Protein AF-A0A7C1DSM7-F1 (afdb_monomer_lite)

Foldseek 3Di:
DDDDDDPPDPDDPFDDPDDDPPVCVVVDDFPCRCQCVCPPNHPNDDDPVDDVVCVQAAGLQVQQPQKDFAWDQLEWEQLFFQPDPQQPDLLSRSTWTATPVRATDSVRNCPRVAPPVRGHGDMDGFDWFQDPNYIFRKSAYWYKAKFKDAPPDPDTHHDDSVLSSCLNVVCVVPCVRLVLCVVFADDPPSPTTDQDAQSSQQSSQVSVVVSCVVVVNPCVRMGMWMDTFQWTHRGSVDTDGDDDDRQHSHPVDGMTTDDPPGHDPCRTQQNVHDCCQPPCPHPHPNVPPCPDPVVVVVVVVVVVVCVVQVVDPVNVVVVDPPPCPVCPVVLVVLVVVLVVVVVVVVVVVVPDPDDDDPVVVVVVVVVVVVVVVSVVSVVVVVVSVVVVPDDD

Secondary structure (DSSP, 8-state):
--------------TTTS-S-GGGTTTSPPHHHHHHHTGGG------TTS-HHHHHHB-HHHHH-S-BSS----EEE-SS----TT-SSGGGGG-EEE-TTS-EE-HHHHHHHS-GGG-----BPPEEEEETTEEEEEEE-EEEEEEEEETT-SSEEPPPHHHHHHHHHGGGT-TTSSGGGGG-B-SSSSS--B--SHHHHHHHHHHHHHHHHHTT---TTEEEEEEETTEEESSSS-EEE----TT-S-TTS-EEE--SSPPPGGGSTTTT-THHHHSTT-SSS-TT----HHHHHHHHHHHHHHHHHTT-HHHHHHHSGGGTTSHHHHHHHHHHHHHHHHHHHHHHHHT------HHHHHHHHHHHHHHHHHHHHHHHHHHHHHTTSS--

Sequence (392 aa):
MSETEDDDYVDDVCHPGGRVRNDLDNTVLDCNYCHTNGHLGAHVAIHNWLSPLHLEKIACQTCHIPERLVKPAQFQASDVFNPGTKIPSKGKHLWVFYGPDMQYYNHYGNMSMMGFDDKPTDPFKPVLARYKDKIRPVNRVHSAWPGIEIEGKKGLIQPKMSNIYKMWEDPFNDLSNYPELSLIRDDNNDKIIEVNRPEEIDALISAVTSMLNNINYPMEGKRVVWAMNDRIYTSGTDYYTIEKEEWESSPFANVHTCNHDVYPANSALGINGCTECHSYSAEFFMASFWMNLLSVLFFMGLALMFILILPDKQLSNYMLPTRFQIDANQFGVGILVLFISVALLVARIKN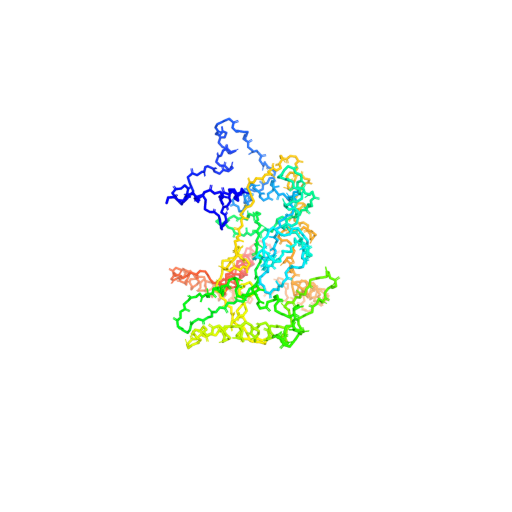SSERFSFSNGIKNCMNLYILISLIITGISGFMMLISNSWIF

pLDDT: mean 77.36, std 19.46, range [25.28, 98.5]

Radius of gyration: 30.51 Å; chains: 1; bounding box: 105×55×66 Å

Structure (mmCIF, N/CA/C/O backbone):
data_AF-A0A7C1DSM7-F1
#
_entry.id   AF-A0A7C1DSM7-F1
#
loop_
_atom_site.group_PDB
_atom_site.id
_atom_site.type_symbol
_atom_site.label_atom_id
_atom_site.label_alt_id
_atom_site.label_comp_id
_atom_site.label_asym_id
_atom_site.label_entity_id
_atom_site.label_seq_id
_atom_site.pdbx_PDB_ins_code
_atom_site.Cartn_x
_atom_site.Cartn_y
_atom_site.Cartn_z
_atom_site.occupancy
_atom_site.B_iso_or_equiv
_atom_site.auth_seq_id
_atom_site.auth_comp_id
_atom_site.auth_asym_id
_atom_site.auth_atom_id
_atom_site.pdbx_PDB_model_num
ATOM 1 N N . MET A 1 1 ? -38.592 -5.509 -6.482 1.00 29.86 1 MET A N 1
ATOM 2 C CA . MET A 1 1 ? -38.110 -5.173 -7.834 1.00 29.86 1 MET A CA 1
ATOM 3 C C . MET A 1 1 ? -37.529 -3.779 -7.707 1.00 29.86 1 MET A C 1
ATOM 5 O O . MET A 1 1 ? -38.258 -2.807 -7.823 1.00 29.86 1 MET A O 1
ATOM 9 N N . SER A 1 2 ? -36.296 -3.709 -7.216 1.00 25.28 2 SER A N 1
ATOM 10 C CA . SER A 1 2 ? -35.603 -2.469 -6.868 1.00 25.28 2 SER A CA 1
ATOM 11 C C . SER A 1 2 ? -34.264 -2.514 -7.574 1.00 25.28 2 SER A C 1
ATOM 13 O O . SER A 1 2 ? -33.489 -3.439 -7.337 1.00 25.28 2 SER A O 1
ATOM 15 N N . GLU A 1 3 ? -34.082 -1.562 -8.476 1.00 27.75 3 GLU A N 1
ATOM 16 C CA . GLU A 1 3 ? -32.875 -1.316 -9.250 1.00 27.75 3 GLU A CA 1
ATOM 17 C C . GLU A 1 3 ? -31.680 -1.153 -8.305 1.00 27.75 3 GLU A C 1
ATOM 19 O O . GLU A 1 3 ? -31.671 -0.300 -7.418 1.00 27.75 3 GLU A O 1
ATOM 24 N N . THR A 1 4 ? -30.697 -2.027 -8.480 1.00 32.22 4 THR A N 1
ATOM 25 C CA . THR A 1 4 ? -29.351 -1.925 -7.921 1.00 32.22 4 THR A CA 1
ATOM 26 C C . THR A 1 4 ? -28.409 -2.175 -9.083 1.00 32.22 4 THR A C 1
ATOM 28 O O . THR A 1 4 ? -28.183 -3.332 -9.415 1.00 32.22 4 THR A O 1
ATOM 31 N N . GLU A 1 5 ? -27.931 -1.123 -9.735 1.00 31.77 5 GLU A N 1
ATOM 32 C CA . GLU A 1 5 ? -26.841 -1.195 -10.713 1.00 31.77 5 GLU A CA 1
ATOM 33 C C . GLU A 1 5 ? -26.396 0.240 -11.011 1.00 31.77 5 GLU A C 1
ATOM 35 O O . GLU A 1 5 ? -26.956 0.887 -11.881 1.00 31.77 5 GLU A O 1
ATOM 40 N N . ASP A 1 6 ? -25.474 0.762 -10.196 1.00 29.41 6 ASP A N 1
ATOM 41 C CA . ASP A 1 6 ? -24.692 1.985 -10.472 1.00 29.41 6 ASP A CA 1
ATOM 42 C C . ASP A 1 6 ? -23.441 2.051 -9.553 1.00 29.41 6 ASP A C 1
ATOM 44 O O . ASP A 1 6 ? -23.030 3.116 -9.103 1.00 29.41 6 ASP A O 1
ATOM 48 N N . ASP A 1 7 ? -22.830 0.897 -9.240 1.00 31.33 7 ASP A N 1
ATOM 49 C CA . ASP A 1 7 ? -21.613 0.805 -8.398 1.00 31.33 7 ASP A CA 1
ATOM 50 C C . ASP A 1 7 ? -20.438 0.070 -9.090 1.00 31.33 7 ASP A C 1
ATOM 52 O O . ASP A 1 7 ? -19.437 -0.249 -8.450 1.00 31.33 7 ASP A O 1
ATOM 56 N N . ASP A 1 8 ? -20.507 -0.150 -10.407 1.00 29.78 8 ASP A N 1
ATOM 57 C CA . ASP A 1 8 ? -19.456 -0.825 -11.182 1.00 29.78 8 ASP A CA 1
ATOM 58 C C . ASP A 1 8 ? -18.784 0.143 -12.161 1.00 29.78 8 ASP A C 1
ATOM 60 O O . ASP A 1 8 ? -19.066 0.107 -13.350 1.00 29.78 8 ASP A O 1
ATOM 64 N N . TYR A 1 9 ? -17.884 1.013 -11.695 1.00 30.88 9 TYR A N 1
ATOM 65 C CA . TYR A 1 9 ? -16.887 1.636 -12.584 1.00 30.88 9 TYR A CA 1
ATOM 66 C C . TYR A 1 9 ? -15.638 2.062 -11.796 1.00 30.88 9 TYR A C 1
ATOM 68 O O . TYR A 1 9 ? -15.334 3.240 -11.605 1.00 30.88 9 TYR A O 1
ATOM 76 N N . VAL A 1 10 ? -14.896 1.064 -11.307 1.00 33.44 10 VAL A N 1
ATOM 77 C CA . VAL A 1 10 ? -13.465 1.222 -11.017 1.00 33.44 10 VAL A CA 1
ATOM 78 C C . VAL A 1 10 ? -12.727 0.896 -12.314 1.00 33.44 10 VAL A C 1
ATOM 80 O O . VAL A 1 10 ? -12.369 -0.251 -12.574 1.00 33.44 10 VAL A O 1
ATOM 83 N N . ASP A 1 11 ? -12.573 1.911 -13.162 1.00 35.12 11 ASP A N 1
ATOM 84 C CA . ASP A 1 11 ? -11.709 1.858 -14.339 1.00 35.12 11 ASP A CA 1
ATOM 85 C C . ASP A 1 11 ? -10.250 1.718 -13.895 1.00 35.12 11 ASP A C 1
ATOM 87 O O . ASP A 1 11 ? -9.659 2.673 -13.400 1.00 35.12 11 ASP A O 1
ATOM 91 N N . ASP A 1 12 ? -9.707 0.507 -14.029 1.00 39.19 12 ASP A N 1
ATOM 92 C CA . ASP A 1 12 ? -8.369 0.241 -14.571 1.00 39.19 12 ASP A CA 1
ATOM 93 C C . ASP A 1 12 ? -8.194 -1.283 -14.718 1.00 39.19 12 ASP A C 1
ATOM 95 O O . ASP A 1 12 ? -8.074 -2.038 -13.750 1.00 39.19 12 ASP A O 1
ATOM 99 N N . VAL A 1 13 ? -8.226 -1.761 -15.966 1.00 38.56 13 VAL A N 1
ATOM 100 C CA . VAL A 1 13 ? -8.110 -3.182 -16.340 1.00 38.56 13 VAL A CA 1
ATOM 101 C C . VAL A 1 13 ? -6.706 -3.701 -16.024 1.00 38.56 13 VAL A C 1
ATOM 103 O O . VAL A 1 13 ? -5.807 -3.671 -16.864 1.00 38.56 13 VAL A O 1
ATOM 106 N N . CYS A 1 14 ? -6.513 -4.181 -14.795 1.00 36.09 14 CYS A N 1
ATOM 107 C CA . CYS A 1 14 ? -5.208 -4.562 -14.266 1.00 36.09 14 CYS A CA 1
ATOM 108 C C . CYS A 1 14 ? -5.341 -5.637 -13.163 1.00 36.09 14 CYS A C 1
ATOM 110 O O . CYS A 1 14 ? -5.819 -5.346 -12.069 1.00 36.09 14 CYS A O 1
ATOM 112 N N . HIS A 1 15 ? -4.840 -6.859 -13.393 1.00 35.19 15 HIS A N 1
ATOM 113 C CA . HIS A 1 15 ? -4.517 -7.802 -12.304 1.00 35.19 15 HIS A CA 1
ATOM 114 C C . HIS A 1 15 ? -3.087 -7.516 -11.806 1.00 35.19 15 HIS A C 1
ATOM 116 O O . HIS A 1 15 ? -2.216 -7.292 -12.654 1.00 35.19 15 HIS A O 1
ATOM 122 N N . PRO A 1 16 ? -2.768 -7.542 -10.497 1.00 37.00 16 PRO A N 1
ATOM 123 C CA . PRO A 1 16 ? -3.498 -8.212 -9.412 1.00 37.00 16 PRO A CA 1
ATOM 124 C C . PRO A 1 16 ? -4.689 -7.399 -8.851 1.00 37.00 16 PRO A C 1
ATOM 126 O O . PRO A 1 16 ? -4.916 -6.265 -9.242 1.00 37.00 16 PRO A O 1
ATOM 129 N N . GLY A 1 17 ? -5.530 -8.000 -8.010 1.00 40.84 17 GLY A N 1
ATOM 130 C CA . GLY A 1 17 ? -6.594 -7.322 -7.244 1.00 40.84 17 GLY A CA 1
ATOM 131 C C . GLY A 1 17 ? -7.903 -6.894 -7.944 1.00 40.84 17 GLY A C 1
ATOM 132 O O . GLY A 1 17 ? -8.870 -6.632 -7.236 1.00 40.84 17 GLY A O 1
ATOM 133 N N . GLY A 1 18 ? -8.007 -6.856 -9.280 1.00 39.19 18 GLY A N 1
ATOM 134 C CA . GLY A 1 18 ? -9.231 -6.435 -9.995 1.00 39.19 18 GLY A CA 1
ATOM 135 C C . GLY A 1 18 ? -9.615 -7.383 -11.132 1.00 39.19 18 GLY A C 1
ATOM 136 O O . GLY A 1 18 ? -8.840 -7.577 -12.065 1.00 39.19 18 GLY A O 1
ATOM 137 N N . ARG A 1 19 ? -10.802 -7.996 -11.047 1.00 41.38 19 ARG A N 1
ATOM 138 C CA . ARG A 1 19 ? -11.240 -9.056 -11.964 1.00 41.38 19 ARG A CA 1
ATOM 139 C C . ARG A 1 19 ? -11.756 -8.473 -13.2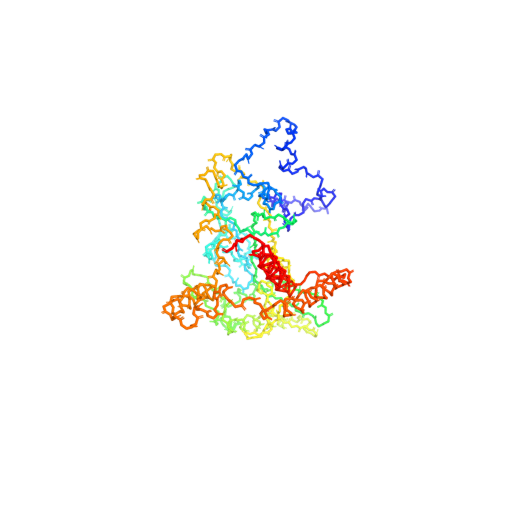80 1.00 41.38 19 ARG A C 1
ATOM 141 O O . ARG A 1 19 ? -12.901 -8.040 -13.358 1.00 41.38 19 ARG A O 1
ATOM 148 N N . VAL A 1 20 ? -10.982 -8.617 -14.356 1.00 48.44 20 VAL A N 1
ATOM 149 C CA . VAL A 1 20 ? -11.626 -9.034 -15.613 1.00 48.44 20 VAL A CA 1
ATOM 150 C C . VAL A 1 20 ? -12.318 -10.363 -15.306 1.00 48.44 20 VAL A C 1
ATOM 152 O O . VAL A 1 20 ? -11.814 -11.132 -14.488 1.00 48.44 20 VAL A O 1
ATOM 155 N N . ARG A 1 21 ? -13.481 -10.627 -15.910 1.00 53.09 21 ARG A N 1
ATOM 156 C CA . ARG A 1 21 ? -14.122 -11.950 -15.890 1.00 53.09 21 ARG A CA 1
ATOM 157 C C . ARG A 1 21 ? -13.060 -13.060 -15.853 1.00 53.09 21 ARG A C 1
ATOM 159 O O . ARG A 1 21 ? -12.248 -13.125 -16.769 1.00 53.09 21 ARG A O 1
ATOM 166 N N . ASN A 1 22 ? -13.063 -13.902 -14.814 1.00 53.94 22 ASN A N 1
ATOM 167 C CA . ASN A 1 22 ? -12.005 -14.902 -14.590 1.00 53.94 22 ASN A CA 1
ATOM 168 C C . ASN A 1 22 ? -11.771 -15.814 -15.814 1.00 53.94 22 ASN A C 1
ATOM 170 O O . ASN A 1 22 ? -10.683 -16.346 -15.996 1.00 53.94 22 ASN A O 1
ATOM 174 N N . ASP A 1 23 ? -12.782 -16.011 -16.669 1.00 60.03 23 ASP A N 1
ATOM 175 C CA . ASP A 1 23 ? -12.653 -16.783 -17.911 1.00 60.03 23 ASP A CA 1
ATOM 176 C C . ASP A 1 23 ? -11.827 -16.095 -19.014 1.00 60.03 23 ASP A C 1
ATOM 178 O O . ASP A 1 23 ? -11.455 -16.749 -19.985 1.00 60.03 23 ASP A O 1
ATOM 182 N N . LEU A 1 24 ? -11.510 -14.808 -18.859 1.00 60.47 24 LEU A N 1
ATOM 183 C CA . LEU A 1 24 ? -10.634 -14.036 -19.743 1.00 60.47 24 LEU A CA 1
ATOM 184 C C . LEU A 1 24 ? -9.206 -13.894 -19.191 1.00 60.47 24 LEU A C 1
ATOM 186 O O . LEU A 1 24 ? -8.353 -13.227 -19.790 1.00 60.47 24 LEU A O 1
ATOM 190 N N . ASP A 1 25 ? -8.906 -14.531 -18.057 1.00 56.25 25 ASP A N 1
ATOM 191 C CA . ASP A 1 25 ? -7.554 -14.537 -17.519 1.00 56.25 25 ASP A CA 1
ATOM 192 C C . ASP A 1 25 ? -6.593 -15.208 -18.507 1.00 56.25 25 ASP A C 1
ATOM 194 O O . ASP A 1 25 ? -6.716 -16.383 -18.850 1.00 56.25 25 ASP A O 1
ATOM 198 N N . ASN A 1 26 ? -5.577 -14.453 -18.931 1.00 55.97 26 ASN A N 1
ATOM 199 C CA . ASN A 1 26 ? -4.574 -14.861 -19.922 1.00 55.97 26 ASN A CA 1
ATOM 200 C C . ASN A 1 26 ? -5.120 -15.093 -21.346 1.00 55.97 26 ASN A C 1
ATOM 202 O O . ASN A 1 26 ? -4.392 -15.624 -22.184 1.00 55.97 26 ASN A O 1
ATOM 206 N N . THR A 1 27 ? -6.358 -14.684 -21.650 1.00 63.50 27 THR A N 1
ATOM 207 C CA . THR A 1 27 ? -6.886 -14.724 -23.028 1.00 63.50 27 THR A CA 1
ATOM 208 C C . THR A 1 27 ? -6.584 -13.446 -23.809 1.00 63.50 27 THR A C 1
ATOM 210 O O . THR A 1 27 ? -6.689 -13.433 -25.034 1.00 63.50 27 THR A O 1
ATOM 213 N N . VAL A 1 28 ? -6.225 -12.360 -23.118 1.00 72.44 28 VAL A N 1
ATOM 214 C CA . VAL A 1 28 ? -5.858 -11.081 -23.737 1.00 72.44 28 VAL A CA 1
ATOM 215 C C . VAL A 1 28 ? -4.390 -11.121 -24.156 1.00 72.44 28 VAL A C 1
ATOM 217 O O . VAL A 1 28 ? -3.519 -11.487 -23.366 1.00 72.44 28 VAL A O 1
ATOM 220 N N . LEU A 1 29 ? -4.122 -10.746 -25.409 1.00 78.75 29 LEU A N 1
ATOM 221 C CA . LEU A 1 29 ? -2.768 -10.663 -25.953 1.00 78.75 29 LEU A CA 1
ATOM 222 C C . LEU A 1 29 ? -1.951 -9.616 -25.189 1.00 78.75 29 LEU A C 1
ATOM 224 O O . LEU A 1 29 ? -2.436 -8.516 -24.924 1.00 78.75 29 LEU A O 1
ATOM 228 N N . ASP A 1 30 ? -0.707 -9.948 -24.848 1.00 78.44 30 ASP A N 1
ATOM 229 C CA . ASP A 1 30 ? 0.193 -9.010 -24.184 1.00 78.44 30 ASP A CA 1
ATOM 230 C C . ASP A 1 30 ? 0.935 -8.110 -25.188 1.00 78.44 30 ASP A C 1
ATOM 232 O O . ASP A 1 30 ? 0.966 -8.358 -26.399 1.00 78.44 30 ASP A O 1
ATOM 236 N N . CYS A 1 31 ? 1.549 -7.034 -24.680 1.00 84.06 31 CYS A N 1
ATOM 237 C CA . CYS A 1 31 ? 2.306 -6.089 -25.504 1.00 84.06 31 CYS A CA 1
ATOM 238 C C . CYS A 1 31 ? 3.376 -6.802 -26.342 1.00 84.06 31 CYS A C 1
ATOM 240 O O . CYS A 1 31 ? 3.582 -6.467 -27.506 1.00 84.06 31 CYS A O 1
ATOM 242 N N . ASN A 1 32 ? 4.041 -7.799 -25.755 1.00 85.50 32 ASN A N 1
ATOM 243 C CA . ASN A 1 32 ? 5.119 -8.533 -26.400 1.00 85.50 32 ASN A CA 1
ATOM 244 C C . ASN A 1 32 ? 4.609 -9.319 -27.613 1.00 85.50 32 ASN A C 1
ATOM 246 O O . ASN A 1 32 ? 5.198 -9.244 -28.687 1.00 85.50 32 ASN A O 1
ATOM 250 N N . TYR A 1 33 ? 3.478 -10.012 -27.487 1.00 86.06 33 TYR A N 1
ATOM 251 C CA . TYR A 1 33 ? 2.885 -10.744 -28.597 1.00 86.06 33 TYR A CA 1
ATOM 252 C C . TYR A 1 33 ? 2.604 -9.825 -29.789 1.00 86.06 33 TYR A C 1
ATOM 254 O O . TYR A 1 33 ? 3.012 -10.130 -30.913 1.00 86.06 33 TYR A O 1
ATOM 262 N N . CYS A 1 34 ? 1.959 -8.680 -29.553 1.00 87.19 34 CYS A N 1
ATOM 263 C CA . CYS A 1 34 ? 1.623 -7.762 -30.635 1.00 87.19 34 CYS A CA 1
ATOM 264 C C . CYS A 1 34 ? 2.866 -7.101 -31.245 1.00 87.19 34 CYS A C 1
ATOM 266 O O . CYS A 1 34 ? 3.035 -7.124 -32.465 1.00 87.19 34 CYS A O 1
ATOM 268 N N . HIS A 1 35 ? 3.764 -6.575 -30.410 1.00 87.50 35 HIS A N 1
ATOM 269 C CA . HIS A 1 35 ? 4.913 -5.781 -30.852 1.00 87.50 35 HIS A CA 1
ATOM 270 C C . HIS A 1 35 ? 6.135 -6.598 -31.286 1.00 87.50 35 HIS A C 1
ATOM 272 O O . HIS A 1 35 ? 7.046 -6.032 -31.881 1.00 87.50 35 HIS A O 1
ATOM 278 N N . THR A 1 36 ? 6.186 -7.910 -31.050 1.00 85.69 36 THR A N 1
ATOM 279 C CA . THR A 1 36 ? 7.218 -8.773 -31.653 1.00 85.69 36 THR A CA 1
ATOM 280 C C . THR A 1 36 ? 6.781 -9.309 -33.016 1.00 85.69 36 THR A C 1
ATOM 282 O O . THR A 1 36 ? 7.607 -9.432 -33.915 1.00 85.69 36 THR A O 1
ATOM 285 N N . ASN A 1 37 ? 5.488 -9.598 -33.195 1.00 87.38 37 ASN A N 1
ATOM 286 C CA . ASN A 1 37 ? 4.975 -10.240 -34.413 1.00 87.38 37 ASN A CA 1
ATOM 287 C C . ASN A 1 37 ? 4.352 -9.261 -35.419 1.00 87.38 37 ASN A C 1
ATOM 289 O O . ASN A 1 37 ? 3.937 -9.675 -36.499 1.00 87.38 37 ASN A O 1
ATOM 293 N N . GLY A 1 38 ? 4.225 -7.983 -35.057 1.00 87.50 38 GLY A N 1
ATOM 294 C CA . GLY A 1 38 ? 3.484 -7.001 -35.848 1.00 87.50 38 GLY A CA 1
ATOM 295 C C . GLY A 1 38 ? 1.995 -7.338 -35.969 1.00 87.50 38 GLY A C 1
ATOM 296 O O . GLY A 1 38 ? 1.360 -7.062 -36.989 1.00 87.50 38 GLY A O 1
ATOM 297 N N . HIS A 1 39 ? 1.439 -7.994 -34.945 1.00 90.38 39 HIS A N 1
ATOM 298 C CA . HIS A 1 39 ? 0.052 -8.449 -34.952 1.00 90.38 39 HIS A CA 1
ATOM 299 C C . HIS A 1 39 ? -0.899 -7.259 -35.112 1.00 90.38 39 HIS A C 1
ATOM 301 O O . HIS A 1 39 ? -0.692 -6.216 -34.496 1.00 90.38 39 HIS A O 1
ATOM 307 N N . LEU A 1 40 ? -1.930 -7.404 -35.951 1.00 88.44 40 LEU A N 1
ATOM 308 C CA . LEU A 1 40 ? -2.875 -6.329 -36.295 1.00 88.44 40 LEU A CA 1
ATOM 309 C C . LEU A 1 40 ? -2.197 -5.035 -36.795 1.00 88.44 40 LEU A C 1
ATOM 311 O O . LEU A 1 40 ? -2.746 -3.948 -36.647 1.00 88.44 40 LEU A O 1
ATOM 315 N N . GLY A 1 41 ? -1.004 -5.143 -37.391 1.00 87.69 41 GLY A N 1
ATOM 316 C CA . GLY A 1 41 ? -0.245 -3.986 -37.872 1.00 87.69 41 GLY A CA 1
ATOM 317 C C . GLY A 1 41 ? 0.482 -3.214 -36.769 1.00 87.69 41 GLY A C 1
ATOM 318 O O . GLY A 1 41 ? 0.931 -2.095 -37.014 1.00 87.69 41 GLY A O 1
ATOM 319 N N . ALA A 1 42 ? 0.614 -3.789 -35.568 1.00 87.12 42 ALA A N 1
ATOM 320 C CA . ALA A 1 42 ? 1.423 -3.208 -34.504 1.00 87.12 42 ALA A CA 1
ATOM 321 C C . ALA A 1 42 ? 2.861 -2.961 -34.987 1.00 87.12 42 ALA A C 1
ATOM 323 O O . ALA A 1 42 ? 3.453 -3.776 -35.697 1.00 87.12 42 ALA A O 1
ATOM 324 N N . HIS A 1 43 ? 3.446 -1.831 -34.591 1.00 84.94 43 HIS A N 1
ATOM 325 C CA . HIS A 1 43 ? 4.839 -1.550 -34.915 1.00 84.94 43 HIS A CA 1
ATOM 326 C C . HIS A 1 43 ? 5.753 -2.571 -34.228 1.00 84.94 43 HIS A C 1
ATOM 328 O O . HIS A 1 43 ? 5.640 -2.779 -33.015 1.00 84.94 43 HIS A O 1
ATOM 334 N N . VAL A 1 44 ? 6.656 -3.191 -34.995 1.00 87.62 44 VAL A N 1
ATOM 335 C CA . VAL A 1 44 ? 7.602 -4.170 -34.455 1.00 87.62 44 VAL A CA 1
ATOM 336 C C . VAL A 1 44 ? 8.668 -3.442 -33.642 1.00 87.62 44 VAL A C 1
ATOM 338 O O . VAL A 1 44 ? 9.439 -2.657 -34.190 1.00 87.62 44 VAL A O 1
ATOM 341 N N . ALA A 1 45 ? 8.707 -3.686 -32.333 1.00 84.19 45 ALA A N 1
ATOM 342 C CA . ALA A 1 45 ? 9.630 -3.012 -31.429 1.00 84.19 45 ALA A CA 1
ATOM 343 C C . ALA A 1 45 ? 11.039 -3.617 -31.534 1.00 84.19 45 ALA A C 1
ATOM 345 O O . ALA A 1 45 ? 11.244 -4.800 -31.259 1.00 84.19 45 ALA A O 1
ATOM 346 N N . ILE A 1 46 ? 12.024 -2.796 -31.908 1.00 84.31 46 ILE A N 1
ATOM 347 C CA . ILE A 1 46 ? 13.415 -3.221 -32.105 1.00 84.31 46 ILE A CA 1
ATOM 348 C C . ILE A 1 46 ? 14.287 -2.646 -30.985 1.00 84.31 46 ILE A C 1
ATOM 350 O O . ILE A 1 46 ? 14.488 -1.437 -30.899 1.00 84.31 46 ILE A O 1
ATOM 354 N N . HIS A 1 47 ? 14.858 -3.524 -30.159 1.00 87.94 47 HIS A N 1
ATOM 355 C CA . HIS A 1 47 ? 15.683 -3.162 -29.000 1.00 87.94 47 HIS A CA 1
ATOM 356 C C . HIS A 1 47 ? 17.133 -3.654 -29.145 1.00 87.94 47 HIS A C 1
ATOM 358 O O . HIS A 1 47 ? 17.672 -4.286 -28.243 1.00 87.94 47 HIS A O 1
ATOM 364 N N . ASN A 1 48 ? 17.778 -3.387 -30.286 1.00 85.75 48 ASN A N 1
ATOM 365 C CA . ASN A 1 48 ? 19.099 -3.951 -30.636 1.00 85.75 48 ASN A CA 1
ATOM 366 C C . ASN A 1 48 ? 20.218 -3.678 -29.613 1.00 85.75 48 ASN A C 1
ATOM 368 O O . ASN A 1 48 ? 21.210 -4.399 -29.578 1.00 85.75 48 ASN A O 1
ATOM 372 N N . TRP A 1 49 ? 20.084 -2.617 -28.822 1.00 84.38 49 TRP A N 1
ATOM 373 C CA . TRP A 1 49 ? 21.061 -2.201 -27.818 1.00 84.38 49 TRP A CA 1
ATOM 374 C C . TRP A 1 49 ? 20.804 -2.816 -26.430 1.00 84.38 49 TRP A C 1
ATOM 376 O O . TRP A 1 49 ? 21.675 -2.739 -25.565 1.00 84.38 49 TRP A O 1
ATOM 386 N N . LEU A 1 50 ? 19.640 -3.440 -26.208 1.00 85.62 50 LEU A N 1
ATOM 387 C CA . LEU A 1 50 ? 19.301 -4.117 -24.957 1.00 85.62 50 LEU A CA 1
ATOM 388 C C . LEU A 1 50 ? 19.673 -5.599 -25.019 1.00 85.62 50 LEU A C 1
ATOM 390 O O . LEU A 1 50 ? 19.431 -6.291 -26.005 1.00 85.62 50 LEU A O 1
ATOM 394 N N . SER A 1 51 ? 20.208 -6.116 -23.912 1.00 86.25 51 SER A N 1
ATOM 395 C CA . SER A 1 51 ? 20.398 -7.562 -23.756 1.00 86.25 51 SER A CA 1
ATOM 396 C C . SER A 1 51 ? 19.039 -8.284 -23.770 1.00 86.25 51 SER A C 1
ATOM 398 O O . SER A 1 51 ? 18.127 -7.813 -23.080 1.00 86.25 51 SER A O 1
ATOM 400 N N . PRO A 1 52 ? 18.904 -9.450 -24.442 1.00 86.38 52 PRO A N 1
ATOM 401 C CA . PRO A 1 52 ? 17.670 -10.247 -24.456 1.00 86.38 52 PRO A CA 1
ATOM 402 C C . PRO A 1 52 ? 17.113 -10.558 -23.061 1.00 86.38 52 PRO A C 1
ATOM 404 O O . PRO A 1 52 ? 15.898 -10.591 -22.873 1.00 86.38 52 PRO A O 1
ATOM 407 N N . LEU A 1 53 ? 17.995 -10.675 -22.058 1.00 87.12 53 LEU A N 1
ATOM 408 C CA . LEU A 1 53 ? 17.614 -10.883 -20.659 1.00 87.12 53 LEU A CA 1
ATOM 409 C C . LEU A 1 53 ? 16.663 -9.800 -20.127 1.00 87.12 53 LEU A C 1
ATOM 411 O O . LEU A 1 53 ? 15.832 -10.097 -19.270 1.00 87.12 53 LEU A O 1
ATOM 415 N N . HIS A 1 54 ? 16.751 -8.562 -20.631 1.00 88.94 54 HIS A N 1
ATOM 416 C CA . HIS A 1 54 ? 15.815 -7.502 -20.252 1.00 88.94 54 HIS A CA 1
ATOM 417 C C . HIS A 1 54 ? 14.402 -7.867 -20.692 1.00 88.94 54 HIS A C 1
ATOM 419 O O . HIS A 1 54 ? 13.498 -7.866 -19.874 1.00 88.94 54 HIS A O 1
ATOM 425 N N . LEU A 1 55 ? 14.203 -8.264 -21.947 1.00 87.75 55 LEU A N 1
ATOM 426 C CA . LEU A 1 55 ? 12.872 -8.587 -22.471 1.00 87.75 55 LEU A CA 1
ATOM 427 C C . LEU A 1 55 ? 12.302 -9.886 -21.866 1.00 87.75 55 LEU A C 1
ATOM 429 O O . LEU A 1 55 ? 11.081 -10.050 -21.746 1.00 87.75 55 LEU A O 1
ATOM 433 N N . GLU A 1 56 ? 13.180 -10.792 -21.430 1.00 88.81 56 GLU A N 1
ATOM 434 C CA . GLU A 1 56 ? 12.807 -12.003 -20.696 1.00 88.81 56 GLU A CA 1
ATOM 435 C C . GLU A 1 56 ? 12.353 -11.712 -19.258 1.00 88.81 56 GLU A C 1
ATOM 437 O O . GLU A 1 56 ? 11.390 -12.320 -18.788 1.00 88.81 56 GLU A O 1
ATOM 442 N N . LYS A 1 57 ? 13.032 -10.799 -18.547 1.00 91.00 57 LYS A N 1
ATOM 443 C CA . LYS A 1 57 ? 12.836 -10.571 -17.102 1.00 91.00 57 LYS A CA 1
ATOM 444 C C . LYS A 1 57 ? 12.106 -9.283 -16.745 1.00 91.00 57 LYS A C 1
ATOM 446 O O . LYS A 1 57 ? 11.653 -9.159 -15.612 1.00 91.00 57 LYS A O 1
ATOM 451 N N . ILE A 1 58 ? 11.973 -8.343 -17.666 1.00 91.69 58 ILE A N 1
ATOM 452 C CA . ILE A 1 58 ? 11.359 -7.030 -17.469 1.00 91.69 58 ILE A CA 1
ATOM 453 C C . ILE A 1 58 ? 10.170 -6.926 -18.427 1.00 91.69 58 ILE A C 1
ATOM 455 O O . ILE A 1 58 ? 10.264 -7.274 -19.605 1.00 91.69 58 ILE A O 1
ATOM 459 N N . ALA A 1 59 ? 9.011 -6.517 -17.914 1.00 91.62 59 ALA A N 1
ATOM 460 C CA . ALA A 1 59 ? 7.836 -6.294 -18.746 1.00 91.62 59 ALA A CA 1
ATOM 461 C C . ALA A 1 59 ? 7.985 -4.994 -19.550 1.00 91.62 59 ALA A C 1
ATOM 463 O O . ALA A 1 59 ? 8.609 -4.046 -19.080 1.00 91.62 59 ALA A O 1
ATOM 464 N N . CYS A 1 60 ? 7.367 -4.908 -20.734 1.00 91.00 60 CYS A N 1
ATOM 465 C CA . CYS A 1 60 ? 7.397 -3.691 -21.557 1.00 91.00 60 CYS A CA 1
ATOM 466 C C . CYS A 1 60 ? 6.928 -2.464 -20.757 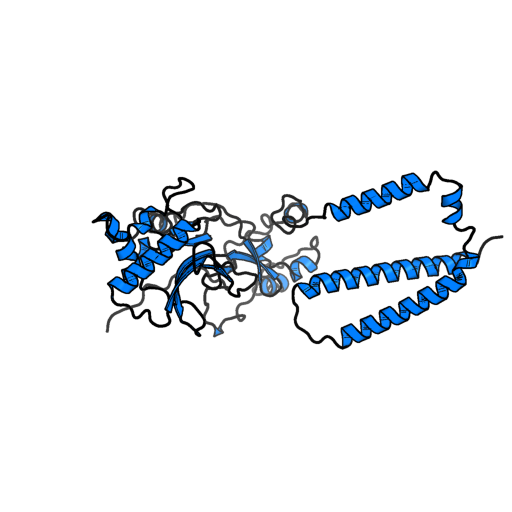1.00 91.00 60 CYS A C 1
ATOM 468 O O . CYS A 1 60 ? 7.562 -1.415 -20.785 1.00 91.00 60 CYS A O 1
ATOM 470 N N . GLN A 1 61 ? 5.872 -2.639 -19.962 1.00 92.12 61 GLN A N 1
ATOM 471 C CA . GLN A 1 61 ? 5.313 -1.627 -19.071 1.00 92.12 61 GLN A CA 1
ATOM 472 C C . GLN A 1 61 ? 6.351 -1.042 -18.110 1.00 92.12 61 GLN A C 1
ATOM 474 O O . GLN A 1 61 ? 6.264 0.123 -17.766 1.00 92.12 61 GLN A O 1
ATOM 479 N N . THR A 1 62 ? 7.353 -1.808 -17.680 1.00 92.31 62 THR A N 1
ATOM 480 C CA . THR A 1 62 ? 8.364 -1.314 -16.739 1.00 92.31 62 THR A CA 1
ATOM 481 C C . THR A 1 62 ? 9.229 -0.212 -17.329 1.00 92.31 62 THR A C 1
ATOM 483 O O . THR A 1 62 ? 9.550 0.741 -16.631 1.00 92.31 62 THR A O 1
ATOM 486 N N . CYS A 1 63 ? 9.600 -0.326 -18.604 1.00 91.38 63 CYS A N 1
ATOM 487 C CA . CYS A 1 63 ? 10.352 0.726 -19.285 1.00 91.38 63 CYS A CA 1
ATOM 488 C C . CYS A 1 63 ? 9.415 1.814 -19.815 1.00 91.38 63 CYS A C 1
ATOM 490 O O . CYS A 1 63 ? 9.774 2.985 -19.830 1.00 91.38 63 CYS A O 1
ATOM 492 N N . HIS A 1 64 ? 8.210 1.436 -20.237 1.00 93.00 64 HIS A N 1
ATOM 493 C CA . HIS A 1 64 ? 7.262 2.345 -20.874 1.00 93.00 64 HIS A CA 1
ATOM 494 C C . HIS A 1 64 ? 6.255 2.995 -19.912 1.00 93.00 64 HIS A C 1
ATOM 496 O O . HIS A 1 64 ? 5.387 3.729 -20.358 1.00 93.00 64 HIS A O 1
ATOM 502 N N . ILE A 1 65 ? 6.339 2.757 -18.607 1.00 92.81 65 ILE A N 1
ATOM 503 C CA . ILE A 1 65 ? 5.591 3.488 -17.574 1.00 92.81 65 ILE A CA 1
ATOM 504 C C . ILE A 1 65 ? 6.601 3.870 -16.482 1.00 92.81 65 ILE A C 1
ATOM 506 O O . ILE A 1 65 ? 6.569 3.309 -15.383 1.00 92.81 65 ILE A O 1
ATOM 510 N N . PRO A 1 66 ? 7.568 4.757 -16.798 1.00 89.44 66 PRO A N 1
ATOM 511 C CA . PRO A 1 66 ? 8.575 5.180 -15.827 1.00 89.44 66 PRO A CA 1
ATOM 512 C C . PRO A 1 66 ? 7.958 6.001 -14.688 1.00 89.44 66 PRO A C 1
ATOM 514 O O . PRO A 1 66 ? 8.458 5.991 -13.567 1.00 89.44 66 PRO A O 1
ATOM 517 N N . GLU A 1 67 ? 6.864 6.696 -14.982 1.00 90.25 67 GLU A N 1
ATOM 518 C CA . GLU A 1 67 ? 6.092 7.516 -14.062 1.00 90.25 67 GLU A CA 1
ATOM 519 C C . GLU A 1 67 ? 4.619 7.522 -14.497 1.00 90.25 67 GLU A C 1
ATOM 521 O O . GLU A 1 67 ? 4.250 7.041 -15.571 1.00 90.25 67 GLU A O 1
ATOM 526 N N . ARG A 1 68 ? 3.766 8.065 -13.641 1.00 87.94 68 ARG A N 1
ATOM 527 C CA . ARG A 1 68 ? 2.324 8.210 -13.821 1.00 87.94 68 ARG A CA 1
ATOM 528 C C . ARG A 1 68 ? 1.958 9.634 -13.443 1.00 87.94 68 ARG A C 1
ATOM 530 O O . ARG A 1 68 ? 2.427 10.115 -12.422 1.00 87.94 68 ARG A O 1
ATOM 537 N N . LEU A 1 69 ? 1.092 10.282 -14.218 1.00 85.56 69 LEU A N 1
ATOM 538 C CA . LEU A 1 69 ? 0.765 11.703 -14.029 1.00 85.56 69 LEU A CA 1
ATOM 539 C C . LEU A 1 69 ? -0.298 11.975 -12.958 1.00 85.56 69 LEU A C 1
ATOM 541 O O . LEU A 1 69 ? -0.459 13.115 -12.536 1.00 85.56 69 LEU A O 1
ATOM 545 N N . VAL A 1 70 ? -1.030 10.948 -12.533 1.00 81.88 70 VAL A N 1
ATOM 546 C CA . VAL A 1 70 ? -2.076 11.053 -11.512 1.00 81.88 70 VAL A CA 1
ATOM 547 C C . VAL A 1 70 ? -1.719 10.119 -10.370 1.00 81.88 70 VAL A C 1
ATOM 549 O O . VAL A 1 70 ? -1.639 8.905 -10.582 1.00 81.88 70 VAL A O 1
ATOM 552 N N . LYS A 1 71 ? -1.511 10.674 -9.172 1.00 80.31 71 LYS A N 1
ATOM 553 C CA . LYS A 1 71 ? -1.160 9.882 -7.991 1.00 80.31 71 LYS A CA 1
ATOM 554 C C . LYS A 1 71 ? -2.265 8.897 -7.588 1.00 80.31 71 LYS A C 1
ATOM 556 O O . LYS A 1 71 ? -3.449 9.226 -7.704 1.00 80.31 71 LYS A O 1
ATOM 561 N N . PRO A 1 72 ? -1.911 7.709 -7.070 1.00 82.69 72 PRO A N 1
ATOM 562 C CA . PRO A 1 72 ? -2.855 6.768 -6.508 1.00 82.69 72 PRO A CA 1
ATOM 563 C C . PRO A 1 72 ? -3.083 7.070 -5.021 1.00 82.69 72 PRO A C 1
ATOM 565 O O . PRO A 1 72 ? -2.290 7.750 -4.365 1.00 82.69 72 PRO A O 1
ATOM 568 N N . ALA A 1 73 ? -4.126 6.469 -4.456 1.00 84.94 73 ALA A N 1
ATOM 569 C CA . ALA A 1 73 ? -4.134 6.195 -3.026 1.00 84.94 73 ALA A CA 1
ATOM 570 C C . ALA A 1 73 ? -3.168 5.028 -2.753 1.00 84.94 73 ALA A C 1
ATOM 572 O O . ALA A 1 73 ? -3.473 3.880 -3.078 1.00 84.94 73 ALA A O 1
ATOM 573 N N . GLN A 1 74 ? -1.987 5.329 -2.211 1.00 88.31 74 GLN A N 1
ATOM 574 C CA . GLN A 1 74 ? -0.940 4.339 -1.941 1.00 88.31 74 GLN A CA 1
ATOM 575 C C . GLN A 1 74 ? -1.174 3.607 -0.616 1.00 88.31 74 GLN A C 1
ATOM 577 O O . GLN A 1 74 ? -0.817 2.436 -0.481 1.00 88.31 74 GLN A O 1
ATOM 582 N N . PHE A 1 75 ? -1.790 4.283 0.352 1.00 92.06 75 PHE A N 1
ATOM 583 C CA . PHE A 1 75 ? -2.179 3.716 1.637 1.00 92.06 75 PHE A CA 1
ATOM 584 C C . PHE A 1 75 ? -3.653 4.012 1.894 1.00 92.06 75 PHE A C 1
ATOM 586 O O . PHE A 1 75 ? -4.090 5.153 1.749 1.00 92.06 75 PHE A O 1
ATOM 593 N N . GLN A 1 76 ? -4.403 2.993 2.299 1.00 93.12 76 GLN A N 1
ATOM 594 C CA . GLN A 1 76 ? -5.805 3.084 2.682 1.00 93.12 76 GLN A CA 1
ATOM 595 C C . GLN A 1 76 ? -5.972 2.659 4.145 1.00 93.12 76 GLN A C 1
ATOM 597 O O . GLN A 1 76 ? -5.875 1.480 4.482 1.00 93.12 76 GLN A O 1
ATOM 602 N N . ALA A 1 77 ? -6.242 3.623 5.017 1.00 93.81 77 ALA A N 1
ATOM 603 C CA . ALA A 1 77 ? -6.447 3.407 6.442 1.00 93.81 77 ALA A CA 1
ATOM 604 C C . ALA A 1 77 ? -7.939 3.486 6.789 1.00 93.81 77 ALA A C 1
ATOM 606 O O . ALA A 1 77 ? -8.656 4.357 6.297 1.00 93.81 77 ALA A O 1
ATOM 607 N N . SER A 1 78 ? -8.407 2.563 7.625 1.00 94.25 78 SER A N 1
ATOM 608 C CA . SER A 1 78 ? -9.763 2.529 8.188 1.00 94.25 78 SER A CA 1
ATOM 609 C C . SER A 1 78 ? -9.755 2.399 9.712 1.00 94.25 78 SER A C 1
ATOM 611 O O . SER A 1 78 ? -10.721 1.948 10.333 1.00 94.25 78 SER A O 1
ATOM 613 N N . ASP A 1 79 ? -8.639 2.763 10.317 1.00 94.88 79 ASP A N 1
ATOM 614 C CA . ASP A 1 79 ? -8.381 2.760 11.746 1.00 94.88 79 ASP A CA 1
ATOM 615 C C . ASP A 1 79 ? -8.613 4.114 12.411 1.00 94.88 79 ASP A C 1
ATOM 617 O O . ASP A 1 79 ? -8.800 4.125 13.618 1.00 94.88 79 ASP A O 1
ATOM 621 N N . VAL A 1 80 ? -8.689 5.215 11.661 1.00 94.88 80 VAL A N 1
ATOM 622 C CA . VAL A 1 80 ? -8.939 6.566 12.190 1.00 94.88 80 VAL A CA 1
ATOM 623 C C . VAL A 1 80 ? -10.048 7.297 11.427 1.00 94.88 80 VAL A C 1
ATOM 625 O O . VAL A 1 80 ? -10.437 6.910 10.322 1.00 94.88 80 VAL A O 1
ATOM 628 N N . PHE A 1 81 ? -10.595 8.357 12.027 1.00 93.19 81 PHE A N 1
ATOM 629 C CA . PHE A 1 81 ? -11.644 9.170 11.410 1.00 93.19 81 PHE A CA 1
ATOM 630 C C . PHE A 1 81 ? -11.064 10.175 10.408 1.00 93.19 81 PHE A C 1
ATOM 632 O O . PHE A 1 81 ? -10.191 10.966 10.750 1.00 93.19 81 PHE A O 1
ATOM 639 N N . ASN A 1 82 ? -11.599 10.202 9.188 1.00 94.38 82 ASN A N 1
ATOM 640 C CA . ASN A 1 82 ? -11.233 11.162 8.152 1.00 94.38 82 ASN A CA 1
ATOM 641 C C . ASN A 1 82 ? -11.966 12.507 8.367 1.00 94.38 82 ASN A C 1
ATOM 643 O O . ASN A 1 82 ? -13.179 12.572 8.150 1.00 94.38 82 ASN A O 1
ATOM 647 N N . PRO A 1 83 ? -11.274 13.609 8.715 1.00 91.75 83 PRO A N 1
ATOM 648 C CA . PRO A 1 83 ? -11.888 14.923 8.910 1.00 91.75 83 PRO A CA 1
ATOM 649 C C . PRO A 1 83 ? -12.071 15.709 7.596 1.00 91.75 83 PRO A C 1
ATOM 651 O O . PRO A 1 83 ? -12.421 16.890 7.615 1.00 91.75 83 PRO A O 1
ATOM 654 N N . GLY A 1 84 ? -11.797 15.090 6.444 1.00 91.44 84 GLY A N 1
ATOM 655 C CA . GLY A 1 84 ? -11.867 15.704 5.126 1.00 91.44 84 GLY A CA 1
ATOM 656 C C . GLY A 1 84 ? -13.226 16.331 4.819 1.00 91.44 84 GLY A C 1
ATOM 657 O O . GLY A 1 84 ? -14.291 15.834 5.185 1.00 91.44 84 GLY A O 1
ATOM 658 N N . THR A 1 85 ? -13.192 17.448 4.096 1.00 91.19 85 THR A N 1
ATOM 659 C CA . THR A 1 85 ? -14.407 18.118 3.625 1.00 91.19 85 THR A CA 1
ATOM 660 C C . THR A 1 85 ? -14.908 17.483 2.326 1.00 91.19 85 THR A C 1
ATOM 662 O O . THR A 1 85 ? -14.134 16.892 1.571 1.00 91.19 85 THR A O 1
ATOM 665 N N . LYS A 1 86 ? -16.212 17.636 2.047 1.00 91.06 86 LYS A N 1
ATOM 666 C CA . LYS A 1 86 ? -16.882 17.154 0.819 1.00 91.06 86 LYS A CA 1
ATOM 667 C C . LYS A 1 86 ? -16.805 15.635 0.600 1.00 91.06 86 LYS A C 1
ATOM 669 O O . LYS A 1 86 ? -16.800 15.159 -0.536 1.00 91.06 86 LYS A O 1
ATOM 674 N N . ILE A 1 87 ? -16.790 14.879 1.694 1.00 90.62 87 ILE A N 1
ATOM 675 C CA . ILE A 1 87 ? -16.944 13.425 1.682 1.00 90.62 87 ILE A CA 1
ATOM 676 C C . ILE A 1 87 ? -18.444 13.104 1.514 1.00 90.62 87 ILE A C 1
ATOM 678 O O . ILE A 1 87 ? -19.260 13.585 2.299 1.00 90.62 87 ILE A O 1
ATOM 682 N N . PRO A 1 88 ? -18.852 12.320 0.496 1.00 85.19 88 PRO A N 1
ATOM 683 C CA . PRO A 1 88 ? -20.256 12.267 0.074 1.00 85.19 88 PRO A CA 1
ATOM 684 C C . PRO A 1 88 ? -21.169 11.414 0.969 1.00 85.19 88 PRO A C 1
ATOM 686 O O . PRO A 1 88 ? -22.385 11.448 0.809 1.00 85.19 88 PRO A O 1
ATOM 689 N N . SER A 1 89 ? -20.623 10.631 1.904 1.00 87.62 89 SER A N 1
ATOM 690 C CA . SER A 1 89 ? -21.433 9.818 2.821 1.00 87.62 89 SER A CA 1
ATOM 691 C C . SER A 1 89 ? -20.742 9.639 4.168 1.00 87.62 89 SER A C 1
ATOM 693 O O . SER A 1 89 ? -19.516 9.565 4.221 1.00 87.62 89 SER A O 1
ATOM 695 N N . LYS A 1 90 ? -21.531 9.479 5.237 1.00 87.56 90 LYS A N 1
ATOM 696 C CA . LYS A 1 90 ? -21.026 9.263 6.603 1.00 87.56 90 LYS A CA 1
ATOM 697 C C . LYS A 1 90 ? -20.005 8.125 6.678 1.00 87.56 90 LYS A C 1
ATOM 699 O O . LYS A 1 90 ? -18.889 8.326 7.131 1.00 87.56 90 LYS A O 1
ATOM 704 N N . GLY A 1 91 ? -20.337 6.955 6.130 1.00 86.50 91 GLY A N 1
ATOM 705 C CA . GLY A 1 91 ? -19.441 5.792 6.156 1.00 86.50 91 GLY A CA 1
ATOM 706 C C . GLY A 1 91 ? -18.107 6.004 5.431 1.00 86.50 91 GLY A C 1
ATOM 707 O O . GLY A 1 91 ? -17.126 5.358 5.781 1.00 86.50 91 GLY A O 1
ATOM 708 N N . LYS A 1 92 ? -18.035 6.936 4.470 1.00 91.06 92 LYS A N 1
ATOM 709 C CA . LYS A 1 92 ? -16.787 7.257 3.762 1.00 91.06 92 LYS A CA 1
ATOM 710 C C . LYS A 1 92 ? -15.779 8.026 4.622 1.00 91.06 92 LYS A C 1
ATOM 712 O O . LYS A 1 92 ? -14.605 8.039 4.277 1.00 91.06 92 LYS A O 1
ATOM 717 N N . HIS A 1 93 ? -16.196 8.583 5.761 1.00 93.56 93 HIS A N 1
ATOM 718 C CA . HIS A 1 93 ? -15.265 9.143 6.744 1.00 93.56 93 HIS A CA 1
ATOM 719 C C . HIS A 1 93 ? -14.403 8.078 7.436 1.00 93.56 93 HIS A C 1
ATOM 721 O O . HIS A 1 93 ? -13.448 8.424 8.113 1.00 93.56 93 HIS A O 1
ATOM 727 N N . LEU A 1 94 ? -14.705 6.789 7.267 1.00 94.06 94 LEU A N 1
ATOM 728 C CA . LEU A 1 94 ? -13.856 5.709 7.767 1.00 94.06 94 LEU A CA 1
ATOM 729 C C . LEU A 1 94 ? -12.715 5.342 6.824 1.00 94.06 94 LEU A C 1
ATOM 731 O O . LEU A 1 94 ? -12.033 4.368 7.088 1.00 94.06 94 LEU A O 1
ATOM 735 N N . TRP A 1 95 ? -12.522 6.054 5.716 1.00 92.88 95 TRP A N 1
ATOM 736 C CA . TRP A 1 95 ? -11.407 5.785 4.818 1.00 92.88 95 TRP A CA 1
ATOM 737 C C . TRP A 1 95 ? -10.528 7.016 4.713 1.00 92.88 95 TRP A C 1
ATOM 739 O O . TRP A 1 95 ? -10.934 8.046 4.170 1.00 92.88 95 TRP A O 1
ATOM 749 N N . VAL A 1 96 ? -9.319 6.892 5.238 1.00 94.12 96 VAL A N 1
ATOM 750 C CA . VAL A 1 96 ? -8.237 7.863 5.125 1.00 94.12 96 VAL A CA 1
ATOM 751 C C . VAL A 1 96 ? -7.269 7.351 4.070 1.00 94.12 96 VAL A C 1
ATOM 753 O O . VAL A 1 96 ? -6.920 6.172 4.053 1.00 94.12 96 VAL A O 1
ATOM 756 N N . PHE A 1 97 ? -6.859 8.229 3.162 1.00 92.75 97 PHE A N 1
ATOM 757 C CA . PHE A 1 97 ? -5.961 7.869 2.073 1.00 92.75 97 PHE A CA 1
ATOM 758 C C . PHE A 1 97 ? -4.678 8.672 2.172 1.00 92.75 97 PHE A C 1
ATOM 760 O O . PHE A 1 97 ? -4.722 9.867 2.466 1.00 92.75 97 PHE A O 1
ATOM 767 N N . TYR A 1 98 ? -3.561 8.026 1.855 1.00 91.12 98 TYR A N 1
ATOM 768 C CA . TYR A 1 98 ? -2.268 8.683 1.720 1.00 91.12 98 TYR A CA 1
ATOM 769 C C . TYR A 1 98 ? -1.719 8.471 0.314 1.00 91.12 98 TYR A C 1
ATOM 771 O O . TYR A 1 98 ? -1.930 7.417 -0.302 1.00 91.12 98 TYR A O 1
ATOM 779 N N . GLY A 1 99 ? -1.044 9.494 -0.202 1.00 89.12 99 GLY A N 1
ATOM 780 C CA . GLY A 1 99 ? -0.353 9.429 -1.484 1.00 89.12 99 GLY A CA 1
ATOM 781 C C . GLY A 1 99 ? 0.952 8.621 -1.416 1.00 89.12 99 GLY A C 1
ATOM 782 O O . GLY A 1 99 ? 1.330 8.122 -0.355 1.00 89.12 99 GLY A O 1
ATOM 783 N N . PRO A 1 100 ? 1.676 8.496 -2.542 1.00 86.75 100 PRO A N 1
ATOM 784 C CA . PRO A 1 100 ? 3.008 7.879 -2.586 1.00 86.75 100 PRO A CA 1
ATOM 785 C C . PRO A 1 100 ? 4.059 8.596 -1.727 1.00 86.75 100 PRO A C 1
ATOM 787 O O . PRO A 1 100 ? 5.053 7.997 -1.332 1.00 86.75 100 PRO A O 1
ATOM 790 N N . ASP A 1 101 ? 3.827 9.873 -1.431 1.00 87.44 101 ASP A N 1
ATOM 791 C CA . ASP A 1 101 ? 4.585 10.715 -0.503 1.00 87.44 101 ASP A CA 1
ATOM 792 C C . ASP A 1 101 ? 4.243 10.456 0.976 1.00 87.44 101 ASP A C 1
ATOM 794 O O . ASP A 1 101 ? 4.803 11.102 1.864 1.00 87.44 101 ASP A O 1
ATOM 798 N N . MET A 1 102 ? 3.329 9.516 1.245 1.00 87.56 102 MET A N 1
ATOM 799 C CA . MET A 1 102 ? 2.797 9.199 2.570 1.00 87.56 102 MET A CA 1
ATOM 800 C C . MET A 1 102 ? 2.149 10.399 3.271 1.00 87.56 102 MET A C 1
ATOM 802 O O . MET A 1 102 ? 2.064 10.424 4.493 1.00 87.56 102 MET A O 1
ATOM 806 N N . GLN A 1 103 ? 1.678 11.384 2.503 1.00 89.38 103 GLN A N 1
ATOM 807 C CA . GLN A 1 103 ? 0.932 12.527 3.023 1.00 89.38 103 GLN A CA 1
ATOM 808 C C . GLN A 1 103 ? -0.567 12.294 2.878 1.00 89.38 103 GLN A C 1
ATOM 810 O O . GLN A 1 103 ? -1.015 11.679 1.899 1.00 89.38 103 GLN A O 1
ATOM 815 N N . TYR A 1 104 ? -1.349 12.814 3.827 1.00 91.75 104 TYR A N 1
ATOM 816 C CA . TYR A 1 104 ? -2.800 12.762 3.745 1.00 91.75 104 TYR A CA 1
ATOM 817 C C . TYR A 1 104 ? -3.331 13.327 2.420 1.00 91.75 104 TYR A C 1
ATOM 819 O O . TYR A 1 104 ? -2.986 14.418 1.958 1.00 91.75 104 TYR A O 1
ATOM 827 N N . TYR A 1 105 ? -4.246 12.574 1.820 1.00 87.19 105 TYR A N 1
ATOM 828 C CA . TYR A 1 105 ? -4.889 12.889 0.562 1.00 87.19 105 TYR A CA 1
ATOM 829 C C . TYR A 1 105 ? -6.407 12.786 0.726 1.00 87.19 105 TYR A C 1
ATOM 831 O O . TYR A 1 105 ? -6.964 11.697 0.875 1.00 87.19 105 TYR A O 1
ATOM 839 N N . ASN A 1 106 ? -7.109 13.925 0.639 1.00 89.06 106 ASN A N 1
ATOM 840 C CA . ASN A 1 106 ? -8.577 13.961 0.634 1.00 89.06 106 ASN A CA 1
ATOM 841 C C . ASN A 1 106 ? -9.137 13.448 -0.707 1.00 89.06 106 ASN A C 1
ATOM 843 O O . ASN A 1 106 ? -9.698 14.204 -1.503 1.00 89.06 106 ASN A O 1
ATOM 847 N N . HIS A 1 107 ? -8.951 12.154 -0.966 1.00 87.56 107 HIS A N 1
ATOM 848 C CA . HIS A 1 107 ? -9.320 11.487 -2.207 1.00 87.56 107 HIS A CA 1
ATOM 849 C C . HIS A 1 107 ? -10.795 11.708 -2.554 1.00 87.56 107 HIS A C 1
ATOM 851 O O . HIS A 1 107 ? -11.107 12.172 -3.648 1.00 87.56 107 HIS A O 1
ATOM 857 N N . TYR A 1 108 ? -11.703 11.474 -1.601 1.00 87.50 108 TYR A N 1
ATOM 858 C CA . TYR A 1 108 ? -13.138 11.655 -1.827 1.00 87.50 108 TYR A CA 1
ATOM 859 C C . TYR A 1 108 ? -13.538 13.106 -2.075 1.00 87.50 108 TYR A C 1
ATOM 861 O O . TYR A 1 108 ? -14.383 13.351 -2.933 1.00 87.50 108 TYR A O 1
ATOM 869 N N . GLY A 1 109 ? -12.948 14.062 -1.353 1.00 87.12 109 GLY A N 1
ATOM 870 C CA . GLY A 1 109 ? -13.191 15.479 -1.608 1.00 87.12 109 GLY A CA 1
ATOM 871 C C . GLY A 1 109 ? -12.710 15.894 -2.997 1.00 87.12 109 GLY A C 1
ATOM 872 O O . GLY A 1 109 ? -13.401 16.628 -3.694 1.00 87.12 109 GLY A O 1
ATOM 873 N N . ASN A 1 110 ? -11.555 15.391 -3.433 1.00 83.25 110 ASN A N 1
ATOM 874 C CA . ASN A 1 110 ? -11.046 15.670 -4.773 1.00 83.25 110 ASN A CA 1
ATOM 875 C C . ASN A 1 110 ? -11.927 15.038 -5.849 1.00 83.25 110 ASN A C 1
ATOM 877 O O . ASN A 1 110 ? -12.312 15.745 -6.765 1.00 83.25 110 ASN A O 1
ATOM 881 N N . MET A 1 111 ? -12.340 13.776 -5.707 1.00 80.25 111 MET A N 1
ATOM 882 C CA . MET A 1 111 ? -13.263 13.134 -6.655 1.00 80.25 111 MET A CA 1
ATOM 883 C C . MET A 1 111 ? -14.637 13.810 -6.727 1.00 80.25 111 MET A C 1
ATOM 885 O O . MET A 1 111 ? -15.285 13.775 -7.766 1.00 80.25 111 MET A O 1
ATOM 889 N N . SER A 1 112 ? -15.122 14.384 -5.621 1.00 81.25 112 SER A N 1
ATOM 890 C CA . SER A 1 112 ? -16.417 15.073 -5.616 1.00 81.25 112 SER A CA 1
ATOM 891 C C . SER A 1 112 ? -16.342 16.479 -6.213 1.00 81.25 112 SER A C 1
ATOM 893 O O . SER A 1 112 ? -17.351 16.995 -6.689 1.00 81.25 112 SER A O 1
ATOM 895 N N . MET A 1 113 ? -15.166 17.113 -6.177 1.00 81.44 113 MET A N 1
ATOM 896 C CA . MET A 1 113 ? -14.937 18.459 -6.713 1.00 81.44 113 MET A CA 1
ATOM 897 C C . MET A 1 113 ? -14.402 18.473 -8.142 1.00 81.44 113 MET A C 1
ATOM 899 O O . MET A 1 113 ? -14.702 19.400 -8.887 1.00 81.44 113 MET A O 1
ATOM 903 N N . MET A 1 114 ? -13.559 17.504 -8.476 1.00 75.12 114 MET A N 1
ATOM 904 C CA . MET A 1 114 ? -12.834 17.393 -9.731 1.00 75.12 114 MET A CA 1
ATOM 905 C C . MET A 1 114 ? -13.452 16.220 -10.486 1.00 75.12 114 MET A C 1
ATOM 907 O O . MET A 1 114 ? -13.477 15.098 -9.978 1.00 75.12 114 MET A O 1
ATOM 911 N N . GLY A 1 115 ? -14.016 16.494 -11.664 1.00 64.50 115 GLY A N 1
ATOM 912 C CA . GLY A 1 115 ? -14.567 15.451 -12.523 1.00 64.50 115 GLY A CA 1
ATOM 913 C C . GLY A 1 115 ? -13.484 14.479 -12.995 1.00 64.50 115 GLY A C 1
ATOM 914 O O . GLY A 1 115 ? -12.292 14.684 -12.766 1.00 64.50 115 GLY A O 1
ATOM 915 N N . PHE A 1 116 ? -13.892 13.418 -13.693 1.00 62.41 116 PHE A N 1
ATOM 916 C CA . PHE A 1 116 ? -12.953 12.428 -14.232 1.00 62.41 116 PHE A CA 1
ATOM 917 C C . PHE A 1 116 ? -11.876 13.058 -15.134 1.00 62.41 116 PHE A C 1
ATOM 919 O O . PHE A 1 116 ? -10.720 12.638 -15.078 1.00 62.41 116 PHE A O 1
ATOM 926 N N . ASP A 1 117 ? -12.250 14.085 -15.898 1.00 70.19 117 ASP A N 1
ATOM 927 C CA . ASP A 1 117 ? -11.369 14.787 -16.838 1.00 70.19 117 ASP A CA 1
ATOM 928 C C . ASP A 1 117 ? -10.457 15.829 -16.163 1.00 70.19 117 ASP A C 1
ATOM 930 O O . ASP A 1 117 ? -9.449 16.229 -16.741 1.00 70.19 117 ASP A O 1
ATOM 934 N N . ASP A 1 118 ? -10.760 16.228 -14.922 1.00 73.44 118 ASP A N 1
ATOM 935 C CA . ASP A 1 118 ? -10.085 17.320 -14.204 1.00 73.44 118 ASP A CA 1
ATOM 936 C C . ASP A 1 118 ? -9.191 16.811 -13.061 1.00 73.44 118 ASP A C 1
ATOM 938 O O . ASP A 1 118 ? -8.950 17.510 -12.070 1.00 73.44 118 ASP A O 1
ATOM 942 N N . LYS A 1 119 ? -8.708 15.565 -13.160 1.00 72.12 119 LYS A N 1
ATOM 943 C CA . LYS A 1 119 ? -7.840 14.972 -12.134 1.00 72.12 119 LYS A CA 1
ATOM 944 C C . LYS A 1 119 ? -6.575 15.824 -11.960 1.00 72.12 119 LYS A C 1
ATOM 946 O O . LYS A 1 119 ? -5.941 16.190 -12.951 1.00 72.12 119 LYS A O 1
ATOM 951 N N . PRO A 1 120 ? -6.166 16.115 -10.714 1.00 74.62 120 PRO A N 1
ATOM 952 C CA . PRO A 1 120 ? -4.978 16.911 -10.473 1.00 74.62 120 PRO A CA 1
ATOM 953 C C . PRO A 1 120 ? -3.748 16.130 -10.933 1.00 74.62 120 PRO A C 1
ATOM 955 O O . PRO A 1 120 ? -3.576 14.959 -10.584 1.00 74.62 120 PRO A O 1
ATOM 958 N N . THR A 1 121 ? -2.889 16.795 -11.702 1.00 81.12 121 THR A N 1
ATOM 959 C CA . THR A 1 121 ? -1.593 16.241 -12.086 1.00 81.12 121 THR A CA 1
ATOM 960 C C . THR A 1 121 ? -0.685 16.223 -10.864 1.00 81.12 121 THR A C 1
ATOM 962 O O . THR A 1 121 ? -0.285 17.273 -10.363 1.00 81.12 121 THR A O 1
ATOM 965 N N . ASP A 1 122 ? -0.363 15.025 -10.401 1.00 82.44 122 ASP A N 1
ATOM 966 C CA . ASP A 1 122 ? 0.546 14.773 -9.289 1.00 82.44 122 ASP A CA 1
ATOM 967 C C . ASP A 1 122 ? 1.405 13.557 -9.660 1.00 82.44 122 ASP A C 1
ATOM 969 O O . ASP A 1 122 ? 0.968 12.410 -9.487 1.00 82.44 122 ASP A O 1
ATOM 973 N N . PRO A 1 123 ? 2.560 13.793 -10.311 1.00 86.69 123 PRO A N 1
ATOM 974 C CA . PRO A 1 123 ? 3.359 12.720 -10.865 1.00 86.69 123 PRO A CA 1
ATOM 975 C C . PRO A 1 123 ? 3.967 11.828 -9.786 1.00 86.69 123 PRO A C 1
ATOM 977 O O . PRO A 1 123 ? 4.548 12.309 -8.815 1.00 86.69 123 PRO A O 1
ATOM 980 N N . PHE A 1 124 ? 3.916 10.517 -9.995 1.00 87.75 124 PHE A N 1
ATOM 981 C CA . PHE A 1 124 ? 4.569 9.546 -9.123 1.00 87.75 124 PHE A CA 1
ATOM 982 C C . PHE A 1 124 ? 5.203 8.413 -9.923 1.00 87.75 124 PHE A C 1
ATOM 984 O O . PHE A 1 124 ? 4.827 8.141 -11.065 1.00 87.75 124 PHE A O 1
ATOM 991 N N . LYS A 1 125 ? 6.149 7.710 -9.304 1.00 88.62 125 LYS A N 1
ATOM 992 C CA . LYS A 1 125 ? 6.780 6.532 -9.897 1.00 88.62 125 LYS A CA 1
ATOM 993 C C . LYS A 1 125 ? 6.148 5.258 -9.342 1.00 88.62 125 LYS A C 1
ATOM 995 O O . LYS A 1 125 ? 6.099 5.098 -8.121 1.00 88.62 125 LYS A O 1
ATOM 1000 N N . PRO A 1 126 ? 5.653 4.350 -10.201 1.00 89.19 126 PRO A N 1
ATOM 1001 C CA . PRO A 1 126 ? 5.127 3.072 -9.750 1.00 89.19 126 PRO A CA 1
ATOM 1002 C C . PRO A 1 126 ? 6.173 2.250 -9.009 1.00 89.19 126 PRO A C 1
ATOM 1004 O O . PRO A 1 126 ? 7.353 2.240 -9.362 1.00 89.19 126 PRO A O 1
ATOM 1007 N N . VAL A 1 127 ? 5.720 1.463 -8.038 1.00 87.94 127 VAL A N 1
ATOM 1008 C CA . VAL A 1 127 ? 6.609 0.523 -7.365 1.00 87.94 127 VAL A CA 1
ATOM 1009 C C . VAL A 1 127 ? 6.895 -0.642 -8.305 1.00 87.94 127 VAL A C 1
ATOM 1011 O O . VAL A 1 127 ? 5.999 -1.158 -8.966 1.00 87.94 127 VAL A O 1
ATOM 1014 N N . LEU A 1 128 ? 8.137 -1.109 -8.351 1.00 89.38 128 LEU A N 1
ATOM 1015 C CA . LEU A 1 128 ? 8.487 -2.293 -9.129 1.00 89.38 128 LEU A CA 1
ATOM 1016 C C . LEU A 1 128 ? 8.316 -3.554 -8.283 1.00 89.38 128 LEU A C 1
ATOM 1018 O O . LEU A 1 128 ? 8.782 -3.626 -7.145 1.00 89.38 128 LEU A O 1
ATOM 1022 N N . ALA A 1 129 ? 7.642 -4.556 -8.838 1.00 89.06 129 ALA A N 1
ATOM 1023 C CA . ALA A 1 129 ? 7.475 -5.864 -8.214 1.00 89.06 129 ALA A CA 1
ATOM 1024 C C . ALA A 1 129 ? 7.685 -6.985 -9.232 1.00 89.06 129 ALA A C 1
ATOM 1026 O O . ALA A 1 129 ? 7.423 -6.822 -10.427 1.00 89.06 129 ALA A O 1
ATOM 1027 N N . ARG A 1 130 ? 8.151 -8.144 -8.759 1.00 88.44 130 ARG A N 1
ATOM 1028 C CA . ARG A 1 130 ? 8.179 -9.364 -9.565 1.00 88.44 130 ARG A CA 1
ATOM 1029 C C . ARG A 1 130 ? 6.776 -9.964 -9.588 1.00 88.44 130 ARG A C 1
ATOM 1031 O O . ARG A 1 130 ? 6.229 -10.284 -8.545 1.00 88.44 130 ARG A O 1
ATOM 1038 N N . TYR A 1 131 ? 6.205 -10.129 -10.775 1.00 85.44 131 TYR A N 1
ATOM 1039 C CA . TYR A 1 131 ? 4.900 -10.750 -10.979 1.00 85.44 131 TYR A CA 1
ATOM 1040 C C . TYR A 1 131 ? 4.890 -11.527 -12.299 1.00 85.44 131 TYR A C 1
ATOM 1042 O O . TYR A 1 131 ? 5.227 -10.981 -13.355 1.00 85.44 131 TYR A O 1
ATOM 1050 N N . LYS A 1 132 ? 4.510 -12.812 -12.237 1.00 83.06 132 LYS A N 1
ATOM 1051 C CA . LYS A 1 132 ? 4.587 -13.766 -13.364 1.00 83.06 132 LYS A CA 1
ATOM 1052 C C . LYS A 1 132 ? 5.975 -13.765 -14.027 1.00 83.06 132 LYS A C 1
ATOM 1054 O O . LYS A 1 132 ? 6.107 -13.489 -15.217 1.00 83.06 132 LYS A O 1
ATOM 1059 N N . ASP A 1 133 ? 7.013 -13.982 -13.217 1.00 86.75 133 ASP A N 1
ATOM 1060 C CA . ASP A 1 133 ? 8.437 -14.043 -13.599 1.00 86.75 133 ASP A CA 1
ATOM 1061 C C . ASP A 1 133 ? 9.057 -12.783 -14.224 1.00 86.75 133 ASP A C 1
ATOM 1063 O O . ASP A 1 133 ? 10.277 -12.737 -14.420 1.00 86.75 133 ASP A O 1
ATOM 1067 N N . LYS A 1 134 ? 8.262 -11.735 -14.455 1.00 89.62 134 LYS A N 1
ATOM 1068 C CA . LYS A 1 134 ? 8.726 -10.439 -14.943 1.00 89.62 134 LYS A CA 1
ATOM 1069 C C . LYS A 1 134 ? 8.642 -9.372 -13.867 1.00 89.62 134 LYS A C 1
ATOM 1071 O O . LYS A 1 134 ? 7.799 -9.412 -12.978 1.00 89.62 134 LYS A O 1
ATOM 1076 N N . ILE A 1 135 ? 9.518 -8.392 -13.968 1.00 91.19 135 ILE A N 1
ATOM 1077 C CA . ILE A 1 135 ? 9.443 -7.156 -13.200 1.00 91.19 135 ILE A CA 1
ATOM 1078 C C . ILE A 1 135 ? 8.377 -6.299 -13.864 1.00 91.19 135 ILE A C 1
ATOM 1080 O O . ILE A 1 135 ? 8.377 -6.184 -15.089 1.00 91.19 135 ILE A O 1
ATOM 1084 N N . ARG A 1 136 ? 7.454 -5.757 -13.074 1.00 90.81 136 ARG A N 1
ATOM 1085 C CA . ARG A 1 136 ? 6.329 -4.944 -13.536 1.00 90.81 136 ARG A CA 1
ATOM 1086 C C . ARG A 1 136 ? 6.171 -3.710 -12.652 1.00 90.81 136 ARG A C 1
ATOM 1088 O O . ARG A 1 136 ? 6.427 -3.811 -11.450 1.00 90.81 136 ARG A O 1
ATOM 1095 N N . PRO A 1 137 ? 5.735 -2.575 -13.221 1.00 90.19 137 PRO A N 1
ATOM 1096 C CA . PRO A 1 137 ? 5.234 -1.470 -12.425 1.00 90.19 137 PRO A CA 1
ATOM 1097 C C . PRO A 1 137 ? 3.898 -1.889 -11.809 1.00 90.19 137 PRO A C 1
ATOM 1099 O O . PRO A 1 137 ? 3.028 -2.434 -12.496 1.00 90.19 137 PRO A O 1
ATOM 1102 N N . VAL A 1 138 ? 3.753 -1.672 -10.509 1.00 87.06 138 VAL A N 1
ATOM 1103 C CA . VAL A 1 138 ? 2.540 -1.968 -9.755 1.00 87.06 138 VAL A CA 1
ATOM 1104 C C . VAL A 1 138 ? 2.162 -0.789 -8.863 1.00 87.06 138 VAL A C 1
ATOM 1106 O O . VAL A 1 138 ? 3.017 -0.144 -8.254 1.00 87.06 138 VAL A O 1
ATOM 1109 N N . ASN A 1 139 ? 0.863 -0.545 -8.743 1.00 85.44 139 ASN A N 1
ATOM 1110 C CA . ASN A 1 139 ? 0.292 0.199 -7.638 1.00 85.44 139 ASN A CA 1
ATOM 1111 C C . ASN A 1 139 ? 0.029 -0.774 -6.483 1.00 85.44 139 ASN A C 1
ATOM 1113 O O . ASN A 1 139 ? -0.887 -1.594 -6.546 1.00 85.44 139 ASN A O 1
ATOM 1117 N N . ARG A 1 140 ? 0.874 -0.719 -5.454 1.00 86.31 140 ARG A N 1
ATOM 1118 C CA . ARG A 1 140 ? 0.864 -1.655 -4.327 1.00 86.31 140 ARG A CA 1
ATOM 1119 C C . ARG A 1 140 ? 0.215 -1.033 -3.090 1.00 86.31 140 ARG A C 1
ATOM 1121 O O . ARG A 1 140 ? 0.899 -0.371 -2.312 1.00 86.31 140 ARG A O 1
ATOM 1128 N N . VAL A 1 141 ? -1.085 -1.239 -2.901 1.00 89.38 141 VAL A N 1
ATOM 1129 C CA . VAL A 1 141 ? -1.821 -0.561 -1.826 1.00 89.38 141 VAL A CA 1
ATOM 1130 C C . VAL A 1 141 ? -1.436 -1.135 -0.462 1.00 89.38 141 VAL A C 1
ATOM 1132 O O . VAL A 1 141 ? -1.413 -2.348 -0.256 1.00 89.38 141 VAL A O 1
ATOM 1135 N N . HIS A 1 142 ? -1.117 -0.246 0.471 1.00 93.50 142 HIS A N 1
ATOM 1136 C CA . HIS A 1 142 ? -0.960 -0.548 1.889 1.00 93.50 142 HIS A CA 1
ATOM 1137 C C . HIS A 1 142 ? -2.294 -0.367 2.608 1.00 93.50 142 HIS A C 1
ATOM 1139 O O . HIS A 1 142 ? -3.098 0.476 2.209 1.00 93.50 142 HIS A O 1
ATOM 1145 N N . SER A 1 143 ? -2.530 -1.119 3.680 1.00 94.00 143 SER A N 1
ATOM 1146 C CA . SER A 1 143 ? -3.780 -0.997 4.433 1.00 94.00 143 SER A CA 1
ATOM 1147 C C . SER A 1 143 ? -3.590 -1.104 5.933 1.00 94.00 143 SER A C 1
ATOM 1149 O O . SER A 1 143 ? -2.799 -1.936 6.385 1.00 94.00 143 SER A O 1
ATOM 1151 N N . ALA A 1 144 ? -4.391 -0.347 6.682 1.00 96.75 144 ALA A N 1
ATOM 1152 C CA . ALA A 1 144 ? -4.531 -0.499 8.125 1.00 96.75 144 ALA A CA 1
ATOM 1153 C C . ALA A 1 144 ? -6.001 -0.447 8.554 1.00 96.75 144 ALA A C 1
ATOM 1155 O O . ALA A 1 144 ? -6.759 0.372 8.036 1.00 96.75 144 ALA A O 1
ATOM 1156 N N . TRP A 1 145 ? -6.438 -1.349 9.433 1.00 96.88 145 TRP A N 1
ATOM 1157 C CA . TRP A 1 145 ? -7.839 -1.436 9.857 1.00 96.88 145 TRP A CA 1
ATOM 1158 C C . TRP A 1 145 ? -8.028 -2.322 11.104 1.00 96.88 145 TRP A C 1
ATOM 1160 O O . TRP A 1 145 ? -7.265 -3.268 11.318 1.00 96.88 145 TRP A O 1
ATOM 1170 N N . PRO A 1 146 ? -9.060 -2.067 11.932 1.00 97.19 146 PRO A N 1
ATOM 1171 C CA . PRO A 1 146 ? -9.400 -2.935 13.055 1.00 97.19 146 PRO A CA 1
ATOM 1172 C C . PRO A 1 146 ? -10.145 -4.187 12.575 1.00 97.19 146 PRO A C 1
ATOM 1174 O O . PRO A 1 146 ? -11.176 -4.090 11.911 1.00 97.19 146 PRO A O 1
ATOM 1177 N N . GLY A 1 147 ? -9.659 -5.367 12.950 1.00 97.00 147 GLY A N 1
ATOM 1178 C CA . GLY A 1 147 ? -10.251 -6.662 12.622 1.00 97.00 147 GLY A CA 1
ATOM 1179 C C . GLY A 1 147 ? -10.734 -7.428 13.852 1.00 97.00 147 GLY A C 1
ATOM 1180 O O . GLY A 1 147 ? -10.366 -7.131 14.985 1.00 97.00 147 GLY A O 1
ATOM 1181 N N . ILE A 1 148 ? -11.561 -8.446 13.625 1.00 98.06 148 ILE A N 1
ATOM 1182 C CA . ILE A 1 148 ? -11.975 -9.417 14.640 1.00 98.06 148 ILE A CA 1
ATOM 1183 C C . ILE A 1 148 ? -11.407 -10.774 14.242 1.00 98.06 148 ILE A C 1
ATOM 1185 O O . ILE A 1 148 ? -11.781 -11.346 13.215 1.00 98.06 148 ILE A O 1
ATOM 1189 N N . GLU A 1 149 ? -10.521 -11.301 15.072 1.00 97.12 149 GLU A N 1
ATOM 1190 C CA . GLU A 1 149 ? -10.003 -12.654 14.936 1.00 97.12 149 GLU A CA 1
ATOM 1191 C C . GLU A 1 149 ? -10.936 -13.641 15.651 1.00 97.12 149 GLU A C 1
ATOM 1193 O O . GLU A 1 149 ? -11.460 -13.346 16.728 1.00 97.12 149 GLU A O 1
ATOM 1198 N N . ILE A 1 150 ? -11.150 -14.818 15.054 1.00 97.19 150 ILE A N 1
ATOM 1199 C CA . ILE A 1 150 ? -11.872 -15.931 15.680 1.00 97.19 150 ILE A CA 1
ATOM 1200 C C . ILE A 1 150 ? -10.893 -17.073 15.930 1.00 97.19 150 ILE A C 1
ATOM 1202 O O . ILE A 1 150 ? -10.217 -17.526 15.004 1.00 97.19 150 ILE A O 1
ATOM 1206 N N . GLU A 1 151 ? -10.892 -17.597 17.153 1.00 94.25 151 GLU A N 1
ATOM 1207 C CA . GLU A 1 151 ? -10.068 -18.740 17.530 1.00 94.25 151 GLU A CA 1
ATOM 1208 C C . GLU A 1 151 ? -10.286 -19.932 16.580 1.00 94.25 151 GLU A C 1
ATOM 1210 O O . GLU A 1 151 ? -11.412 -20.340 16.277 1.00 94.25 151 GLU A O 1
ATOM 1215 N N . GLY A 1 152 ? -9.184 -20.474 16.058 1.00 92.12 152 GLY A N 1
ATOM 1216 C CA . GLY A 1 152 ? -9.195 -21.630 15.160 1.00 92.12 152 GLY A CA 1
ATOM 1217 C C . GLY A 1 152 ? -9.703 -21.366 13.736 1.00 92.12 152 GLY A C 1
ATOM 1218 O O . GLY A 1 152 ? -9.741 -22.306 12.940 1.00 92.12 152 GLY A O 1
ATOM 1219 N N . LYS A 1 153 ? -10.072 -20.128 13.369 1.00 93.12 153 LYS A N 1
ATOM 1220 C CA . LYS A 1 153 ? -10.464 -19.778 11.993 1.00 93.12 153 LYS A CA 1
ATOM 1221 C C . LYS A 1 153 ? -9.393 -18.950 11.295 1.00 93.12 153 LYS A C 1
ATOM 1223 O O . LYS A 1 153 ? -8.728 -18.119 11.898 1.00 93.12 153 LYS A O 1
ATOM 1228 N N . LYS A 1 154 ? -9.251 -19.178 9.989 1.00 89.31 154 LYS A N 1
ATOM 1229 C CA . LYS A 1 154 ? -8.382 -18.370 9.129 1.00 89.31 154 LYS A CA 1
ATOM 1230 C C . LYS A 1 154 ? -9.091 -17.081 8.717 1.00 89.31 154 LYS A C 1
ATOM 1232 O O . LYS A 1 154 ? -10.277 -17.117 8.389 1.00 89.31 154 LYS A O 1
ATOM 1237 N N . GLY A 1 155 ? -8.325 -15.997 8.642 1.00 88.69 155 GLY A N 1
ATOM 1238 C CA . GLY A 1 155 ? -8.800 -14.685 8.213 1.00 88.69 155 GLY A CA 1
ATOM 1239 C C . GLY A 1 155 ? -9.360 -13.839 9.354 1.00 88.69 155 GLY A C 1
ATOM 1240 O O . GLY A 1 155 ? -9.532 -14.303 10.479 1.00 88.69 155 GLY A O 1
ATOM 1241 N N . LEU A 1 156 ? -9.635 -12.579 9.033 1.00 94.44 156 LEU A N 1
ATOM 1242 C CA . LEU A 1 156 ? -10.153 -11.580 9.958 1.00 94.44 156 LEU A CA 1
ATOM 1243 C C . LEU A 1 156 ? -11.544 -11.140 9.507 1.00 94.44 156 LEU A C 1
ATOM 1245 O O . LEU A 1 156 ? -11.802 -10.980 8.314 1.00 94.44 156 LEU A O 1
ATOM 1249 N N . ILE A 1 157 ? -12.445 -10.939 10.463 1.00 94.69 157 ILE A N 1
ATOM 1250 C CA . ILE A 1 157 ? -13.759 -10.354 10.205 1.00 94.69 157 ILE A CA 1
ATOM 1251 C C . ILE A 1 157 ? -13.649 -8.840 10.322 1.00 94.69 157 ILE A C 1
ATOM 1253 O O . ILE A 1 157 ? -13.108 -8.325 11.297 1.00 94.69 157 ILE A O 1
ATOM 1257 N N . GLN A 1 158 ? -14.223 -8.128 9.359 1.00 92.44 158 GLN A N 1
ATOM 1258 C CA . GLN A 1 158 ? -14.379 -6.684 9.449 1.00 92.44 158 GLN A CA 1
ATOM 1259 C C . GLN A 1 158 ? -15.535 -6.339 10.407 1.00 92.44 158 GLN A C 1
ATOM 1261 O O . GLN A 1 158 ? -16.656 -6.827 10.208 1.00 92.44 158 GLN A O 1
ATOM 1266 N N . PRO A 1 159 ? -15.316 -5.499 11.436 1.00 94.25 159 PRO A N 1
ATOM 1267 C CA . PRO A 1 159 ? -16.403 -4.918 12.209 1.00 94.25 159 PRO A CA 1
ATOM 1268 C C . PRO A 1 159 ? -17.383 -4.176 11.295 1.00 94.25 159 PRO A C 1
ATOM 1270 O O . PRO A 1 159 ? -17.007 -3.608 10.270 1.00 94.25 159 PRO A O 1
ATOM 1273 N N . LYS A 1 160 ? -18.663 -4.128 11.672 1.00 94.06 160 LYS A N 1
ATOM 1274 C CA . LYS A 1 160 ? -19.658 -3.407 10.873 1.00 94.06 160 LYS A CA 1
ATOM 1275 C C . LYS A 1 160 ? -19.290 -1.920 10.801 1.00 94.06 160 LYS A C 1
ATOM 1277 O O . LYS A 1 160 ? -19.297 -1.236 11.824 1.00 94.06 160 LYS A O 1
ATOM 1282 N N . MET A 1 161 ? -19.074 -1.410 9.588 1.00 92.06 161 MET A N 1
ATOM 1283 C CA . MET A 1 161 ? -18.644 -0.024 9.345 1.00 92.06 161 MET A CA 1
ATOM 1284 C C . MET A 1 161 ? -19.552 1.016 10.010 1.00 92.06 161 MET A C 1
ATOM 1286 O O . MET A 1 161 ? -19.073 1.991 10.574 1.00 92.06 161 MET A O 1
ATOM 1290 N N . SER A 1 162 ? -20.870 0.787 10.043 1.00 93.75 162 SER A N 1
ATOM 1291 C CA . SER A 1 162 ? -21.798 1.702 10.725 1.00 93.75 162 SER A CA 1
ATOM 1292 C C . SER A 1 162 ? -21.526 1.855 12.223 1.00 93.75 162 SER A C 1
ATOM 1294 O O . SER A 1 162 ? -21.873 2.882 12.793 1.00 93.75 162 SER A O 1
ATOM 1296 N N . ASN A 1 163 ? -20.969 0.830 12.871 1.00 95.25 163 ASN A N 1
ATOM 1297 C CA . ASN A 1 163 ? -20.695 0.848 14.305 1.00 95.25 163 ASN A CA 1
ATOM 1298 C C . ASN A 1 163 ? -19.340 1.500 14.593 1.00 95.25 163 ASN A C 1
ATOM 1300 O O . ASN A 1 163 ? -19.250 2.298 15.516 1.00 95.25 163 ASN A O 1
ATOM 1304 N N . ILE A 1 164 ? -18.330 1.234 13.757 1.00 95.94 164 ILE A N 1
ATOM 1305 C CA . ILE A 1 164 ? -17.031 1.923 13.823 1.00 95.94 164 ILE A CA 1
ATOM 1306 C C . ILE A 1 164 ? -17.210 3.427 13.586 1.00 95.94 164 ILE A C 1
ATOM 1308 O O . ILE A 1 164 ? -16.652 4.233 14.318 1.00 95.94 164 ILE A O 1
ATOM 1312 N N . TYR A 1 165 ? -18.050 3.821 12.623 1.00 95.00 165 TYR A N 1
ATOM 1313 C CA . TYR A 1 165 ? -18.351 5.234 12.379 1.00 95.00 165 TYR A CA 1
ATOM 1314 C C . TYR A 1 165 ? -18.976 5.897 13.609 1.00 95.00 165 TYR A C 1
ATOM 1316 O O . TYR A 1 165 ? -18.543 6.972 14.000 1.00 95.00 165 TYR A O 1
ATOM 1324 N N . LYS A 1 166 ? -19.954 5.242 14.249 1.00 94.62 166 LYS A N 1
ATOM 1325 C CA . LYS A 1 166 ? -20.574 5.758 15.479 1.00 94.62 166 LYS A CA 1
ATOM 1326 C C . LYS A 1 166 ? -19.574 5.869 16.628 1.00 94.62 166 LYS A C 1
ATOM 1328 O O . LYS A 1 166 ? -19.551 6.894 17.282 1.00 94.62 166 LYS A O 1
ATOM 1333 N N . MET A 1 167 ? -18.709 4.870 16.814 1.00 95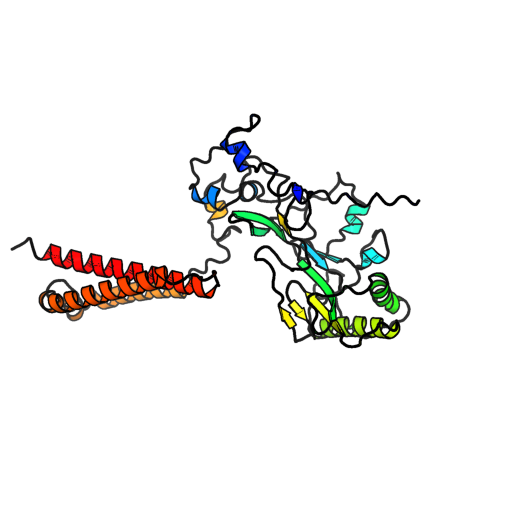.88 167 MET A N 1
ATOM 1334 C CA . MET A 1 167 ? -17.641 4.912 17.822 1.00 95.88 167 MET A CA 1
ATOM 1335 C C . MET A 1 167 ? -16.748 6.147 17.666 1.00 95.88 167 MET A C 1
ATOM 1337 O O . MET A 1 167 ? -16.412 6.782 18.657 1.00 95.88 167 MET A O 1
ATOM 1341 N N . TRP A 1 168 ? -16.397 6.502 16.429 1.00 95.38 168 TRP A N 1
ATOM 1342 C CA . TRP A 1 168 ? -15.623 7.709 16.135 1.00 95.38 168 TRP A CA 1
ATOM 1343 C C . TRP A 1 168 ? -16.442 9.010 16.220 1.00 95.38 168 TRP A C 1
ATOM 1345 O O . TRP A 1 168 ? -15.874 10.057 16.512 1.00 95.38 168 TRP A O 1
ATOM 1355 N N . GLU A 1 169 ? -17.756 8.969 15.968 1.00 93.88 169 GLU A N 1
ATOM 1356 C CA . GLU A 1 169 ? -18.660 10.132 16.036 1.00 93.88 169 GLU A CA 1
ATOM 1357 C C . GLU A 1 169 ? -19.078 10.471 17.485 1.00 93.88 169 GLU A C 1
ATOM 1359 O O . GLU A 1 169 ? -19.283 11.641 17.808 1.00 93.88 169 GLU A O 1
ATOM 1364 N N . ASP A 1 170 ? -19.184 9.475 18.371 1.00 92.88 170 ASP A N 1
ATOM 1365 C CA . ASP A 1 170 ? -19.687 9.620 19.746 1.00 92.88 170 ASP A CA 1
ATOM 1366 C C . ASP A 1 170 ? -18.883 10.628 20.606 1.00 92.88 170 ASP A C 1
ATOM 1368 O O . ASP A 1 170 ? -19.522 11.472 21.252 1.00 92.88 170 ASP A O 1
ATOM 1372 N N . PRO A 1 171 ? -17.529 10.644 20.588 1.00 91.88 171 PRO A N 1
ATOM 1373 C CA . PRO A 1 171 ? -16.730 11.621 21.334 1.00 91.88 171 PRO A CA 1
ATOM 1374 C C . PRO A 1 171 ? -16.987 13.082 20.945 1.00 91.88 171 PRO A C 1
ATOM 1376 O O . PRO A 1 171 ? -16.752 13.978 21.755 1.00 91.88 171 PRO A O 1
ATOM 1379 N N . PHE A 1 172 ? -17.491 13.355 19.732 1.00 88.12 172 PHE A N 1
ATOM 1380 C CA . PHE A 1 172 ? -17.854 14.720 19.329 1.00 88.12 172 PHE A CA 1
ATOM 1381 C C . PHE A 1 172 ? -19.074 15.256 20.086 1.00 88.12 172 PHE A C 1
ATOM 1383 O O . PHE A 1 172 ? -19.249 16.471 20.177 1.00 88.12 172 PHE A O 1
ATOM 1390 N N . ASN A 1 173 ? -19.911 14.367 20.626 1.00 90.38 173 ASN A N 1
ATOM 1391 C CA . ASN A 1 173 ? -21.063 14.733 21.446 1.00 90.38 173 ASN A CA 1
ATOM 1392 C C . ASN A 1 173 ? -20.726 14.701 22.942 1.00 90.38 173 ASN A C 1
ATOM 1394 O O . ASN A 1 173 ? -21.153 15.584 23.683 1.00 90.38 173 ASN A O 1
ATOM 1398 N N . ASP A 1 174 ? -19.969 13.694 23.383 1.00 90.81 174 ASP A N 1
ATOM 1399 C CA . ASP A 1 174 ? -19.555 13.530 24.776 1.00 90.81 174 ASP A CA 1
ATOM 1400 C C . ASP A 1 174 ? -18.189 12.836 24.851 1.00 90.81 174 ASP A C 1
ATOM 1402 O O . ASP A 1 174 ? -18.059 11.650 24.545 1.00 90.81 174 ASP A O 1
ATOM 1406 N N . LEU A 1 175 ? -17.182 13.587 25.305 1.00 87.25 175 LEU A N 1
ATOM 1407 C CA . LEU A 1 175 ? -15.785 13.156 25.424 1.00 87.25 175 LEU A CA 1
ATOM 1408 C C . LEU A 1 175 ? -15.571 12.006 26.423 1.00 87.25 175 LEU A C 1
ATOM 1410 O O . LEU A 1 175 ? -14.483 11.437 26.464 1.00 87.25 175 LEU A O 1
ATOM 1414 N N . SER A 1 176 ? -16.567 11.681 27.254 1.00 90.75 176 SER A N 1
ATOM 1415 C CA . SER A 1 176 ? -16.506 10.523 28.150 1.00 90.75 176 SER A CA 1
ATOM 1416 C C . SER A 1 176 ? -16.768 9.190 27.439 1.00 90.75 176 SER A C 1
ATOM 1418 O O . SER A 1 176 ? -16.449 8.139 27.997 1.00 90.75 176 SER A O 1
ATOM 1420 N N . ASN A 1 177 ? -17.298 9.215 26.211 1.00 91.25 177 ASN A N 1
ATOM 1421 C CA . ASN A 1 177 ? -17.441 8.025 25.377 1.00 91.25 177 ASN A CA 1
ATOM 1422 C C . ASN A 1 177 ? -16.110 7.702 24.690 1.00 91.25 177 ASN A C 1
ATOM 1424 O O . ASN A 1 177 ? -15.538 8.558 24.022 1.00 91.25 177 ASN A O 1
ATOM 1428 N N . TYR A 1 178 ? -15.646 6.457 24.831 1.00 94.81 178 TYR A N 1
ATOM 1429 C CA . TYR A 1 178 ? -14.375 5.967 24.272 1.00 94.81 178 TYR A CA 1
ATOM 1430 C C . TYR A 1 178 ? -13.166 6.880 24.587 1.00 94.81 178 TYR A C 1
ATOM 1432 O O . TYR A 1 178 ? -12.465 7.313 23.667 1.00 94.81 178 TYR A O 1
ATOM 1440 N N . PRO A 1 179 ? -12.900 7.198 25.873 1.00 94.56 179 PRO A N 1
ATOM 1441 C CA . PRO A 1 179 ? -11.836 8.123 26.273 1.00 94.56 179 PRO A CA 1
ATOM 1442 C C . PRO A 1 179 ? -10.443 7.684 25.797 1.00 94.56 179 PRO A C 1
ATOM 1444 O O . PRO A 1 179 ? -9.568 8.529 25.602 1.00 94.56 179 PRO A O 1
ATOM 1447 N N . GLU A 1 180 ? -10.235 6.386 25.570 1.00 94.06 180 GLU A N 1
ATOM 1448 C CA . GLU A 1 180 ? -9.011 5.825 25.002 1.00 94.06 180 GLU A CA 1
ATOM 1449 C C . GLU A 1 180 ? -8.653 6.437 23.639 1.00 94.06 180 GLU A C 1
ATOM 1451 O O . GLU A 1 180 ? -7.473 6.646 23.368 1.00 94.06 180 GLU A O 1
ATOM 1456 N N . LEU A 1 181 ? -9.635 6.843 22.823 1.00 95.31 181 LEU A N 1
ATOM 1457 C CA . LEU A 1 181 ? -9.381 7.458 21.514 1.00 95.31 181 LEU A CA 1
ATOM 1458 C C . LEU A 1 181 ? -8.619 8.790 21.614 1.00 95.31 181 LEU A C 1
ATOM 1460 O O . LEU A 1 181 ? -7.968 9.189 20.654 1.00 95.31 181 LEU A O 1
ATOM 1464 N N . SER A 1 182 ? -8.632 9.459 22.775 1.00 93.75 182 SER A N 1
ATOM 1465 C CA . SER A 1 182 ? -7.853 10.687 23.013 1.00 93.75 182 SER A CA 1
ATOM 1466 C C . SER A 1 182 ? -6.330 10.472 23.065 1.00 93.75 182 SER A C 1
ATOM 1468 O O . SER A 1 182 ? -5.561 11.441 23.053 1.00 93.75 182 SER A O 1
ATOM 1470 N N . LEU A 1 183 ? -5.881 9.212 23.144 1.00 95.50 183 LEU A N 1
ATOM 1471 C CA . LEU A 1 183 ? -4.465 8.843 23.102 1.00 95.50 183 LEU A CA 1
ATOM 1472 C C . LEU A 1 183 ? -3.893 8.871 21.681 1.00 95.50 183 LEU A C 1
ATOM 1474 O O . LEU A 1 183 ? -2.687 9.055 21.540 1.00 95.50 183 LEU A O 1
ATOM 1478 N N . ILE A 1 184 ? -4.748 8.731 20.666 1.00 96.44 184 ILE A N 1
ATOM 1479 C CA . ILE A 1 184 ? -4.381 8.719 19.248 1.00 96.44 184 ILE A CA 1
ATOM 1480 C C . ILE A 1 184 ? -4.204 10.165 18.790 1.00 96.44 184 ILE A C 1
ATOM 1482 O O . ILE A 1 184 ? -5.123 10.980 18.921 1.00 96.44 184 ILE A O 1
ATOM 1486 N N . ARG A 1 185 ? -3.008 10.512 18.306 1.00 94.88 185 ARG A N 1
ATOM 1487 C CA . ARG A 1 185 ? -2.655 11.899 17.974 1.00 94.88 185 ARG A CA 1
ATOM 1488 C C . ARG A 1 185 ? -2.091 12.011 16.570 1.00 94.88 185 ARG A C 1
ATOM 1490 O O . ARG A 1 185 ? -1.691 11.030 15.966 1.00 94.88 185 ARG A O 1
ATOM 1497 N N . ASP A 1 186 ? -2.116 13.240 16.079 1.00 93.69 186 ASP A N 1
ATOM 1498 C CA . ASP A 1 186 ? -1.434 13.642 14.856 1.00 93.69 186 ASP A CA 1
ATOM 1499 C C . ASP A 1 186 ? 0.054 13.837 15.170 1.00 93.69 186 ASP A C 1
ATOM 1501 O O . ASP A 1 186 ? 0.425 14.733 15.939 1.00 93.69 186 ASP A O 1
ATOM 1505 N N . ASP A 1 187 ? 0.887 12.958 14.621 1.00 90.31 187 ASP A N 1
ATOM 1506 C CA . ASP A 1 187 ? 2.314 12.884 14.937 1.00 90.31 187 ASP A CA 1
ATOM 1507 C C . ASP A 1 187 ? 3.205 13.628 13.944 1.00 90.31 187 ASP A C 1
ATOM 1509 O O . ASP A 1 187 ? 4.330 14.014 14.281 1.00 90.31 187 ASP A O 1
ATOM 1513 N N . ASN A 1 188 ? 2.723 13.828 12.719 1.00 89.31 188 ASN A N 1
ATOM 1514 C CA . ASN A 1 188 ? 3.449 14.512 11.646 1.00 89.31 188 ASN A CA 1
ATOM 1515 C C . ASN A 1 188 ? 2.900 15.926 11.367 1.00 89.31 188 ASN A C 1
ATOM 1517 O O . ASN A 1 188 ? 3.470 16.670 10.565 1.00 89.31 188 ASN A O 1
ATOM 1521 N N . ASN A 1 189 ? 1.858 16.316 12.099 1.00 88.69 189 ASN A N 1
ATOM 1522 C CA . ASN A 1 189 ? 1.189 17.601 12.070 1.00 88.69 189 ASN A CA 1
ATOM 1523 C C . ASN A 1 189 ? 0.471 17.897 10.730 1.00 88.69 189 ASN A C 1
ATOM 1525 O O . ASN A 1 189 ? 0.328 19.073 10.359 1.00 88.69 189 ASN A O 1
ATOM 1529 N N . ASP A 1 190 ? 0.023 16.853 10.012 1.00 87.25 190 ASP A N 1
ATOM 1530 C CA . ASP A 1 190 ? -0.710 16.917 8.734 1.00 87.25 190 ASP A CA 1
ATOM 1531 C C . ASP A 1 190 ? -2.239 17.071 8.889 1.00 87.25 190 ASP A C 1
ATOM 1533 O O . ASP A 1 190 ? -2.960 17.247 7.897 1.00 87.25 190 ASP A O 1
ATOM 1537 N N . LYS A 1 191 ? -2.707 17.161 10.144 1.00 89.19 191 LYS A N 1
ATOM 1538 C CA . LYS A 1 191 ? -4.100 17.286 10.609 1.00 89.19 191 LYS A CA 1
ATOM 1539 C C . LYS A 1 191 ? -4.881 15.977 10.637 1.00 89.19 191 LYS A C 1
ATOM 1541 O O . LYS A 1 191 ? -6.098 16.024 10.854 1.00 89.19 191 LYS A O 1
ATOM 1546 N N . ILE A 1 192 ? -4.227 14.843 10.430 1.00 93.44 192 ILE A N 1
ATOM 1547 C CA . ILE A 1 192 ? -4.804 13.514 10.587 1.00 93.44 192 ILE A CA 1
ATOM 1548 C C . ILE A 1 192 ? -4.165 12.855 11.800 1.00 93.44 192 ILE A C 1
ATOM 1550 O O . ILE A 1 192 ? -2.975 12.964 12.024 1.00 93.44 192 ILE A O 1
ATOM 1554 N N . ILE A 1 193 ? -4.977 12.201 12.625 1.00 94.69 193 ILE A N 1
ATOM 1555 C CA . ILE A 1 193 ? -4.451 11.388 13.724 1.00 94.69 193 ILE A CA 1
ATOM 1556 C C . ILE A 1 193 ? -3.963 10.048 13.174 1.00 94.69 193 ILE A C 1
ATOM 1558 O O . ILE A 1 193 ? -4.581 9.513 12.253 1.00 94.69 193 ILE A O 1
ATOM 1562 N N . GLU A 1 194 ? -2.926 9.460 13.760 1.00 93.94 194 GLU A N 1
ATOM 1563 C CA . GLU A 1 194 ? -2.410 8.164 13.324 1.00 93.94 194 GLU A CA 1
ATOM 1564 C C . GLU A 1 194 ? -2.361 7.142 14.451 1.00 93.94 194 GLU A C 1
ATOM 1566 O O . GLU A 1 194 ? -2.132 7.461 15.610 1.00 93.94 194 GLU A O 1
ATOM 1571 N N . VAL A 1 195 ? -2.539 5.874 14.087 1.00 96.06 195 VAL A N 1
ATOM 1572 C CA . VAL A 1 195 ? -2.278 4.743 14.977 1.00 96.06 195 VAL A CA 1
ATOM 1573 C C . VAL A 1 195 ? -0.914 4.184 14.600 1.00 96.06 195 VAL A C 1
ATOM 1575 O O . VAL A 1 195 ? -0.785 3.458 13.614 1.00 96.06 195 VAL A O 1
ATOM 1578 N N . ASN A 1 196 ? 0.129 4.571 15.337 1.00 94.06 196 ASN A N 1
ATOM 1579 C CA . ASN A 1 196 ? 1.495 4.139 15.026 1.00 94.06 196 ASN A CA 1
ATOM 1580 C C . ASN A 1 196 ? 2.352 3.814 16.267 1.00 94.06 196 ASN A C 1
ATOM 1582 O O . ASN A 1 196 ? 3.358 3.106 16.140 1.00 94.06 196 ASN A O 1
ATOM 1586 N N . ARG A 1 197 ? 1.945 4.266 17.461 1.00 96.38 197 ARG A N 1
ATOM 1587 C CA . ARG A 1 197 ? 2.585 3.933 18.740 1.00 96.38 197 ARG A CA 1
ATOM 1588 C C . ARG A 1 197 ? 1.903 2.761 19.448 1.00 96.38 197 ARG A C 1
ATOM 1590 O O . ARG A 1 197 ? 0.699 2.568 19.278 1.00 96.38 197 ARG A O 1
ATOM 1597 N N . PRO A 1 198 ? 2.623 2.030 20.321 1.00 97.69 198 PRO A N 1
ATOM 1598 C CA . PRO A 1 198 ? 2.029 0.967 21.128 1.00 97.69 198 PRO A CA 1
ATOM 1599 C C . PRO A 1 198 ? 0.765 1.404 21.881 1.00 97.69 198 PRO A C 1
ATOM 1601 O O . PRO A 1 198 ? -0.257 0.728 21.816 1.00 97.69 198 PRO A O 1
ATOM 1604 N N . GLU A 1 199 ? 0.794 2.573 22.521 1.00 97.62 199 GLU A N 1
ATOM 1605 C CA . GLU A 1 199 ? -0.327 3.062 23.329 1.00 97.62 199 GLU A CA 1
ATOM 1606 C C . GLU A 1 199 ? -1.562 3.405 22.478 1.00 97.62 199 GLU A C 1
ATOM 1608 O O . GLU A 1 199 ? -2.692 3.285 22.946 1.00 97.62 199 GLU A O 1
ATOM 1613 N N . GLU A 1 200 ? -1.362 3.807 21.223 1.00 97.94 200 GLU A N 1
ATOM 1614 C CA . GLU A 1 200 ? -2.434 4.142 20.277 1.00 97.94 200 GLU A CA 1
ATOM 1615 C C . GLU A 1 200 ? -3.071 2.898 19.674 1.00 97.94 200 GLU A C 1
ATOM 1617 O O . GLU A 1 200 ? -4.284 2.846 19.471 1.00 97.94 200 GLU A O 1
ATOM 1622 N N . ILE A 1 201 ? -2.253 1.878 19.414 1.00 98.44 201 ILE A N 1
ATOM 1623 C CA . ILE A 1 201 ? -2.721 0.568 18.967 1.00 98.44 201 ILE A CA 1
ATOM 1624 C C . ILE A 1 201 ? -3.588 -0.056 20.064 1.00 98.44 201 ILE A C 1
ATOM 1626 O O . ILE A 1 201 ? -4.706 -0.495 19.786 1.00 98.44 201 ILE A O 1
ATOM 1630 N N . ASP A 1 202 ? -3.116 -0.043 21.316 1.00 98.50 202 ASP A N 1
ATOM 1631 C CA . ASP A 1 202 ? -3.900 -0.513 22.461 1.00 98.50 202 ASP A CA 1
ATOM 1632 C C . ASP A 1 202 ? -5.186 0.307 22.636 1.00 98.50 202 ASP A C 1
ATOM 1634 O O . ASP A 1 202 ? -6.255 -0.263 22.868 1.00 98.50 202 ASP A O 1
ATOM 1638 N N . ALA A 1 203 ? -5.115 1.630 22.458 1.00 98.12 203 ALA A N 1
ATOM 1639 C CA . ALA A 1 203 ? -6.284 2.501 22.502 1.00 98.12 203 ALA A CA 1
ATOM 1640 C C . ALA A 1 203 ? -7.328 2.140 21.435 1.00 98.12 203 ALA A C 1
ATOM 1642 O O . ALA A 1 203 ? -8.509 2.008 21.755 1.00 98.12 203 ALA A O 1
ATOM 1643 N N . LEU A 1 204 ? -6.917 1.925 20.183 1.00 98.31 204 LEU A N 1
ATOM 1644 C CA . LEU A 1 204 ? -7.830 1.535 19.110 1.00 98.31 204 LEU A CA 1
ATOM 1645 C C . LEU A 1 204 ? -8.466 0.164 19.379 1.00 98.31 204 LEU A C 1
ATOM 1647 O O . LEU A 1 204 ? -9.683 0.007 19.251 1.00 98.31 204 LEU A O 1
ATOM 1651 N N . ILE A 1 205 ? -7.656 -0.831 19.757 1.00 98.50 205 ILE A N 1
ATOM 1652 C CA . ILE A 1 205 ? -8.136 -2.184 20.073 1.00 98.50 205 ILE A CA 1
ATOM 1653 C C . ILE A 1 205 ? -9.133 -2.131 21.239 1.00 98.50 205 ILE A C 1
ATOM 1655 O O . ILE A 1 205 ? -10.193 -2.765 21.168 1.00 98.50 205 ILE A O 1
ATOM 1659 N N . SER A 1 206 ? -8.833 -1.346 22.279 1.00 98.19 206 SER A N 1
ATOM 1660 C CA . SER A 1 206 ? -9.726 -1.116 23.418 1.00 98.19 206 SER A CA 1
ATOM 1661 C C . SER A 1 206 ? -11.039 -0.476 22.974 1.00 98.19 206 SER A C 1
ATOM 1663 O O . SER A 1 206 ? -12.099 -1.031 23.260 1.00 98.19 206 SER A O 1
ATOM 1665 N N . ALA A 1 207 ? -10.991 0.613 22.201 1.00 98.00 207 ALA A N 1
ATOM 1666 C CA . ALA A 1 207 ? -12.182 1.337 21.757 1.00 98.00 207 ALA A CA 1
ATOM 1667 C C . ALA A 1 207 ? -13.128 0.444 20.953 1.00 98.00 207 ALA A C 1
ATOM 1669 O O . ALA A 1 207 ? -14.332 0.380 21.221 1.00 98.00 207 ALA A O 1
ATOM 1670 N N . VAL A 1 208 ? -12.579 -0.313 20.000 1.00 98.19 208 VAL A N 1
ATOM 1671 C CA . VAL A 1 208 ? -13.364 -1.231 19.172 1.00 98.19 208 VAL A CA 1
ATOM 1672 C C . VAL A 1 208 ? -13.926 -2.377 20.017 1.00 98.19 208 VAL A C 1
ATOM 1674 O O . VAL A 1 208 ? -15.079 -2.764 19.823 1.00 98.19 208 VAL A O 1
ATOM 1677 N N . THR A 1 209 ? -13.170 -2.886 20.994 1.00 98.19 209 THR A N 1
ATOM 1678 C CA . THR A 1 209 ? -13.657 -3.908 21.937 1.00 98.19 209 THR A CA 1
ATOM 1679 C C . THR A 1 209 ? -14.812 -3.375 22.788 1.00 98.19 209 THR A C 1
ATOM 1681 O O . THR A 1 209 ? -15.859 -4.020 22.875 1.00 98.19 209 THR A O 1
ATOM 1684 N N . SER A 1 210 ? -14.661 -2.179 23.362 1.00 97.31 210 SER A N 1
ATOM 1685 C CA . SER A 1 210 ? -15.698 -1.475 24.123 1.00 97.31 210 SER A CA 1
ATOM 1686 C C . SER A 1 210 ? -16.959 -1.281 23.283 1.00 97.31 210 SER A C 1
ATOM 1688 O O . SER A 1 210 ? -18.059 -1.601 23.732 1.00 97.31 210 SER A O 1
ATOM 1690 N N . MET A 1 211 ? -16.813 -0.848 22.027 1.00 97.38 211 MET A N 1
ATOM 1691 C CA . MET A 1 211 ? -17.935 -0.665 21.107 1.00 97.38 211 MET A CA 1
ATOM 1692 C C . MET A 1 211 ? -18.669 -1.982 20.838 1.00 97.38 211 MET A C 1
ATOM 1694 O O . MET A 1 211 ? -19.899 -2.021 20.912 1.00 97.38 211 MET A O 1
ATOM 1698 N N . LEU A 1 212 ? -17.938 -3.070 20.563 1.00 98.00 212 LEU A N 1
ATOM 1699 C CA . LEU A 1 212 ? -18.531 -4.388 20.316 1.00 98.00 212 LEU A CA 1
ATOM 1700 C C . LEU A 1 212 ? -19.288 -4.907 21.547 1.00 98.00 212 LEU A C 1
ATOM 1702 O O . LEU A 1 212 ? -20.391 -5.441 21.406 1.00 98.00 212 LEU A O 1
ATOM 1706 N N . ASN A 1 213 ? -18.749 -4.691 22.748 1.00 97.12 213 ASN A N 1
ATOM 1707 C CA . ASN A 1 213 ? -19.424 -5.036 23.999 1.00 97.12 213 ASN A CA 1
ATOM 1708 C C . ASN A 1 213 ? -20.700 -4.203 24.207 1.00 97.12 213 ASN A C 1
ATOM 1710 O O . ASN A 1 213 ? -21.748 -4.764 24.526 1.00 97.12 213 ASN A O 1
ATOM 1714 N N . ASN A 1 214 ? -20.652 -2.892 23.947 1.00 96.06 214 ASN A N 1
ATOM 1715 C CA . ASN A 1 214 ? -21.794 -1.982 24.103 1.00 96.06 214 ASN A CA 1
ATOM 1716 C C . ASN A 1 214 ? -22.983 -2.354 23.204 1.00 96.06 214 ASN A C 1
ATOM 1718 O O . ASN A 1 214 ? -24.140 -2.186 23.591 1.00 96.06 214 ASN A O 1
ATOM 1722 N N . ILE A 1 215 ? -22.721 -2.896 22.011 1.00 96.75 215 ILE A N 1
ATOM 1723 C CA . ILE A 1 215 ? -23.769 -3.378 21.097 1.00 96.75 215 ILE A CA 1
ATOM 1724 C C . ILE A 1 215 ? -24.161 -4.846 21.335 1.00 96.75 215 ILE A C 1
ATOM 1726 O O . ILE A 1 215 ? -24.921 -5.402 20.542 1.00 96.75 215 ILE A O 1
ATOM 1730 N N . ASN A 1 216 ? -23.658 -5.477 22.402 1.00 96.88 216 ASN A N 1
ATOM 1731 C CA . ASN A 1 216 ? -23.859 -6.893 22.725 1.00 96.88 216 ASN A CA 1
ATOM 1732 C C . ASN A 1 216 ? -23.427 -7.848 21.594 1.00 96.88 216 ASN A C 1
ATOM 1734 O O . ASN A 1 216 ? -24.083 -8.859 21.329 1.00 96.88 216 ASN A O 1
ATOM 1738 N N . TYR A 1 217 ? -22.334 -7.533 20.895 1.00 96.75 217 TYR A N 1
ATOM 1739 C CA . TYR A 1 217 ? -21.760 -8.436 19.901 1.00 96.75 217 TYR A CA 1
ATOM 1740 C C . TYR A 1 217 ? -21.152 -9.673 20.596 1.00 96.75 217 TYR A C 1
ATOM 1742 O O . TYR A 1 217 ? -20.469 -9.531 21.610 1.00 96.75 217 TYR A O 1
ATOM 1750 N N . PRO A 1 218 ? -21.362 -10.903 20.085 1.00 95.94 218 PRO A N 1
ATOM 1751 C CA . PRO A 1 218 ? -20.901 -12.117 20.755 1.00 95.94 218 PRO A CA 1
ATOM 1752 C C . PRO A 1 218 ? -19.377 -12.277 20.651 1.00 95.94 218 PRO A C 1
ATOM 1754 O O . PRO A 1 218 ? -18.868 -12.800 19.653 1.00 95.94 218 PRO A O 1
ATOM 1757 N N . MET A 1 219 ? -18.659 -11.877 21.701 1.00 96.19 219 MET A N 1
ATOM 1758 C CA . MET A 1 219 ? -17.190 -11.911 21.772 1.00 96.19 219 MET A CA 1
ATOM 1759 C C . MET A 1 219 ? -16.591 -13.262 22.197 1.00 96.19 219 MET A C 1
ATOM 1761 O O . MET A 1 219 ? -15.381 -13.428 22.116 1.00 96.19 219 MET A O 1
ATOM 1765 N N . GLU A 1 220 ? -17.402 -14.255 22.578 1.00 96.38 220 GLU A N 1
ATOM 1766 C CA . GLU A 1 220 ? -16.896 -15.587 22.953 1.00 96.38 220 GLU A CA 1
ATOM 1767 C C . GLU A 1 220 ? -16.057 -16.208 21.818 1.00 96.38 220 GLU A C 1
ATOM 1769 O O . GLU A 1 220 ? -16.517 -16.287 20.664 1.00 96.38 220 GLU A O 1
ATOM 1774 N N . GLY A 1 221 ? -14.823 -16.611 22.148 1.00 96.38 221 GLY A N 1
ATOM 1775 C CA . GLY A 1 221 ? -13.826 -17.139 21.207 1.00 96.38 221 GLY A CA 1
ATOM 1776 C C . GLY A 1 221 ? -13.326 -16.128 20.164 1.00 96.38 221 GLY A C 1
ATOM 1777 O O . GLY A 1 221 ? -12.860 -16.535 19.097 1.00 96.38 221 GLY A O 1
ATOM 1778 N N . LYS A 1 222 ? -13.487 -14.819 20.408 1.00 97.88 222 LYS A N 1
ATOM 1779 C CA . LYS A 1 222 ? -13.079 -13.742 19.493 1.00 97.88 222 LYS A CA 1
ATOM 1780 C C . LYS A 1 222 ? -12.279 -12.678 20.219 1.00 97.88 222 LYS A C 1
ATOM 1782 O O . LYS A 1 222 ? -12.519 -12.394 21.388 1.00 97.88 222 LYS A O 1
ATOM 1787 N N . ARG A 1 223 ? -11.385 -12.023 19.487 1.00 97.50 223 ARG A N 1
ATOM 1788 C CA . ARG A 1 223 ? -10.676 -10.835 19.967 1.00 97.50 223 ARG A CA 1
ATOM 1789 C C . ARG A 1 223 ? -10.562 -9.791 18.872 1.00 97.50 223 ARG A C 1
ATOM 1791 O O . ARG A 1 223 ? -10.526 -10.126 17.688 1.00 97.50 223 ARG A O 1
ATOM 1798 N N . VAL A 1 224 ? -10.513 -8.532 19.282 1.00 98.38 224 VAL A N 1
ATOM 1799 C CA . VAL A 1 224 ? -10.180 -7.426 18.387 1.00 98.38 224 VAL A CA 1
ATOM 1800 C C . VAL A 1 224 ? -8.670 -7.410 18.173 1.00 98.38 224 VAL A C 1
ATOM 1802 O O . VAL A 1 224 ? -7.903 -7.655 19.101 1.00 98.38 224 VAL A O 1
ATOM 1805 N N . VAL A 1 225 ? -8.264 -7.140 16.941 1.00 98.25 225 VAL A N 1
ATOM 1806 C CA . VAL A 1 225 ? -6.875 -6.972 16.515 1.00 98.25 225 VAL A CA 1
ATOM 1807 C C . VAL A 1 225 ? -6.777 -5.747 15.613 1.00 98.25 225 VAL A C 1
ATOM 1809 O O . VAL A 1 225 ? -7.777 -5.317 15.037 1.00 98.25 225 VAL A O 1
ATOM 1812 N N . TRP A 1 226 ? -5.578 -5.206 15.437 1.00 98.31 226 TRP A N 1
ATOM 1813 C CA . TRP A 1 226 ? -5.316 -4.188 14.420 1.00 98.31 226 TRP A CA 1
ATOM 1814 C C . TRP A 1 226 ? -4.434 -4.778 13.323 1.00 98.31 226 TRP A C 1
ATOM 1816 O O . TRP A 1 226 ? -3.342 -5.280 13.581 1.00 98.31 226 TRP A O 1
ATOM 1826 N N . ALA A 1 227 ? -4.936 -4.781 12.092 1.00 97.19 227 ALA A N 1
ATOM 1827 C CA . ALA A 1 227 ? -4.192 -5.243 10.934 1.00 97.19 227 ALA A CA 1
ATOM 1828 C C . ALA A 1 227 ? -3.488 -4.045 10.300 1.00 97.19 227 ALA A C 1
ATOM 1830 O O . ALA A 1 227 ? -4.162 -3.113 9.877 1.00 97.19 227 ALA A O 1
ATOM 1831 N N . MET A 1 228 ? -2.162 -4.091 10.185 1.00 96.88 228 MET A N 1
ATOM 1832 C CA . MET A 1 228 ? -1.362 -3.132 9.425 1.00 96.88 228 MET A CA 1
ATOM 1833 C C . MET A 1 228 ? -0.475 -3.906 8.453 1.00 96.88 228 MET A C 1
ATOM 1835 O O . MET A 1 228 ? 0.470 -4.588 8.852 1.00 96.88 228 MET A O 1
ATOM 1839 N N . ASN A 1 229 ? -0.769 -3.796 7.159 1.00 95.56 229 ASN A N 1
ATOM 1840 C CA . ASN A 1 229 ? -0.135 -4.592 6.110 1.00 95.56 229 ASN A CA 1
ATOM 1841 C C . ASN A 1 229 ? -0.258 -6.106 6.367 1.00 95.56 229 ASN A C 1
ATOM 1843 O O . ASN A 1 229 ? -1.368 -6.636 6.333 1.00 95.56 229 ASN A O 1
ATOM 1847 N N . ASP A 1 230 ? 0.858 -6.801 6.578 1.00 95.12 230 ASP A N 1
ATOM 1848 C CA . ASP A 1 230 ? 0.951 -8.223 6.923 1.00 95.12 230 ASP A CA 1
ATOM 1849 C C . ASP A 1 230 ? 1.044 -8.482 8.429 1.00 95.12 230 ASP A C 1
ATOM 1851 O O . ASP A 1 230 ? 1.125 -9.636 8.843 1.00 95.12 230 ASP A O 1
ATOM 1855 N N . ARG A 1 231 ? 1.049 -7.437 9.259 1.00 97.12 231 ARG A N 1
ATOM 1856 C CA . ARG A 1 231 ? 1.147 -7.553 10.714 1.00 97.12 231 ARG A CA 1
ATOM 1857 C C . ARG A 1 231 ? -0.229 -7.467 11.348 1.00 97.12 231 ARG A C 1
ATOM 1859 O O . ARG A 1 231 ? -0.983 -6.533 11.087 1.00 97.12 231 ARG A O 1
ATOM 1866 N N . ILE A 1 232 ? -0.525 -8.428 12.212 1.00 97.50 232 ILE A N 1
ATOM 1867 C CA . ILE A 1 232 ? -1.739 -8.470 13.016 1.00 97.50 232 ILE A CA 1
ATOM 1868 C C . ILE A 1 232 ? -1.357 -8.232 14.468 1.00 97.50 232 ILE A C 1
ATOM 1870 O O . ILE A 1 232 ? -0.806 -9.114 15.127 1.00 97.50 232 ILE A O 1
ATOM 1874 N N . TYR A 1 233 ? -1.635 -7.026 14.943 1.00 98.38 233 TYR A N 1
ATOM 1875 C CA . TYR A 1 233 ? -1.361 -6.586 16.299 1.00 98.38 233 TYR A CA 1
ATOM 1876 C C . TYR A 1 233 ? -2.458 -7.077 17.237 1.00 98.38 233 TYR A C 1
ATOM 1878 O O . TYR A 1 233 ? -3.643 -6.795 17.043 1.00 98.38 233 TYR A O 1
ATOM 1886 N N . THR A 1 234 ? -2.048 -7.832 18.250 1.00 97.69 234 THR A N 1
ATOM 1887 C CA . THR A 1 234 ? -2.913 -8.294 19.345 1.00 97.69 234 THR A CA 1
ATOM 1888 C C . THR A 1 234 ? -2.842 -7.369 20.557 1.00 97.69 234 THR A C 1
ATOM 1890 O O . THR A 1 234 ? -3.708 -7.433 21.423 1.00 97.69 234 THR A O 1
ATOM 1893 N N . SER A 1 235 ? -1.802 -6.540 20.606 1.00 97.75 235 SER A N 1
ATOM 1894 C CA . SER A 1 235 ? -1.566 -5.444 21.544 1.00 97.75 235 SER A CA 1
ATOM 1895 C C . SER A 1 235 ? -0.654 -4.419 20.858 1.00 97.75 235 SER A C 1
ATOM 1897 O O . SER A 1 235 ? -0.156 -4.661 19.753 1.00 97.75 235 SER A O 1
ATOM 1899 N N . GLY A 1 236 ? -0.377 -3.302 21.520 1.00 96.44 236 GLY A N 1
ATOM 1900 C CA . GLY A 1 236 ? 0.581 -2.306 21.058 1.00 96.44 236 GLY A CA 1
ATOM 1901 C C . GLY A 1 236 ? 2.008 -2.821 20.890 1.00 96.44 236 GLY A C 1
ATOM 1902 O O . GLY A 1 236 ? 2.784 -2.247 20.125 1.00 96.44 236 GLY A O 1
ATOM 1903 N N . THR A 1 237 ? 2.363 -3.916 21.563 1.00 97.25 237 THR A N 1
ATOM 1904 C CA . THR A 1 237 ? 3.719 -4.484 21.542 1.00 97.25 237 THR A CA 1
ATOM 1905 C C . THR A 1 237 ? 3.816 -5.830 20.837 1.00 97.25 237 THR A C 1
ATOM 1907 O O . THR A 1 237 ? 4.896 -6.184 20.363 1.00 97.25 237 THR A O 1
ATOM 1910 N N . ASP A 1 238 ? 2.713 -6.574 20.744 1.00 98.06 238 ASP A N 1
ATOM 1911 C CA . ASP A 1 238 ? 2.694 -7.936 20.222 1.00 98.06 238 ASP A CA 1
ATOM 1912 C C . ASP A 1 238 ? 1.924 -8.013 18.909 1.00 98.06 238 ASP A C 1
ATOM 1914 O O . ASP A 1 238 ? 0.759 -7.620 18.807 1.00 98.06 238 ASP A O 1
ATOM 1918 N N . TYR A 1 239 ? 2.568 -8.602 17.906 1.00 97.75 239 TYR A N 1
ATOM 1919 C CA . TYR A 1 239 ? 1.949 -8.923 16.631 1.00 97.75 239 TYR A CA 1
ATOM 1920 C C . TYR A 1 239 ? 2.449 -10.264 16.109 1.00 97.75 239 TYR A C 1
ATOM 1922 O O . TYR A 1 239 ? 3.530 -10.740 16.462 1.00 97.75 239 TYR A O 1
ATOM 1930 N N . TYR A 1 240 ? 1.672 -10.852 15.209 1.00 96.31 240 TYR A N 1
ATOM 1931 C CA . TYR A 1 240 ? 2.128 -11.936 14.350 1.00 96.31 240 TYR A CA 1
ATOM 1932 C C . TYR A 1 240 ? 1.998 -11.516 12.888 1.00 96.31 240 TYR A C 1
ATOM 1934 O O . TYR A 1 240 ? 1.260 -10.587 12.561 1.00 96.31 240 TYR A O 1
ATOM 1942 N N . THR A 1 241 ? 2.738 -12.173 12.000 1.00 95.88 241 THR A N 1
ATOM 1943 C CA . THR A 1 241 ? 2.646 -11.914 10.564 1.00 95.88 241 THR A CA 1
ATOM 1944 C C . THR A 1 241 ? 1.804 -12.967 9.867 1.00 95.88 241 THR A C 1
ATOM 1946 O O . THR A 1 241 ? 1.794 -14.140 10.247 1.00 95.88 241 THR A O 1
ATOM 1949 N N . ILE A 1 242 ? 1.103 -12.540 8.827 1.00 93.25 242 ILE A N 1
ATOM 1950 C CA . ILE A 1 242 ? 0.371 -13.414 7.916 1.00 93.25 242 ILE A CA 1
ATOM 1951 C C . ILE A 1 242 ? 1.081 -13.483 6.568 1.00 93.25 242 ILE A C 1
ATOM 1953 O O . ILE A 1 242 ? 1.758 -12.548 6.147 1.00 93.25 242 ILE A O 1
ATOM 1957 N N . GLU A 1 243 ? 0.952 -14.630 5.908 1.00 91.81 243 GLU A N 1
ATOM 1958 C CA . GLU A 1 243 ? 1.538 -14.841 4.589 1.00 91.81 243 GLU A CA 1
ATOM 1959 C C . GLU A 1 243 ? 0.888 -13.908 3.561 1.00 91.81 243 GLU A C 1
ATOM 1961 O O . GLU A 1 243 ? -0.328 -13.701 3.568 1.00 91.81 243 GLU A O 1
ATOM 1966 N N . LYS A 1 244 ? 1.723 -13.354 2.685 1.00 89.56 244 LYS A N 1
ATOM 1967 C CA . LYS A 1 244 ? 1.332 -12.544 1.534 1.00 89.56 244 LYS A CA 1
ATOM 1968 C C . LYS A 1 244 ? 2.289 -12.806 0.383 1.00 89.56 244 LYS A C 1
ATOM 1970 O O . LYS A 1 244 ? 3.418 -13.254 0.602 1.00 89.56 244 LYS A O 1
ATOM 1975 N N . GLU A 1 245 ? 1.864 -12.468 -0.821 1.00 88.94 245 GLU A N 1
ATOM 1976 C CA . GLU A 1 245 ? 2.703 -12.603 -2.004 1.00 88.94 245 GLU A CA 1
ATOM 1977 C C . GLU A 1 245 ? 3.819 -11.540 -2.044 1.00 88.94 245 GLU A C 1
ATOM 1979 O O . GLU A 1 245 ? 3.752 -10.488 -1.397 1.00 88.94 245 GLU A O 1
ATOM 1984 N N . GLU A 1 246 ? 4.873 -11.786 -2.831 1.00 85.94 246 GLU A N 1
ATOM 1985 C CA . GLU A 1 246 ? 6.020 -10.863 -2.964 1.00 85.94 246 GLU A CA 1
ATOM 1986 C C . GLU A 1 246 ? 5.593 -9.478 -3.483 1.00 85.94 246 GLU A C 1
ATOM 1988 O O . GLU A 1 246 ? 6.148 -8.450 -3.089 1.00 85.94 246 GLU A O 1
ATOM 1993 N N . TRP A 1 247 ? 4.588 -9.446 -4.360 1.00 86.00 247 TRP A N 1
ATOM 1994 C CA . TRP A 1 247 ? 4.055 -8.217 -4.943 1.00 86.00 247 TRP A CA 1
ATOM 1995 C C . TRP A 1 247 ? 3.046 -7.497 -4.043 1.00 86.00 247 TRP A C 1
ATOM 1997 O O . TRP A 1 247 ? 2.642 -6.391 -4.387 1.00 86.00 247 TRP A O 1
ATOM 2007 N N . GLU A 1 248 ? 2.655 -8.078 -2.906 1.00 89.38 248 GLU A N 1
ATOM 2008 C CA . GLU A 1 248 ? 1.672 -7.515 -1.977 1.00 89.38 248 GLU A CA 1
ATOM 2009 C C . GLU A 1 248 ? 2.324 -6.704 -0.858 1.00 89.38 248 GLU A C 1
ATOM 2011 O O . GLU A 1 248 ? 3.390 -7.047 -0.339 1.00 89.38 248 GLU A O 1
ATOM 2016 N N . SER A 1 249 ? 1.662 -5.617 -0.457 1.00 90.25 249 SER A N 1
ATOM 2017 C CA . SER A 1 249 ? 1.955 -4.933 0.810 1.00 90.25 249 SER A CA 1
ATOM 2018 C C . SER A 1 249 ? 1.130 -5.517 1.948 1.00 90.25 249 SER A C 1
ATOM 2020 O O . SER A 1 249 ? 1.666 -5.737 3.028 1.00 90.25 249 SER A O 1
ATOM 2022 N N . SER A 1 250 ? -0.138 -5.835 1.691 1.00 90.94 250 SER A N 1
ATOM 2023 C CA . SER A 1 250 ? -1.045 -6.508 2.618 1.00 90.94 250 SER A CA 1
ATOM 2024 C C . SER A 1 250 ? -1.779 -7.626 1.883 1.00 90.94 250 SER A C 1
ATOM 2026 O O . SER A 1 250 ? -2.182 -7.399 0.744 1.00 90.94 250 SER A O 1
ATOM 2028 N N . PRO A 1 251 ? -2.052 -8.774 2.522 1.00 88.75 251 PRO A N 1
ATOM 2029 C CA . PRO A 1 251 ? -2.953 -9.779 1.955 1.00 88.75 251 PRO A CA 1
ATOM 2030 C C . PRO A 1 251 ? -4.431 -9.343 1.991 1.00 88.75 251 PRO A C 1
ATOM 2032 O O . PRO A 1 251 ? -5.298 -10.059 1.495 1.00 88.75 251 PRO A O 1
ATOM 2035 N N . PHE A 1 252 ? -4.738 -8.186 2.591 1.00 87.88 252 PHE A N 1
ATOM 2036 C CA . PHE A 1 252 ? -6.077 -7.590 2.612 1.00 87.88 252 PHE A CA 1
ATOM 2037 C C . PHE A 1 252 ? -6.230 -6.392 1.667 1.00 87.88 252 PHE A C 1
ATOM 2039 O O . PHE A 1 252 ? -7.321 -5.831 1.584 1.00 87.88 252 PHE A O 1
ATOM 2046 N N . ALA A 1 253 ? -5.162 -5.987 0.975 1.00 84.31 253 ALA A N 1
ATOM 2047 C CA . ALA A 1 253 ? -5.165 -4.847 0.067 1.00 84.31 253 ALA A CA 1
ATOM 2048 C C . ALA A 1 253 ? -4.884 -5.289 -1.369 1.00 84.31 253 ALA A C 1
ATOM 2050 O O . ALA A 1 253 ? -4.138 -6.236 -1.618 1.00 84.31 253 ALA A O 1
ATOM 2051 N N . ASN A 1 254 ? -5.462 -4.566 -2.325 1.00 77.00 254 ASN A N 1
ATOM 2052 C CA . ASN A 1 254 ? -5.245 -4.848 -3.735 1.00 77.00 254 ASN A CA 1
ATOM 2053 C C . ASN A 1 254 ? -3.869 -4.362 -4.209 1.00 77.00 254 ASN A C 1
ATOM 2055 O O . ASN A 1 254 ? -3.304 -3.381 -3.725 1.00 77.00 254 ASN A O 1
ATOM 2059 N N . VAL A 1 255 ? -3.346 -5.031 -5.229 1.00 78.94 255 VAL A N 1
ATOM 2060 C CA . VAL A 1 255 ? -2.131 -4.625 -5.940 1.00 78.94 255 VAL A CA 1
ATOM 2061 C C . VAL A 1 255 ? -2.472 -4.613 -7.402 1.00 78.94 255 VAL A C 1
ATOM 2063 O O . VAL A 1 255 ? -2.799 -5.673 -7.881 1.00 78.94 255 VAL A O 1
ATOM 2066 N N . HIS A 1 256 ? -2.333 -3.516 -8.133 1.00 75.88 256 HIS A N 1
ATOM 2067 C CA . HIS A 1 256 ? -2.666 -3.479 -9.561 1.00 75.88 256 HIS A CA 1
ATOM 2068 C C . HIS A 1 256 ? -1.400 -3.315 -10.400 1.00 75.88 256 HIS A C 1
ATOM 2070 O O . HIS A 1 256 ? -0.571 -2.469 -10.085 1.00 75.88 256 HIS A O 1
ATOM 2076 N N . THR A 1 257 ? -1.213 -4.092 -11.473 1.00 77.62 257 THR A N 1
ATOM 2077 C CA . THR A 1 257 ? -0.144 -3.776 -12.442 1.00 77.62 257 THR A CA 1
ATOM 2078 C C . THR A 1 257 ? -0.509 -2.516 -13.206 1.00 77.62 257 THR A C 1
ATOM 2080 O O . THR A 1 257 ? -1.672 -2.314 -13.499 1.00 77.62 257 THR A O 1
ATOM 2083 N N . CYS A 1 258 ? 0.445 -1.661 -13.552 1.00 82.06 258 CYS A N 1
ATOM 2084 C CA . CYS A 1 258 ? 0.152 -0.530 -14.431 1.00 82.06 258 CYS A CA 1
ATOM 2085 C C . CYS A 1 258 ? 0.212 -1.004 -15.890 1.00 82.06 258 CYS A C 1
ATOM 2087 O O . CYS A 1 258 ? 1.234 -1.554 -16.304 1.00 82.06 258 CYS A O 1
ATOM 2089 N N . ASN A 1 259 ? -0.864 -0.809 -16.661 1.00 79.06 259 ASN A N 1
ATOM 2090 C CA . ASN A 1 259 ? -0.946 -1.253 -18.066 1.00 79.06 259 ASN A CA 1
ATOM 2091 C C . ASN A 1 259 ? -1.462 -0.191 -19.053 1.00 79.06 259 ASN A C 1
ATOM 2093 O O . ASN A 1 259 ? -1.471 -0.439 -20.255 1.00 79.06 259 ASN A O 1
ATOM 2097 N N . HIS A 1 260 ? -1.867 0.976 -18.564 1.00 77.69 260 HIS A N 1
ATOM 2098 C CA . HIS A 1 260 ? -2.329 2.125 -19.346 1.00 77.69 260 HIS A CA 1
ATOM 2099 C C . HIS A 1 260 ? -1.413 3.327 -19.084 1.00 77.69 260 HIS A C 1
ATOM 2101 O O . HIS A 1 260 ? -0.525 3.272 -18.228 1.00 77.69 260 HIS A O 1
ATOM 2107 N N . ASP A 1 261 ? -1.617 4.399 -19.850 1.00 82.00 261 ASP A N 1
ATOM 2108 C CA . ASP A 1 261 ? -0.726 5.566 -19.915 1.00 82.00 261 ASP A CA 1
ATOM 2109 C C . ASP A 1 261 ? 0.723 5.155 -20.222 1.00 82.00 261 ASP A C 1
ATOM 2111 O O . ASP A 1 261 ? 1.682 5.533 -19.552 1.00 82.00 261 ASP A O 1
ATOM 2115 N N . VAL A 1 262 ? 0.851 4.307 -21.247 1.00 88.69 262 VAL A N 1
ATOM 2116 C CA . VAL A 1 262 ? 2.119 3.779 -21.753 1.00 88.69 262 VAL A CA 1
ATOM 2117 C C . VAL A 1 262 ? 2.818 4.856 -22.582 1.00 88.69 262 VAL A C 1
ATOM 2119 O O . VAL A 1 262 ? 2.302 5.314 -23.601 1.00 88.69 262 VAL A O 1
ATOM 2122 N N . TYR A 1 263 ? 4.015 5.237 -22.156 1.00 90.88 263 TYR A N 1
ATOM 2123 C CA . TYR A 1 263 ? 4.851 6.243 -22.791 1.00 90.88 263 TYR A CA 1
ATOM 2124 C C . TYR A 1 263 ? 5.406 5.737 -24.134 1.00 90.88 263 TYR A C 1
ATOM 2126 O O . TYR A 1 263 ? 5.758 4.554 -24.278 1.00 90.88 263 TYR A O 1
ATOM 2134 N N . PRO A 1 264 ? 5.543 6.630 -25.133 1.00 90.81 264 PRO A N 1
ATOM 2135 C CA . PRO A 1 264 ? 6.160 6.286 -26.408 1.00 90.81 264 PRO A CA 1
ATOM 2136 C C . PRO A 1 264 ? 7.640 5.925 -26.223 1.00 90.81 264 PRO A C 1
ATOM 2138 O O . PRO A 1 264 ? 8.271 6.291 -25.234 1.00 90.81 264 PRO A O 1
ATOM 2141 N N . ALA A 1 265 ? 8.226 5.248 -27.214 1.00 88.00 265 ALA A N 1
ATOM 2142 C CA . ALA A 1 265 ? 9.612 4.768 -27.152 1.00 88.00 265 ALA A CA 1
ATOM 2143 C C . ALA A 1 265 ? 10.641 5.863 -26.808 1.00 88.00 265 ALA A C 1
ATOM 2145 O O . ALA A 1 265 ? 11.573 5.610 -26.052 1.00 88.00 265 ALA A O 1
ATOM 2146 N N . ASN A 1 266 ? 10.439 7.093 -27.293 1.00 90.56 266 ASN A N 1
ATOM 2147 C CA . ASN A 1 266 ? 11.340 8.225 -27.036 1.00 90.56 266 ASN A CA 1
ATOM 2148 C C . ASN A 1 266 ? 11.237 8.801 -25.611 1.00 90.56 266 ASN A C 1
ATOM 2150 O O . ASN A 1 266 ? 11.947 9.747 -25.282 1.00 90.56 266 ASN A O 1
ATOM 2154 N N . SER A 1 267 ? 10.346 8.263 -24.781 1.00 92.00 267 SER A N 1
ATOM 2155 C CA . SER A 1 267 ? 10.156 8.660 -23.383 1.00 92.00 267 SER A CA 1
ATOM 2156 C C . SER A 1 267 ? 10.196 7.458 -22.435 1.00 92.00 267 SER A C 1
ATOM 2158 O O . SER A 1 267 ? 9.852 7.585 -21.264 1.00 92.00 267 SER A O 1
ATOM 2160 N N . ALA A 1 268 ? 10.593 6.288 -22.942 1.00 91.31 268 ALA A N 1
ATOM 2161 C CA . ALA A 1 268 ? 10.769 5.092 -22.138 1.00 91.31 268 ALA A CA 1
ATOM 2162 C C . ALA A 1 268 ? 12.068 5.164 -21.324 1.00 91.31 268 ALA A C 1
ATOM 2164 O O . ALA A 1 268 ? 13.074 5.720 -21.769 1.00 91.31 268 ALA A O 1
ATOM 2165 N N . LEU A 1 269 ? 12.063 4.539 -20.150 1.00 90.94 269 LEU A N 1
ATOM 2166 C CA . LEU A 1 269 ? 13.250 4.370 -19.322 1.00 90.94 269 LEU A CA 1
ATOM 2167 C C . LEU A 1 269 ? 14.337 3.599 -20.088 1.00 90.94 269 LEU A C 1
ATOM 2169 O O . LEU A 1 269 ? 14.076 2.547 -20.676 1.00 90.94 269 LEU A O 1
ATOM 2173 N N . GLY A 1 270 ? 15.564 4.108 -20.043 1.00 88.88 270 GLY A N 1
ATOM 2174 C CA . GLY A 1 270 ? 16.727 3.580 -20.746 1.00 88.88 270 GLY A CA 1
ATOM 2175 C C . GLY A 1 270 ? 16.995 4.245 -22.098 1.00 88.88 270 GLY A C 1
ATOM 2176 O O . GLY A 1 270 ? 18.033 3.957 -22.693 1.00 88.88 270 GLY A O 1
ATOM 2177 N N . ILE A 1 271 ? 16.127 5.143 -22.586 1.00 90.00 271 ILE A N 1
ATOM 2178 C CA . ILE A 1 271 ? 16.313 5.814 -23.886 1.00 90.00 271 ILE A CA 1
ATOM 2179 C C . ILE A 1 271 ? 17.607 6.637 -23.944 1.00 90.00 271 ILE A C 1
ATOM 2181 O O . ILE A 1 271 ? 18.256 6.689 -24.988 1.00 90.00 271 ILE A O 1
ATOM 2185 N N . ASN A 1 272 ? 18.031 7.216 -22.815 1.00 88.88 272 ASN A N 1
ATOM 2186 C CA . ASN A 1 272 ? 19.287 7.967 -22.719 1.00 88.88 272 ASN A CA 1
ATOM 2187 C C . ASN A 1 272 ? 20.493 7.081 -22.349 1.00 88.88 272 ASN A C 1
ATOM 2189 O O . ASN A 1 272 ? 21.596 7.585 -22.132 1.00 88.88 272 ASN A O 1
ATOM 2193 N N . GLY A 1 273 ? 20.303 5.761 -22.291 1.00 88.31 273 GLY A N 1
ATOM 2194 C CA . GLY A 1 273 ? 21.341 4.770 -22.034 1.00 88.31 273 GLY A CA 1
ATOM 2195 C C . GLY A 1 273 ? 21.171 4.005 -20.721 1.00 88.31 273 GLY A C 1
ATOM 2196 O O . GLY A 1 273 ? 20.297 4.270 -19.896 1.00 88.31 273 GLY A O 1
ATOM 2197 N N . CYS A 1 274 ? 22.057 3.029 -20.508 1.00 87.81 274 CYS A N 1
ATOM 2198 C CA . CYS A 1 274 ? 21.942 2.050 -19.423 1.00 87.81 274 CYS A CA 1
ATOM 2199 C C . CYS A 1 274 ? 21.963 2.665 -18.011 1.00 87.81 274 CYS A C 1
ATOM 2201 O O . CYS A 1 274 ? 21.463 2.061 -17.065 1.00 87.81 274 CYS A O 1
ATOM 2203 N N . THR A 1 275 ? 22.541 3.855 -17.834 1.00 87.31 275 THR A N 1
ATOM 2204 C CA . THR A 1 275 ? 22.701 4.493 -16.518 1.00 87.31 275 THR A CA 1
ATOM 2205 C C . THR A 1 275 ? 21.386 4.930 -15.878 1.00 87.31 275 THR A C 1
ATOM 2207 O O . THR A 1 275 ? 21.337 5.049 -14.656 1.00 87.31 275 THR A O 1
ATOM 2210 N N . GLU A 1 276 ? 20.316 5.115 -16.655 1.00 87.00 276 GLU A N 1
ATOM 2211 C CA . GLU A 1 276 ? 18.989 5.432 -16.100 1.00 87.00 276 GLU A CA 1
ATOM 2212 C C . GLU A 1 276 ? 18.457 4.307 -15.202 1.00 87.00 276 GLU A C 1
ATOM 2214 O O . GLU A 1 276 ? 17.796 4.571 -14.202 1.00 87.00 276 GLU A O 1
ATOM 2219 N N . CYS A 1 277 ? 18.824 3.061 -15.514 1.00 86.62 277 CYS A N 1
ATOM 2220 C CA . CYS A 1 277 ? 18.433 1.868 -14.766 1.00 86.62 277 CYS A CA 1
ATOM 2221 C C . CYS A 1 277 ? 19.556 1.285 -13.895 1.00 86.62 277 CYS A C 1
ATOM 2223 O O . CYS A 1 277 ? 19.290 0.493 -13.000 1.00 86.62 277 CYS A O 1
ATOM 2225 N N . HIS A 1 278 ? 20.818 1.607 -14.185 1.00 86.31 278 HIS A N 1
ATOM 2226 C CA . HIS A 1 278 ? 21.978 0.974 -13.543 1.00 86.31 278 HIS A CA 1
ATOM 2227 C C . HIS A 1 278 ? 22.838 1.930 -12.705 1.00 86.31 278 HIS A C 1
ATOM 2229 O O . HIS A 1 278 ? 23.875 1.514 -12.189 1.00 86.31 278 HIS A O 1
ATOM 2235 N N . SER A 1 279 ? 22.460 3.204 -12.569 1.00 84.62 279 SER A N 1
ATOM 2236 C CA . SER A 1 279 ? 23.161 4.120 -11.662 1.00 84.62 279 SER A CA 1
ATOM 2237 C C . SER A 1 279 ? 22.823 3.838 -10.194 1.00 84.62 279 SER A C 1
ATOM 2239 O O . SER A 1 279 ? 21.779 3.279 -9.876 1.00 84.62 279 SER A O 1
ATOM 2241 N N . TYR A 1 280 ? 2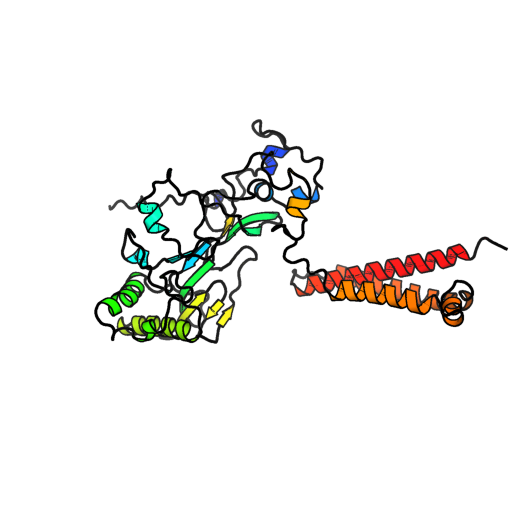3.693 4.264 -9.275 1.00 77.44 280 TYR A N 1
ATOM 2242 C CA . TYR A 1 280 ? 23.447 4.144 -7.829 1.00 77.44 280 TYR A CA 1
ATOM 2243 C C . TYR A 1 280 ? 22.246 4.962 -7.343 1.00 77.44 280 TYR A C 1
ATOM 2245 O O . TYR A 1 280 ? 21.659 4.647 -6.315 1.00 77.44 280 TYR A O 1
ATOM 2253 N N . SER A 1 281 ? 21.896 6.017 -8.077 1.00 78.06 281 SER A N 1
ATOM 2254 C CA . SER A 1 281 ? 20.711 6.838 -7.842 1.00 78.06 281 SER A CA 1
ATOM 2255 C C . SER A 1 281 ? 19.478 6.331 -8.593 1.00 78.06 281 SER A C 1
ATOM 2257 O O . SER A 1 281 ? 18.422 6.949 -8.487 1.00 78.06 281 SER A O 1
ATOM 2259 N N . ALA A 1 282 ? 19.597 5.261 -9.387 1.00 81.50 282 ALA A N 1
ATOM 2260 C CA . ALA A 1 282 ? 18.451 4.688 -10.069 1.00 81.50 282 ALA A CA 1
ATOM 2261 C C . ALA A 1 282 ? 17.553 3.987 -9.049 1.00 81.50 282 ALA A C 1
ATOM 2263 O O . ALA A 1 282 ? 17.994 3.160 -8.251 1.00 81.50 282 ALA A O 1
ATOM 2264 N N . GLU A 1 283 ? 16.258 4.255 -9.146 1.00 74.44 283 GLU A N 1
ATOM 2265 C CA . GLU A 1 283 ? 15.232 3.522 -8.397 1.00 74.44 283 GLU A CA 1
ATOM 2266 C C . GLU A 1 283 ? 15.073 2.076 -8.914 1.00 74.44 283 GLU A C 1
ATOM 2268 O O . GLU A 1 283 ? 14.420 1.236 -8.297 1.00 74.44 283 GLU A O 1
ATOM 2273 N N . PHE A 1 284 ? 15.723 1.763 -10.039 1.00 75.62 284 PHE A N 1
ATOM 2274 C CA . PHE A 1 284 ? 15.785 0.451 -10.664 1.00 75.62 284 PHE A CA 1
ATOM 2275 C C . PHE A 1 284 ? 16.971 -0.360 -10.101 1.00 75.62 284 PHE A C 1
ATOM 2277 O O . PHE A 1 284 ? 18.123 0.019 -10.269 1.00 75.62 284 PHE A O 1
ATOM 2284 N N . PHE A 1 285 ? 16.699 -1.487 -9.429 1.00 61.16 285 PHE A N 1
ATOM 2285 C CA . PHE A 1 285 ? 17.638 -2.542 -8.972 1.00 61.16 285 PHE A CA 1
ATOM 2286 C C . PHE A 1 285 ? 18.867 -2.186 -8.109 1.00 61.16 285 PHE A C 1
ATOM 2288 O O . PHE A 1 285 ? 19.409 -3.097 -7.484 1.00 61.16 285 PHE A O 1
ATOM 2295 N N . MET A 1 286 ? 19.310 -0.932 -8.003 1.00 49.50 286 MET A N 1
ATOM 2296 C CA . MET A 1 286 ? 20.551 -0.574 -7.296 1.00 49.50 286 MET A CA 1
ATOM 2297 C C . MET A 1 286 ? 20.351 0.021 -5.896 1.00 49.50 286 MET A C 1
ATOM 2299 O O . MET A 1 286 ? 21.327 0.150 -5.161 1.00 49.50 286 MET A O 1
ATOM 2303 N N . ALA A 1 287 ? 19.112 0.255 -5.448 1.00 44.31 287 ALA A N 1
ATOM 2304 C CA . ALA A 1 287 ? 18.844 0.710 -4.077 1.00 44.31 287 ALA A CA 1
ATOM 2305 C C . ALA A 1 287 ? 19.176 -0.337 -2.984 1.00 44.31 287 ALA A C 1
ATOM 2307 O O . ALA A 1 287 ? 19.243 0.006 -1.806 1.00 44.31 287 ALA A O 1
ATOM 2308 N N . SER A 1 288 ? 19.428 -1.605 -3.340 1.00 43.88 288 SER A N 1
ATOM 2309 C CA . SER A 1 288 ? 19.818 -2.644 -2.372 1.00 43.88 288 SER A CA 1
ATOM 2310 C C . SER A 1 288 ? 21.059 -3.442 -2.771 1.00 43.88 288 SER A C 1
ATOM 2312 O O . SER A 1 288 ? 21.257 -4.552 -2.273 1.00 43.88 288 SER A O 1
ATOM 2314 N N . PHE A 1 289 ? 21.916 -2.917 -3.650 1.00 40.28 289 PHE A N 1
ATOM 2315 C CA . PHE A 1 289 ? 23.223 -3.527 -3.878 1.00 40.28 289 PHE A CA 1
ATOM 2316 C C . PHE A 1 289 ? 24.231 -2.898 -2.918 1.00 40.28 289 PHE A C 1
ATOM 2318 O O . PHE A 1 289 ? 25.118 -2.134 -3.291 1.00 40.28 289 PHE A O 1
ATOM 2325 N N . TRP A 1 290 ? 24.084 -3.251 -1.638 1.00 42.91 290 TRP A N 1
ATOM 2326 C CA . TRP A 1 290 ? 25.219 -3.286 -0.730 1.00 42.91 290 TRP A CA 1
ATOM 2327 C C . TRP A 1 290 ? 26.244 -4.241 -1.355 1.00 42.91 290 TRP A C 1
ATOM 2329 O O . TRP A 1 290 ? 26.262 -5.439 -1.072 1.00 42.91 290 TRP A O 1
ATOM 2339 N N . MET A 1 291 ? 27.123 -3.717 -2.210 1.00 47.09 291 MET A N 1
ATOM 2340 C CA . MET A 1 291 ? 28.478 -4.241 -2.311 1.00 47.09 291 MET A CA 1
ATOM 2341 C C . MET A 1 291 ? 29.062 -4.054 -0.923 1.00 47.09 291 MET A C 1
ATOM 2343 O O . MET A 1 291 ? 29.573 -2.991 -0.579 1.00 47.09 291 MET A O 1
ATOM 2347 N N . ASN A 1 292 ? 28.829 -5.076 -0.098 1.00 53.94 292 ASN A N 1
ATOM 2348 C CA . ASN A 1 292 ? 29.081 -5.088 1.323 1.00 53.94 292 ASN A CA 1
ATOM 2349 C C . ASN A 1 292 ? 30.451 -4.480 1.578 1.00 53.94 292 ASN A C 1
ATOM 2351 O O . ASN A 1 292 ? 31.423 -4.852 0.915 1.00 53.94 292 ASN A O 1
ATOM 2355 N N . LEU A 1 293 ? 30.529 -3.598 2.567 1.00 54.16 293 LEU A N 1
ATOM 2356 C CA . LEU A 1 293 ? 31.780 -3.132 3.152 1.00 54.16 293 LEU A CA 1
ATOM 2357 C C . LEU A 1 293 ? 32.776 -4.297 3.315 1.00 54.16 293 LEU A C 1
ATOM 2359 O O . LEU A 1 293 ? 33.949 -4.137 3.027 1.00 54.16 293 LEU A O 1
ATOM 2363 N N . LEU A 1 294 ? 32.290 -5.500 3.645 1.00 55.34 294 LEU A N 1
ATOM 2364 C CA . LEU A 1 294 ? 33.048 -6.756 3.656 1.00 55.34 294 LEU A CA 1
ATOM 2365 C C . LEU A 1 294 ? 33.742 -7.116 2.335 1.00 55.34 294 LEU A C 1
ATOM 2367 O O . LEU A 1 294 ? 34.899 -7.505 2.363 1.00 55.34 294 LEU A O 1
ATOM 2371 N N . SER A 1 295 ? 33.080 -6.986 1.188 1.00 57.53 295 SER A N 1
ATOM 2372 C CA . SER A 1 295 ? 33.676 -7.228 -0.135 1.00 57.53 295 SER A CA 1
ATOM 2373 C C . SER A 1 295 ? 34.773 -6.205 -0.439 1.00 57.53 295 SER A C 1
ATOM 2375 O O . SER A 1 295 ? 35.851 -6.577 -0.894 1.00 57.53 295 SER A O 1
ATOM 2377 N N . VAL A 1 296 ? 34.538 -4.927 -0.128 1.00 69.06 296 VAL A N 1
ATOM 2378 C CA . VAL A 1 296 ? 35.540 -3.860 -0.308 1.00 69.06 296 VAL A CA 1
ATOM 2379 C C . VAL A 1 296 ? 36.729 -4.061 0.636 1.00 69.06 296 VAL A C 1
ATOM 2381 O O . VAL A 1 296 ? 37.876 -4.026 0.196 1.00 69.06 296 VAL A O 1
ATOM 2384 N N . LEU A 1 297 ? 36.469 -4.358 1.912 1.00 75.19 297 LEU A N 1
ATOM 2385 C CA . LEU A 1 297 ? 37.486 -4.683 2.912 1.00 75.19 297 LEU A CA 1
ATOM 2386 C C . LEU A 1 297 ? 38.263 -5.951 2.542 1.00 75.19 297 LEU A C 1
ATOM 2388 O O . LEU A 1 297 ? 39.468 -6.004 2.765 1.00 75.19 297 LEU A O 1
ATOM 2392 N N . PHE A 1 298 ? 37.611 -6.946 1.938 1.00 76.06 298 PHE A N 1
ATOM 2393 C CA . PHE A 1 298 ? 38.261 -8.162 1.455 1.00 76.06 298 PHE A CA 1
ATOM 2394 C C . PHE A 1 298 ? 39.233 -7.863 0.308 1.00 76.06 298 PHE A C 1
ATOM 2396 O O . PHE A 1 298 ? 40.391 -8.276 0.373 1.00 76.06 298 PHE A O 1
ATOM 2403 N N . PHE A 1 299 ? 38.814 -7.092 -0.702 1.00 76.81 299 PHE A N 1
ATOM 2404 C CA . PHE A 1 299 ? 39.703 -6.697 -1.802 1.00 76.81 299 PHE A CA 1
ATOM 2405 C C . PHE A 1 299 ? 40.839 -5.778 -1.335 1.00 76.81 299 PHE A C 1
ATOM 2407 O O . PHE A 1 299 ? 41.979 -5.951 -1.769 1.00 76.81 299 PHE A O 1
ATOM 2414 N N . MET A 1 300 ? 40.569 -4.861 -0.401 1.00 80.31 300 MET A N 1
ATOM 2415 C CA . MET A 1 300 ? 41.609 -4.056 0.244 1.00 80.31 300 MET A CA 1
ATOM 2416 C C . MET A 1 300 ? 42.593 -4.917 1.042 1.00 80.31 300 MET A C 1
ATOM 2418 O O . MET A 1 300 ? 43.797 -4.705 0.939 1.00 80.31 300 MET A O 1
ATOM 2422 N N . GLY A 1 301 ? 42.106 -5.900 1.803 1.00 78.62 301 GLY A N 1
ATOM 2423 C CA . GLY A 1 301 ? 42.938 -6.827 2.569 1.00 78.62 301 GLY A CA 1
ATOM 2424 C C . GLY A 1 301 ? 43.846 -7.672 1.674 1.00 78.62 301 GLY A C 1
ATOM 2425 O O . GLY A 1 301 ? 45.035 -7.797 1.957 1.00 78.62 301 GLY A O 1
ATOM 2426 N N . LEU A 1 302 ? 43.320 -8.175 0.553 1.00 75.50 302 LEU A N 1
ATOM 2427 C CA . LEU A 1 302 ? 44.100 -8.884 -0.466 1.00 75.50 302 LEU A CA 1
ATOM 2428 C C . LEU A 1 302 ? 45.199 -7.995 -1.058 1.00 75.50 302 LEU A C 1
ATOM 2430 O O . LEU A 1 302 ? 46.357 -8.406 -1.112 1.00 75.50 302 LEU A O 1
ATOM 2434 N N . ALA A 1 303 ? 44.865 -6.765 -1.452 1.00 77.62 303 ALA A N 1
ATOM 2435 C CA . ALA A 1 303 ? 45.841 -5.820 -1.992 1.00 77.62 303 ALA A CA 1
ATOM 2436 C C . ALA A 1 303 ? 46.937 -5.476 -0.968 1.00 77.62 303 ALA A C 1
ATOM 2438 O O . ALA A 1 303 ? 48.121 -5.480 -1.306 1.00 77.62 303 ALA A O 1
ATOM 2439 N N . LEU A 1 304 ? 46.562 -5.245 0.295 1.00 80.88 304 LEU A N 1
ATOM 2440 C CA . LEU A 1 304 ? 47.501 -4.948 1.378 1.00 80.88 304 LEU A CA 1
ATOM 2441 C C . LEU A 1 304 ? 48.432 -6.136 1.656 1.00 80.88 304 LEU A C 1
ATOM 2443 O O . LEU A 1 304 ? 49.633 -5.950 1.831 1.00 80.88 304 LEU A O 1
ATOM 2447 N N . MET A 1 305 ? 47.898 -7.360 1.628 1.00 73.44 305 MET A N 1
ATOM 2448 C CA . MET A 1 305 ? 48.678 -8.588 1.765 1.00 73.44 305 MET A CA 1
ATOM 2449 C C . MET A 1 305 ? 49.741 -8.700 0.660 1.00 73.44 305 MET A C 1
ATOM 2451 O O . MET A 1 305 ? 50.903 -8.961 0.961 1.00 73.44 305 MET A O 1
ATOM 2455 N N . PHE A 1 306 ? 49.388 -8.444 -0.605 1.00 68.38 306 PHE A N 1
ATOM 2456 C CA . PHE A 1 306 ? 50.359 -8.453 -1.707 1.00 68.38 306 PHE A CA 1
ATOM 2457 C C . PHE A 1 306 ? 51.430 -7.364 -1.557 1.00 68.38 306 PHE A C 1
ATOM 2459 O O . PHE A 1 306 ? 52.609 -7.643 -1.766 1.00 68.38 306 PHE A O 1
ATOM 2466 N N . ILE A 1 307 ? 51.050 -6.151 -1.141 1.00 76.44 307 ILE A N 1
ATOM 2467 C CA . ILE A 1 307 ? 51.995 -5.045 -0.906 1.00 76.44 307 ILE A CA 1
ATOM 2468 C C . ILE A 1 307 ? 52.981 -5.376 0.224 1.00 76.44 307 ILE A C 1
ATOM 2470 O O . ILE A 1 307 ? 54.153 -5.020 0.126 1.00 76.44 307 ILE A O 1
ATOM 2474 N N . LEU A 1 308 ? 52.532 -6.062 1.279 1.00 70.19 308 LEU A N 1
ATOM 2475 C CA . LEU A 1 308 ? 53.377 -6.432 2.419 1.00 70.19 308 LEU A CA 1
ATOM 2476 C C . LEU A 1 308 ? 54.274 -7.648 2.141 1.00 70.19 308 LEU A C 1
ATOM 2478 O O . LEU A 1 308 ? 55.368 -7.726 2.692 1.00 70.19 308 LEU A O 1
ATOM 2482 N N . ILE A 1 309 ? 53.833 -8.587 1.297 1.00 63.84 309 ILE A N 1
ATOM 2483 C CA . ILE A 1 309 ? 54.548 -9.848 1.038 1.00 63.84 309 ILE A CA 1
ATOM 2484 C C . ILE A 1 309 ? 55.578 -9.728 -0.093 1.00 63.84 309 ILE A C 1
ATOM 2486 O O . ILE A 1 309 ? 56.657 -10.310 0.001 1.00 63.84 309 ILE A O 1
ATOM 2490 N N . LEU A 1 310 ? 55.280 -8.982 -1.163 1.00 62.25 310 LEU A N 1
ATOM 2491 C CA . LEU A 1 310 ? 56.179 -8.850 -2.322 1.00 62.25 310 LEU A CA 1
ATOM 2492 C C . LEU A 1 310 ? 57.585 -8.286 -2.004 1.00 62.25 310 LEU A C 1
ATOM 2494 O O . LEU A 1 310 ? 58.536 -8.698 -2.670 1.00 62.25 310 LEU A O 1
ATOM 2498 N N . PRO A 1 311 ? 57.774 -7.392 -1.014 1.00 69.25 311 PRO A N 1
ATOM 2499 C CA . PRO A 1 311 ? 59.100 -6.906 -0.628 1.00 69.25 311 PRO A CA 1
ATOM 2500 C C . PRO A 1 311 ? 59.953 -7.934 0.134 1.00 69.25 311 PRO A C 1
ATOM 2502 O O . PRO A 1 311 ? 61.178 -7.786 0.184 1.00 69.25 311 PRO A O 1
ATOM 2505 N N . ASP A 1 312 ? 59.343 -8.964 0.735 1.00 68.75 312 ASP A N 1
ATOM 2506 C CA . ASP A 1 312 ? 60.058 -9.977 1.512 1.00 68.75 312 ASP A CA 1
ATOM 2507 C C . ASP A 1 312 ? 60.674 -11.029 0.575 1.00 68.75 312 ASP A C 1
ATOM 2509 O O . ASP A 1 312 ? 59.999 -11.886 -0.007 1.00 68.75 312 ASP A O 1
ATOM 2513 N N . LYS A 1 313 ? 62.000 -10.969 0.417 1.00 60.72 313 LYS A N 1
ATOM 2514 C CA . LYS A 1 313 ? 62.772 -11.864 -0.462 1.00 60.72 313 LYS A CA 1
ATOM 2515 C C . LYS A 1 313 ? 62.750 -13.329 -0.022 1.00 60.72 313 LYS A C 1
ATOM 2517 O O . LYS A 1 313 ? 63.068 -14.199 -0.830 1.00 60.72 313 LYS A O 1
ATOM 2522 N N . GLN A 1 314 ? 62.429 -13.623 1.235 1.00 60.09 314 GLN A N 1
ATOM 2523 C CA . GLN A 1 314 ? 62.400 -14.989 1.752 1.00 60.09 314 GLN A CA 1
ATOM 2524 C C . GLN A 1 314 ? 61.016 -15.617 1.541 1.00 60.09 314 GLN A C 1
ATOM 2526 O O . GLN A 1 314 ? 60.930 -16.769 1.116 1.00 60.09 314 GLN A O 1
ATOM 2531 N N . LEU A 1 315 ? 59.947 -14.839 1.750 1.00 54.84 315 LEU A N 1
ATOM 2532 C CA . LEU A 1 315 ? 58.561 -15.281 1.560 1.00 54.84 315 LEU A CA 1
ATOM 2533 C C . LEU A 1 315 ? 58.154 -15.336 0.078 1.00 54.84 315 LEU A C 1
ATOM 2535 O O . LEU A 1 315 ? 57.520 -16.298 -0.353 1.00 54.84 315 LEU A O 1
ATOM 2539 N N . SER A 1 316 ? 58.572 -14.351 -0.726 1.00 55.88 316 SER A N 1
ATOM 2540 C CA . SER A 1 316 ? 58.338 -14.350 -2.181 1.00 55.88 316 SER A CA 1
ATOM 2541 C C . SER A 1 316 ? 58.995 -15.545 -2.868 1.00 55.88 316 SER A C 1
ATOM 2543 O O . SER A 1 316 ? 58.347 -16.211 -3.664 1.00 55.88 316 SER A O 1
ATOM 2545 N N . ASN A 1 317 ? 60.230 -15.900 -2.500 1.00 57.09 317 ASN A N 1
ATOM 2546 C CA . ASN A 1 317 ? 60.902 -17.099 -3.011 1.00 57.09 317 ASN A CA 1
ATOM 2547 C C . ASN A 1 317 ? 60.237 -18.412 -2.562 1.00 57.09 317 ASN A C 1
ATOM 2549 O O . ASN A 1 317 ? 60.435 -19.438 -3.206 1.00 57.09 317 ASN A O 1
ATOM 2553 N N . TYR A 1 318 ? 59.451 -18.394 -1.480 1.00 54.94 318 TYR A N 1
ATOM 2554 C CA . TYR A 1 318 ? 58.664 -19.544 -1.028 1.00 54.94 318 TYR A CA 1
ATOM 2555 C C . TYR A 1 318 ? 57.347 -19.705 -1.809 1.00 54.94 318 TYR A C 1
ATOM 2557 O O . TYR A 1 318 ? 56.824 -20.811 -1.888 1.00 54.94 318 TYR A O 1
ATOM 2565 N N . MET A 1 319 ? 56.822 -18.619 -2.393 1.00 53.12 319 MET A N 1
ATOM 2566 C CA . MET A 1 319 ? 55.585 -18.601 -3.192 1.00 53.12 319 MET A CA 1
ATOM 2567 C C . MET A 1 319 ? 55.815 -18.465 -4.709 1.00 53.12 319 MET A C 1
ATOM 2569 O O . MET A 1 319 ? 54.855 -18.455 -5.477 1.00 53.12 319 MET A O 1
ATOM 2573 N N . LEU A 1 320 ? 57.070 -18.348 -5.152 1.00 55.59 320 LEU A N 1
ATOM 2574 C CA . LEU A 1 320 ? 57.462 -18.268 -6.559 1.00 55.59 320 LEU A CA 1
ATOM 2575 C C . LEU A 1 320 ? 57.844 -19.653 -7.126 1.00 55.59 320 LEU A C 1
ATOM 2577 O O . LEU A 1 320 ? 58.156 -20.569 -6.363 1.00 55.59 320 LEU A O 1
ATOM 2581 N N . PRO A 1 321 ? 57.857 -19.820 -8.466 1.00 51.53 321 PRO A N 1
ATOM 2582 C CA . PRO A 1 321 ? 57.848 -21.121 -9.151 1.00 51.53 321 PRO A CA 1
ATOM 2583 C C . PRO A 1 321 ? 59.005 -22.091 -8.883 1.00 51.53 321 PRO A C 1
ATOM 2585 O O . PRO A 1 321 ? 59.011 -23.212 -9.384 1.00 51.53 321 PRO A O 1
ATOM 2588 N N . THR A 1 322 ? 60.017 -21.684 -8.126 1.00 52.50 322 THR A N 1
ATOM 2589 C CA . THR A 1 322 ? 61.278 -22.413 -7.966 1.00 52.50 322 THR A CA 1
ATOM 2590 C C . THR A 1 322 ? 61.188 -23.612 -7.016 1.00 52.50 322 THR A C 1
ATOM 2592 O O . THR A 1 322 ? 62.164 -24.349 -6.887 1.00 52.50 322 THR A O 1
ATOM 2595 N N . ARG A 1 323 ? 60.033 -23.857 -6.374 1.00 53.59 323 ARG A N 1
ATOM 2596 C CA . ARG A 1 323 ? 59.840 -24.968 -5.420 1.00 53.59 323 ARG A CA 1
ATOM 2597 C C . ARG A 1 323 ? 58.701 -25.948 -5.740 1.00 53.59 323 ARG A C 1
ATOM 2599 O O . ARG A 1 323 ? 58.377 -26.786 -4.901 1.00 53.59 323 ARG A O 1
ATOM 2606 N N . PHE A 1 324 ? 58.180 -25.937 -6.967 1.00 52.88 324 PHE A N 1
ATOM 2607 C CA . PHE A 1 324 ? 57.041 -26.762 -7.410 1.00 52.88 324 PHE A CA 1
ATOM 2608 C C . PHE A 1 324 ? 57.247 -28.296 -7.420 1.00 52.88 324 PHE A C 1
ATOM 2610 O O . PHE A 1 324 ? 56.317 -29.039 -7.727 1.00 52.88 324 PHE A O 1
ATOM 2617 N N . GLN A 1 325 ? 58.430 -28.817 -7.075 1.00 49.56 325 GLN A N 1
ATOM 2618 C CA . GLN A 1 325 ? 58.699 -30.265 -7.107 1.00 49.56 325 GLN A CA 1
ATOM 2619 C C . GLN A 1 325 ? 58.168 -31.051 -5.896 1.00 49.56 325 GLN A C 1
ATOM 2621 O O . GLN A 1 325 ? 57.979 -32.259 -6.010 1.00 49.56 325 GLN A O 1
ATOM 2626 N N . ILE A 1 326 ? 57.880 -30.402 -4.760 1.00 51.84 326 ILE A N 1
ATOM 2627 C CA . ILE A 1 326 ? 57.259 -31.072 -3.597 1.00 51.84 326 ILE A CA 1
ATOM 2628 C C . ILE A 1 326 ? 55.718 -31.100 -3.729 1.00 51.84 326 ILE A C 1
ATOM 2630 O O . ILE A 1 326 ? 55.069 -32.012 -3.214 1.00 51.84 326 ILE A O 1
ATOM 2634 N N . ASP A 1 327 ? 55.138 -30.192 -4.523 1.00 52.91 327 ASP A N 1
ATOM 2635 C CA . ASP A 1 327 ? 53.686 -30.017 -4.674 1.00 52.91 327 ASP A CA 1
ATOM 2636 C C . ASP A 1 327 ? 53.006 -31.031 -5.608 1.00 52.91 327 ASP A C 1
ATOM 2638 O O . ASP A 1 327 ? 51.787 -31.179 -5.558 1.00 52.91 327 ASP A O 1
ATOM 2642 N N . ALA A 1 328 ? 53.744 -31.781 -6.434 1.00 48.94 328 ALA A N 1
ATOM 2643 C CA . ALA A 1 328 ? 53.145 -32.721 -7.393 1.00 48.94 328 ALA A CA 1
ATOM 2644 C C . ALA A 1 328 ? 52.332 -33.850 -6.716 1.00 48.94 328 ALA A C 1
ATOM 2646 O O . ALA A 1 328 ? 51.291 -34.268 -7.228 1.00 48.94 328 ALA A O 1
ATOM 2647 N N . ASN A 1 329 ? 52.748 -34.295 -5.524 1.00 51.12 329 ASN A N 1
ATOM 2648 C CA . ASN A 1 329 ? 52.010 -35.297 -4.746 1.00 51.12 329 ASN A CA 1
ATOM 2649 C C . ASN A 1 329 ? 50.815 -34.691 -3.985 1.00 51.12 329 ASN A C 1
ATOM 2651 O O . ASN A 1 329 ? 49.772 -35.336 -3.877 1.00 51.12 329 ASN A O 1
ATOM 2655 N N . GLN A 1 330 ? 50.918 -33.444 -3.506 1.00 53.22 330 GLN A N 1
ATOM 2656 C CA . GLN A 1 330 ? 49.788 -32.716 -2.907 1.00 53.22 330 GLN A CA 1
ATOM 2657 C C . GLN A 1 330 ? 48.741 -32.305 -3.953 1.00 53.22 330 GLN A C 1
ATOM 2659 O O . GLN A 1 330 ? 47.545 -32.303 -3.660 1.00 53.22 330 GLN A O 1
ATOM 2664 N N . PHE A 1 331 ? 49.165 -32.067 -5.193 1.00 53.88 331 PHE A N 1
ATOM 2665 C CA . PHE A 1 331 ? 48.295 -31.806 -6.334 1.00 53.88 331 PHE A CA 1
ATOM 2666 C C . PHE A 1 331 ? 47.432 -33.021 -6.701 1.00 53.88 331 PHE A C 1
ATOM 2668 O O . PHE A 1 331 ? 46.227 -32.878 -6.914 1.00 53.88 331 PHE A O 1
ATOM 2675 N N . GLY A 1 332 ? 48.005 -34.231 -6.683 1.00 52.56 332 GLY A N 1
ATOM 2676 C CA . GLY A 1 332 ? 47.251 -35.472 -6.895 1.00 52.56 332 GLY A CA 1
ATOM 2677 C C . GLY A 1 332 ? 46.147 -35.692 -5.851 1.00 52.56 332 GLY A C 1
ATOM 2678 O O . GLY A 1 332 ? 45.021 -36.046 -6.203 1.00 52.56 332 GLY A O 1
ATOM 2679 N N . VAL A 1 333 ? 46.433 -35.409 -4.573 1.00 56.47 333 VAL A N 1
ATOM 2680 C CA . VAL A 1 333 ? 45.428 -35.473 -3.494 1.00 56.47 333 VAL A CA 1
ATOM 2681 C C . VAL A 1 333 ? 44.364 -34.382 -3.668 1.00 56.47 333 VAL A C 1
ATOM 2683 O O . VAL A 1 333 ? 43.176 -34.658 -3.500 1.00 56.47 333 VAL A O 1
ATOM 2686 N N . GLY A 1 334 ? 44.761 -33.172 -4.074 1.00 56.09 334 GLY A N 1
ATOM 2687 C CA . GLY A 1 334 ? 43.841 -32.070 -4.370 1.00 56.09 334 GLY A CA 1
ATOM 2688 C C . GLY A 1 334 ? 42.861 -32.389 -5.504 1.00 56.09 334 GLY A C 1
ATOM 2689 O O . GLY A 1 334 ? 41.660 -32.170 -5.354 1.00 56.09 334 GLY A O 1
ATOM 2690 N N . ILE A 1 335 ? 43.342 -32.984 -6.601 1.00 58.28 335 ILE A N 1
ATOM 2691 C CA . ILE A 1 335 ? 42.494 -33.446 -7.711 1.00 58.28 335 ILE A CA 1
ATOM 2692 C C . ILE A 1 335 ? 41.503 -34.520 -7.244 1.00 58.28 335 ILE A C 1
ATOM 2694 O O . ILE A 1 335 ? 40.324 -34.466 -7.596 1.00 58.28 335 ILE A O 1
ATOM 2698 N N . LEU A 1 336 ? 41.954 -35.489 -6.443 1.00 58.44 336 LEU A N 1
ATOM 2699 C CA . LEU A 1 336 ? 41.096 -36.565 -5.944 1.00 58.44 336 LEU A CA 1
ATOM 2700 C C . LEU A 1 336 ? 39.950 -36.013 -5.078 1.00 58.44 336 LEU A C 1
ATOM 2702 O O . LEU A 1 336 ? 38.787 -36.362 -5.285 1.00 58.44 336 LEU A O 1
ATOM 2706 N N . VAL A 1 337 ? 40.267 -35.110 -4.144 1.00 63.56 337 VAL A N 1
ATOM 2707 C CA . VAL A 1 337 ? 39.272 -34.437 -3.291 1.00 63.56 337 VAL A CA 1
ATOM 2708 C C . VAL A 1 337 ? 38.300 -33.605 -4.132 1.00 63.56 337 VAL A C 1
ATOM 2710 O O . VAL A 1 337 ? 37.101 -33.590 -3.846 1.00 63.56 337 VAL A O 1
ATOM 2713 N N . LEU A 1 338 ? 38.783 -32.962 -5.197 1.00 62.22 338 LEU A N 1
ATOM 2714 C CA . LEU A 1 338 ? 37.964 -32.173 -6.117 1.00 62.22 338 LEU A CA 1
ATOM 2715 C C . LEU A 1 338 ? 36.960 -33.047 -6.880 1.00 62.22 338 LEU A C 1
ATOM 2717 O O . LEU A 1 338 ? 35.768 -32.739 -6.884 1.00 62.22 338 LEU A O 1
ATOM 2721 N N . PHE A 1 339 ? 37.394 -34.178 -7.443 1.00 65.38 339 PHE A N 1
ATOM 2722 C CA . PHE A 1 339 ? 36.488 -35.112 -8.119 1.00 65.38 339 PHE A CA 1
ATOM 2723 C C . PHE A 1 339 ? 35.448 -35.719 -7.169 1.00 65.38 339 PHE A C 1
ATOM 2725 O O . PHE A 1 339 ? 34.274 -35.803 -7.531 1.00 65.38 339 PHE A O 1
ATOM 2732 N N . ILE A 1 340 ? 35.841 -36.081 -5.942 1.00 65.56 340 ILE A N 1
ATOM 2733 C CA . ILE A 1 340 ? 34.911 -36.589 -4.919 1.00 65.56 340 ILE A CA 1
ATOM 2734 C C . ILE A 1 340 ? 33.882 -35.512 -4.544 1.00 65.56 340 ILE A C 1
ATOM 2736 O O . ILE A 1 340 ? 32.687 -35.795 -4.465 1.00 65.56 340 ILE A O 1
ATOM 2740 N N . SER A 1 341 ? 34.319 -34.265 -4.373 1.00 60.31 341 SER A N 1
ATOM 2741 C CA . SER A 1 341 ? 33.440 -33.145 -4.015 1.00 60.31 341 SER A CA 1
ATOM 2742 C C . SER A 1 341 ? 32.434 -32.819 -5.122 1.00 60.31 341 SER A C 1
ATOM 2744 O O . SER A 1 341 ? 31.251 -32.624 -4.841 1.00 60.31 341 SER A O 1
ATOM 2746 N N . VAL A 1 342 ? 32.869 -32.825 -6.388 1.00 63.81 342 VAL A N 1
ATOM 2747 C CA . VAL A 1 342 ? 31.987 -32.635 -7.552 1.00 63.81 342 VAL A CA 1
ATOM 2748 C C . VAL A 1 342 ? 30.992 -33.792 -7.676 1.00 63.81 342 VAL A C 1
ATOM 2750 O O . VAL A 1 342 ? 29.804 -33.551 -7.888 1.00 63.81 342 VAL A O 1
ATOM 2753 N N . ALA A 1 343 ? 31.429 -35.039 -7.479 1.00 67.75 343 ALA A N 1
ATOM 2754 C CA . ALA A 1 343 ? 30.542 -36.201 -7.517 1.00 67.75 343 ALA A CA 1
ATOM 2755 C C . ALA A 1 343 ? 29.459 -36.142 -6.423 1.00 67.75 343 ALA A C 1
ATOM 2757 O O . ALA A 1 343 ? 28.284 -36.384 -6.705 1.00 67.75 343 ALA A O 1
ATOM 2758 N N . LEU A 1 344 ? 29.827 -35.753 -5.197 1.00 63.16 344 LEU A N 1
ATOM 2759 C CA . LEU A 1 344 ? 28.883 -35.562 -4.090 1.00 63.16 344 LEU A CA 1
ATOM 2760 C C . LEU A 1 344 ? 27.905 -34.407 -4.352 1.00 63.16 344 LEU A C 1
ATOM 2762 O O . LEU A 1 344 ? 26.718 -34.528 -4.047 1.00 63.16 344 LEU A O 1
ATOM 2766 N N . LEU A 1 345 ? 28.371 -33.308 -4.952 1.00 59.72 345 LEU A N 1
ATOM 2767 C CA . LEU A 1 345 ? 27.528 -32.172 -5.328 1.00 59.72 345 LEU A CA 1
ATOM 2768 C C . LEU A 1 345 ? 26.500 -32.568 -6.399 1.00 59.72 345 LEU A C 1
ATOM 2770 O O . LEU A 1 345 ? 25.313 -32.288 -6.246 1.00 59.72 345 LEU A O 1
ATOM 2774 N N . VAL A 1 346 ? 26.932 -33.268 -7.451 1.00 64.31 346 VAL A N 1
ATOM 2775 C CA . VAL A 1 346 ? 26.049 -33.752 -8.524 1.00 64.31 346 VAL A CA 1
ATOM 2776 C C . VAL A 1 346 ? 25.035 -34.765 -7.985 1.00 64.31 346 VAL A C 1
ATOM 2778 O O . VAL A 1 346 ? 23.852 -34.682 -8.319 1.00 64.31 346 VAL A O 1
ATOM 2781 N N . ALA A 1 347 ? 25.456 -35.676 -7.101 1.00 63.94 347 ALA A N 1
ATOM 2782 C CA . ALA A 1 347 ? 24.554 -36.615 -6.435 1.00 63.94 347 ALA A CA 1
ATOM 2783 C C . ALA A 1 347 ? 23.500 -35.895 -5.576 1.00 63.94 347 ALA A C 1
ATOM 2785 O O . ALA A 1 347 ? 22.332 -36.283 -5.575 1.00 63.94 347 ALA A O 1
ATOM 2786 N N . ARG A 1 348 ? 23.884 -34.809 -4.893 1.00 58.78 348 ARG A N 1
ATOM 2787 C CA . ARG A 1 348 ? 22.975 -33.988 -4.084 1.00 58.78 348 ARG A CA 1
ATOM 2788 C C . ARG A 1 348 ? 21.971 -33.209 -4.936 1.00 58.78 348 ARG A C 1
ATOM 2790 O O . ARG A 1 348 ? 20.797 -33.193 -4.589 1.00 58.78 348 ARG A O 1
ATOM 2797 N N . ILE A 1 349 ? 22.414 -32.616 -6.048 1.00 59.19 349 ILE A N 1
ATOM 2798 C CA . ILE A 1 349 ? 21.553 -31.878 -6.991 1.00 59.19 349 ILE A CA 1
ATOM 2799 C C . ILE A 1 349 ? 20.540 -32.818 -7.653 1.00 59.19 349 ILE A C 1
ATOM 2801 O O . ILE A 1 349 ? 19.371 -32.474 -7.791 1.00 59.19 349 ILE A O 1
ATOM 2805 N N . LYS A 1 350 ? 20.960 -34.035 -8.022 1.00 61.41 350 LYS A N 1
ATOM 2806 C CA . LYS A 1 350 ? 20.069 -35.027 -8.641 1.00 61.41 350 LYS A CA 1
ATOM 2807 C C . LYS A 1 350 ? 18.992 -35.550 -7.678 1.00 61.41 350 LYS A C 1
ATOM 2809 O O . LYS A 1 350 ? 17.960 -36.024 -8.140 1.00 61.41 350 LYS A O 1
ATOM 2814 N N . ASN A 1 351 ? 19.226 -35.461 -6.367 1.00 51.97 351 ASN A N 1
ATOM 2815 C CA . ASN A 1 351 ? 18.328 -35.977 -5.332 1.00 51.97 351 ASN A CA 1
ATOM 2816 C C . ASN A 1 351 ? 17.509 -34.885 -4.613 1.00 51.97 351 ASN A C 1
ATOM 2818 O O . ASN A 1 351 ? 16.738 -35.199 -3.711 1.00 51.97 351 ASN A O 1
ATOM 2822 N N . SER A 1 352 ? 17.667 -33.604 -4.971 1.00 53.00 352 SER A N 1
ATOM 2823 C CA . SER A 1 352 ? 16.929 -32.500 -4.347 1.00 53.00 352 SER A CA 1
ATOM 2824 C C . SER A 1 352 ? 15.687 -32.127 -5.163 1.00 53.00 352 SER A C 1
ATOM 2826 O O . SER A 1 352 ? 15.769 -31.335 -6.100 1.00 53.00 352 SER A O 1
ATOM 2828 N N . SER A 1 353 ? 14.530 -32.679 -4.792 1.00 46.50 353 SER A N 1
ATOM 2829 C CA . SER A 1 353 ? 13.213 -32.338 -5.350 1.00 46.50 353 SER A CA 1
ATOM 2830 C C . SER A 1 353 ? 12.426 -31.375 -4.448 1.00 46.50 353 SER A C 1
ATOM 2832 O O . SER A 1 353 ? 11.258 -31.630 -4.156 1.00 46.50 353 SER A O 1
ATOM 2834 N N . GLU A 1 354 ? 13.037 -30.291 -3.956 1.00 48.19 354 GLU A N 1
ATOM 2835 C CA . GLU A 1 354 ? 12.358 -29.402 -2.998 1.00 48.19 354 GLU A CA 1
ATOM 2836 C C . GLU A 1 354 ? 12.293 -27.928 -3.412 1.00 48.19 354 GLU A C 1
ATOM 2838 O O . GLU A 1 354 ? 13.226 -27.358 -3.981 1.00 48.19 354 GLU A O 1
ATOM 2843 N N . ARG A 1 355 ? 11.124 -27.342 -3.107 1.00 39.31 355 ARG A N 1
ATOM 2844 C CA . ARG A 1 355 ? 10.679 -25.975 -3.407 1.00 39.31 355 ARG A CA 1
ATOM 2845 C C . ARG A 1 355 ? 11.629 -24.914 -2.844 1.00 39.31 355 ARG A C 1
ATOM 2847 O O . ARG A 1 355 ? 12.264 -25.082 -1.805 1.00 39.31 355 ARG A O 1
ATOM 2854 N N . PHE A 1 356 ? 11.708 -23.798 -3.561 1.00 37.19 356 PHE A N 1
ATOM 2855 C CA . PHE A 1 356 ? 12.647 -22.710 -3.317 1.00 37.19 356 PHE A CA 1
ATOM 2856 C C . PHE A 1 356 ? 12.282 -21.922 -2.042 1.00 37.19 356 PHE A C 1
ATOM 2858 O O . PHE A 1 356 ? 11.202 -21.353 -1.951 1.00 37.19 356 PHE A O 1
ATOM 2865 N N . SER A 1 357 ? 13.192 -21.885 -1.065 1.00 36.12 357 SER A N 1
ATOM 2866 C CA . SER A 1 357 ? 13.139 -21.048 0.147 1.00 36.12 357 SER A CA 1
ATOM 2867 C C . SER A 1 357 ? 14.370 -20.131 0.176 1.00 36.12 357 SER A C 1
ATOM 2869 O O . SER A 1 357 ? 15.399 -20.483 -0.396 1.00 36.12 357 SER A O 1
ATOM 2871 N N . PHE A 1 358 ? 14.318 -18.981 0.857 1.00 34.16 358 PHE A N 1
ATOM 2872 C CA . PHE A 1 358 ? 15.417 -18.001 0.966 1.00 34.16 358 PHE A CA 1
ATOM 2873 C C . PHE A 1 358 ? 16.757 -18.615 1.437 1.00 34.16 358 PHE A C 1
ATOM 2875 O O . PHE A 1 358 ? 17.831 -18.231 0.969 1.00 34.16 358 PHE A O 1
ATOM 2882 N N . SER A 1 359 ? 16.705 -19.668 2.266 1.00 42.56 359 SER A N 1
ATOM 2883 C CA . SER A 1 359 ? 17.876 -20.482 2.647 1.00 42.56 359 SER A CA 1
ATOM 2884 C C . SER A 1 359 ? 18.609 -21.088 1.437 1.00 42.56 359 SER A C 1
ATOM 2886 O O . SER A 1 359 ? 19.833 -21.247 1.459 1.00 42.56 359 SER A O 1
ATOM 2888 N N . ASN A 1 360 ? 17.883 -21.397 0.360 1.00 47.97 360 ASN A N 1
ATOM 2889 C CA . ASN A 1 360 ? 18.427 -21.985 -0.861 1.00 47.97 360 ASN A CA 1
ATOM 2890 C C . ASN A 1 360 ? 19.187 -20.958 -1.710 1.00 47.97 360 ASN A C 1
ATOM 2892 O O . ASN A 1 360 ? 20.118 -21.352 -2.401 1.00 47.97 360 ASN A O 1
ATOM 2896 N N . GLY A 1 361 ? 18.882 -19.658 -1.616 1.00 44.31 361 GLY A N 1
ATOM 2897 C CA . GLY A 1 361 ? 19.639 -18.606 -2.309 1.00 44.31 361 GLY A CA 1
ATOM 2898 C C . GLY A 1 361 ? 21.075 -18.491 -1.791 1.00 44.31 361 GLY A C 1
ATOM 2899 O O . GLY A 1 361 ? 22.027 -18.525 -2.569 1.00 44.31 361 GLY A O 1
ATOM 2900 N N . ILE A 1 362 ? 21.238 -18.476 -0.464 1.00 44.12 362 ILE A N 1
ATOM 2901 C CA . ILE A 1 362 ? 22.556 -18.474 0.192 1.00 44.12 362 ILE A CA 1
ATOM 2902 C C . ILE A 1 362 ? 23.308 -19.773 -0.119 1.00 44.12 362 ILE A C 1
ATOM 2904 O O . ILE A 1 362 ? 24.473 -19.731 -0.507 1.00 44.12 362 ILE A O 1
ATOM 2908 N N . LYS A 1 363 ? 22.635 -20.930 -0.028 1.00 48.72 363 LYS A N 1
ATOM 2909 C CA . LYS A 1 363 ? 23.237 -22.230 -0.373 1.00 48.72 363 LYS A CA 1
ATOM 2910 C C . LYS A 1 363 ? 23.665 -22.300 -1.841 1.00 48.72 363 LYS A C 1
ATOM 2912 O O . LYS A 1 363 ? 24.732 -22.832 -2.127 1.00 48.72 363 LYS A O 1
ATOM 2917 N N . ASN A 1 364 ? 22.889 -21.733 -2.762 1.00 52.31 364 ASN A N 1
ATOM 2918 C CA . ASN A 1 364 ? 23.213 -21.723 -4.188 1.00 52.31 364 ASN A CA 1
ATOM 2919 C C . ASN A 1 364 ? 24.376 -20.776 -4.507 1.00 52.31 364 ASN A C 1
ATOM 2921 O O . ASN A 1 364 ? 25.255 -21.155 -5.276 1.00 52.31 364 ASN A O 1
ATOM 2925 N N . CYS A 1 365 ? 24.449 -19.607 -3.863 1.00 46.59 365 CYS A N 1
ATOM 2926 C CA . CYS A 1 365 ? 25.614 -18.722 -3.958 1.00 46.59 365 CYS A CA 1
ATOM 2927 C C . CYS A 1 365 ? 26.879 -19.365 -3.373 1.00 46.59 365 CYS A C 1
ATOM 2929 O O . CYS A 1 365 ? 27.943 -19.276 -3.981 1.00 46.59 365 CYS A O 1
ATOM 2931 N N . MET A 1 366 ? 26.773 -20.067 -2.240 1.00 48.59 366 MET A N 1
ATOM 2932 C CA . MET A 1 366 ? 27.896 -20.822 -1.673 1.00 48.59 366 MET A CA 1
ATOM 2933 C C . MET A 1 366 ? 28.335 -21.965 -2.595 1.00 48.59 366 MET A C 1
ATOM 2935 O O . MET A 1 366 ? 29.530 -22.148 -2.806 1.00 48.59 366 MET A O 1
ATOM 2939 N N . ASN A 1 367 ? 27.392 -22.694 -3.199 1.00 52.53 367 ASN A N 1
ATOM 2940 C CA . ASN A 1 367 ? 27.700 -23.749 -4.165 1.00 52.53 367 ASN A CA 1
ATOM 2941 C C . ASN A 1 367 ? 28.380 -23.192 -5.423 1.00 52.53 367 ASN A C 1
ATOM 2943 O O . ASN A 1 367 ? 29.330 -23.797 -5.912 1.00 52.53 367 ASN A O 1
ATOM 2947 N N . LEU A 1 368 ? 27.942 -22.032 -5.924 1.00 52.84 368 LEU A N 1
ATOM 2948 C CA . LEU A 1 368 ? 28.563 -21.363 -7.067 1.00 52.84 368 LEU A CA 1
ATOM 2949 C C . LEU A 1 368 ? 29.977 -20.869 -6.732 1.00 52.84 368 LEU A C 1
ATOM 2951 O O . LEU A 1 368 ? 30.892 -21.046 -7.530 1.00 52.84 368 LEU A O 1
ATOM 2955 N N . TYR A 1 369 ? 30.174 -20.309 -5.537 1.00 56.09 369 TYR A N 1
ATOM 2956 C CA . TYR A 1 369 ? 31.487 -19.880 -5.055 1.00 56.09 369 TYR A CA 1
ATOM 2957 C C . TYR A 1 369 ? 32.461 -21.056 -4.916 1.00 56.09 369 TYR A C 1
ATOM 2959 O O . TYR A 1 369 ? 33.603 -20.966 -5.361 1.00 56.09 369 TYR A O 1
ATOM 2967 N N . ILE A 1 370 ? 31.995 -22.181 -4.363 1.00 60.66 370 ILE A N 1
ATOM 2968 C CA . ILE A 1 370 ? 32.772 -23.424 -4.291 1.00 60.66 370 ILE A CA 1
ATOM 2969 C C . ILE A 1 370 ? 33.095 -23.930 -5.702 1.00 60.66 370 ILE A C 1
ATOM 2971 O O . ILE A 1 370 ? 34.224 -24.321 -5.964 1.00 60.66 370 ILE A O 1
ATOM 2975 N N . LEU A 1 371 ? 32.149 -23.883 -6.643 1.00 55.03 371 LEU A N 1
ATOM 2976 C CA . LEU A 1 371 ? 32.396 -24.314 -8.020 1.00 55.03 371 LEU A CA 1
ATOM 2977 C C . LEU A 1 371 ? 33.468 -23.451 -8.707 1.00 55.03 371 LEU A C 1
ATOM 2979 O O . LEU A 1 371 ? 34.374 -23.981 -9.347 1.00 55.03 371 LEU A O 1
ATOM 2983 N N . ILE A 1 372 ? 33.384 -22.128 -8.546 1.00 61.19 372 ILE A N 1
ATOM 2984 C CA . ILE A 1 372 ? 34.346 -21.175 -9.111 1.00 61.19 372 ILE A CA 1
ATOM 2985 C C . ILE A 1 372 ? 35.729 -21.373 -8.482 1.00 61.19 372 ILE A C 1
ATOM 2987 O O . ILE A 1 372 ? 36.716 -21.426 -9.215 1.00 61.19 372 ILE A O 1
ATOM 2991 N N . SER A 1 373 ? 35.819 -21.532 -7.157 1.00 58.22 373 SER A N 1
ATOM 2992 C CA . SER A 1 373 ? 37.107 -21.768 -6.495 1.00 58.22 373 SER A CA 1
ATOM 2993 C C . SER A 1 373 ? 37.737 -23.087 -6.948 1.00 58.22 373 SER A C 1
ATOM 2995 O O . SER A 1 373 ? 38.922 -23.107 -7.269 1.00 58.22 373 SER A O 1
ATOM 2997 N N . LEU A 1 374 ? 36.940 -24.152 -7.101 1.00 59.62 374 LEU A N 1
ATOM 2998 C CA . LEU A 1 374 ? 37.398 -25.444 -7.619 1.00 59.62 374 LEU A CA 1
ATOM 2999 C C . LEU A 1 374 ? 37.896 -25.345 -9.070 1.00 59.62 374 LEU A C 1
ATOM 3001 O O . LEU A 1 374 ? 38.937 -25.917 -9.393 1.00 59.62 374 LEU A O 1
ATOM 3005 N N . ILE A 1 375 ? 37.206 -24.597 -9.938 1.00 62.94 375 ILE A N 1
ATOM 3006 C CA . ILE A 1 375 ? 37.646 -24.369 -11.324 1.00 62.94 375 ILE A CA 1
ATOM 3007 C C . ILE A 1 375 ? 38.972 -23.601 -11.351 1.00 62.94 375 ILE A C 1
ATOM 3009 O O . ILE A 1 375 ? 39.890 -23.999 -12.067 1.00 62.94 375 ILE A O 1
ATOM 3013 N N . ILE A 1 376 ? 39.106 -22.540 -10.550 1.00 61.56 376 ILE A N 1
ATOM 3014 C CA . ILE A 1 376 ? 40.339 -21.743 -10.471 1.00 61.56 376 ILE A CA 1
ATOM 3015 C C . ILE A 1 376 ? 41.505 -22.602 -9.968 1.00 61.56 376 ILE A C 1
ATOM 3017 O O . ILE A 1 376 ? 42.583 -22.566 -10.560 1.00 61.56 376 ILE A O 1
ATOM 3021 N N . THR A 1 377 ? 41.297 -23.427 -8.937 1.00 61.84 377 THR A N 1
ATOM 3022 C CA . THR A 1 377 ? 42.321 -24.362 -8.444 1.00 61.84 377 THR A CA 1
ATOM 3023 C C . THR A 1 377 ? 42.698 -25.401 -9.504 1.00 61.84 377 THR A C 1
ATOM 3025 O O . THR A 1 377 ? 43.883 -25.675 -9.694 1.00 61.84 377 THR A O 1
ATOM 3028 N N . GLY A 1 378 ? 41.721 -25.938 -10.242 1.00 61.25 378 GLY A N 1
ATOM 3029 C CA . GLY A 1 378 ? 41.962 -26.876 -11.341 1.00 61.25 378 GLY A CA 1
ATOM 3030 C C . GLY A 1 378 ? 42.771 -26.263 -12.488 1.00 61.25 378 GLY A C 1
ATOM 3031 O O . GLY A 1 378 ? 43.741 -26.867 -12.942 1.00 61.25 378 GLY A O 1
ATOM 3032 N N . ILE A 1 379 ? 42.426 -25.045 -12.918 1.00 61.19 379 ILE A N 1
ATOM 3033 C CA . ILE A 1 379 ? 43.144 -24.315 -13.975 1.00 61.19 379 ILE A CA 1
ATOM 3034 C C . ILE A 1 379 ? 44.561 -23.963 -13.515 1.00 61.19 379 ILE A C 1
ATOM 3036 O O . ILE A 1 379 ? 45.515 -24.207 -14.251 1.00 61.19 379 ILE A O 1
ATOM 3040 N N . SER A 1 380 ? 44.716 -23.455 -12.289 1.00 54.38 380 SER A N 1
ATOM 3041 C CA . SER A 1 380 ? 46.023 -23.129 -11.706 1.00 54.38 380 SER A CA 1
ATOM 3042 C C . SER A 1 380 ? 46.944 -24.350 -11.668 1.00 54.38 380 SER A C 1
ATOM 3044 O O . SER A 1 380 ? 48.106 -24.265 -12.056 1.00 54.38 380 SER A O 1
ATOM 3046 N N . GLY A 1 381 ? 46.424 -25.506 -11.253 1.00 55.34 381 GLY A N 1
ATOM 3047 C CA . GLY A 1 381 ? 47.198 -26.744 -11.222 1.00 55.34 381 GLY A CA 1
ATOM 3048 C C . GLY A 1 381 ? 47.473 -27.353 -12.602 1.00 55.34 381 GLY A C 1
ATOM 3049 O O . GLY A 1 381 ? 48.548 -27.900 -12.834 1.00 55.34 381 GLY A O 1
ATOM 3050 N N . PHE A 1 382 ? 46.556 -27.209 -13.562 1.00 57.34 382 PHE A N 1
ATOM 3051 C CA . PHE A 1 382 ? 46.798 -27.609 -14.951 1.00 57.34 382 PHE A CA 1
ATOM 3052 C C . PHE A 1 382 ? 47.882 -26.747 -15.616 1.00 57.34 382 PHE A C 1
ATOM 3054 O O . PHE A 1 382 ? 48.750 -27.273 -16.312 1.00 57.34 382 PHE A O 1
ATOM 3061 N N . MET A 1 383 ? 47.896 -25.437 -15.347 1.00 51.25 383 MET A N 1
ATOM 3062 C CA . MET A 1 383 ? 48.966 -24.549 -15.810 1.00 51.25 383 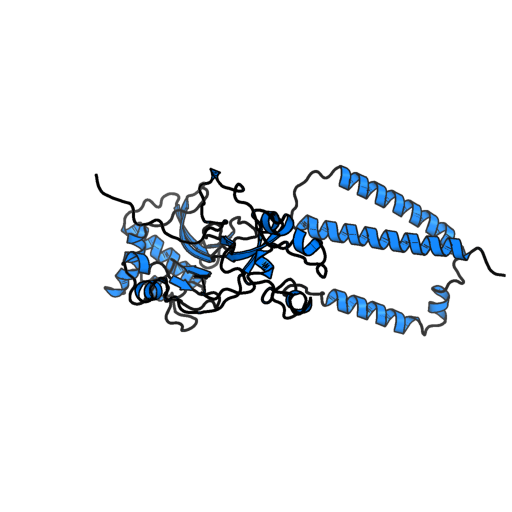MET A CA 1
ATOM 3063 C C . MET A 1 383 ? 50.336 -24.931 -15.231 1.00 51.25 383 MET A C 1
ATOM 3065 O O . MET A 1 383 ? 51.326 -24.871 -15.958 1.00 51.25 383 MET A O 1
ATOM 3069 N N . MET A 1 384 ? 50.392 -25.403 -13.979 1.00 51.84 384 MET A N 1
ATOM 3070 C CA . MET A 1 384 ? 51.624 -25.929 -13.368 1.00 51.84 384 MET A CA 1
ATOM 3071 C C . MET A 1 384 ? 52.150 -27.205 -14.046 1.00 51.84 384 MET A C 1
ATOM 3073 O O . MET A 1 384 ? 53.359 -27.423 -14.089 1.00 51.84 384 MET A O 1
ATOM 3077 N N . LEU A 1 385 ? 51.273 -28.053 -14.595 1.00 52.06 385 LEU A N 1
ATOM 3078 C CA . LEU A 1 385 ? 51.693 -29.247 -15.340 1.00 52.06 385 LEU A CA 1
ATOM 3079 C C . LEU A 1 385 ? 52.281 -28.898 -16.712 1.00 52.06 385 LEU A C 1
ATOM 3081 O O . LEU A 1 385 ? 53.234 -29.539 -17.152 1.00 52.06 385 LEU A O 1
ATOM 3085 N N . ILE A 1 386 ? 51.731 -27.881 -17.381 1.00 54.78 386 ILE A N 1
ATOM 3086 C CA . ILE A 1 386 ? 52.190 -27.450 -18.708 1.00 54.78 386 ILE A CA 1
ATOM 3087 C C . ILE A 1 386 ? 53.541 -26.729 -18.620 1.00 54.78 386 ILE A C 1
ATOM 3089 O O . ILE A 1 386 ? 54.382 -26.912 -19.501 1.00 54.78 386 ILE A O 1
ATOM 3093 N N . SER A 1 387 ? 53.798 -25.972 -17.547 1.00 52.34 387 SER A N 1
ATOM 3094 C CA . SER A 1 387 ? 55.052 -25.223 -17.382 1.00 52.34 387 SER A CA 1
ATOM 3095 C C . SER A 1 387 ? 56.291 -26.090 -17.112 1.00 52.34 387 SER A C 1
ATOM 3097 O O . SER A 1 387 ? 57.394 -25.558 -17.105 1.00 52.34 387 SER A O 1
ATOM 3099 N N . ASN A 1 388 ? 56.140 -27.405 -16.900 1.00 48.62 388 ASN A N 1
ATOM 3100 C CA . ASN A 1 388 ? 57.258 -28.344 -16.701 1.00 48.62 388 ASN A CA 1
ATOM 3101 C C . ASN A 1 388 ? 57.746 -29.027 -17.990 1.00 48.62 388 ASN A C 1
ATOM 3103 O O . ASN A 1 388 ? 58.580 -29.931 -17.952 1.00 48.62 388 ASN A O 1
ATOM 3107 N N . SER A 1 389 ? 57.273 -28.571 -19.145 1.00 53.78 389 SER A N 1
ATOM 3108 C CA . SER A 1 389 ? 57.899 -28.854 -20.433 1.00 53.78 389 SER A CA 1
ATOM 3109 C C . SER A 1 389 ? 58.135 -27.522 -21.129 1.00 53.78 389 SER A C 1
ATOM 3111 O O . SER A 1 389 ? 57.204 -26.732 -21.210 1.00 53.78 389 SER A O 1
ATOM 3113 N N . TRP A 1 390 ? 59.357 -27.315 -21.628 1.00 45.69 390 TRP A N 1
ATOM 3114 C CA . TRP A 1 390 ? 59.902 -26.091 -22.239 1.00 45.69 390 TRP A CA 1
ATOM 3115 C C . TRP A 1 390 ? 60.560 -25.100 -21.264 1.00 45.69 390 TRP A C 1
ATOM 3117 O O . TRP A 1 390 ? 59.985 -24.074 -20.923 1.00 45.69 390 TRP A O 1
ATOM 3127 N N . ILE A 1 391 ? 61.821 -25.367 -20.902 1.00 35.72 391 ILE A N 1
ATOM 3128 C CA . ILE A 1 391 ? 63.025 -24.581 -21.274 1.00 35.72 391 ILE A CA 1
ATOM 3129 C C . ILE A 1 391 ? 64.204 -25.032 -20.382 1.00 35.72 391 ILE A C 1
ATOM 3131 O O . ILE A 1 391 ? 64.029 -25.279 -19.192 1.00 35.72 391 ILE A O 1
ATOM 3135 N N . PHE A 1 392 ? 65.365 -25.215 -21.022 1.00 37.94 392 PHE A N 1
ATOM 3136 C CA . PHE A 1 392 ? 66.681 -25.492 -20.429 1.00 37.94 392 PHE A CA 1
ATOM 3137 C C . PHE A 1 392 ? 67.139 -24.431 -19.426 1.00 37.94 392 PHE A C 1
ATOM 3139 O O . PHE A 1 392 ? 66.809 -23.243 -19.645 1.00 37.94 392 PHE A O 1
#